Protein AF-A0A932MK39-F1 (afdb_monomer_lite)

Foldseek 3Di:
DDDDDDDDDDDDDDPPPPPPQQDWDWEKFWDFAFQQNLVVCPDDDPNDPDDDAGGLSWLEAEAQHKTKIFTPRPRSPPPDFDWKAKFFPDADPPWPKTWPDGTDRMTMIHTHDFAKTKIKMATPVRSDMYIDIHGYAFAPFAAPDDDGPCVVPVPLLVLLCPDCQVCVQVCQQQQNDPQPPPQWHFHALVNCQQFWQHADCVDPRLGLNVLCNVQVPPSCVQVVQADPVGTGIHHHRPCPSVVVQVPTDSSNVRGGGNTPCLQFPRQVPVVVVPNSTHDDQAQSSVSNRQCNPPARNQVVLLCLACLNPQDDDPVCLQPLVCCCQQALVQVLCCLPPVDSDPSNPDPDRHGVHDCSQAPSSADPDDRRGRDDADQAAQQRAGDDPQFQALNNSVCVNQAFPHQQVVLLVCCQVPFAFWLETPFRNLVCLLQLHRAPQVPVPRGRAHPCRVPHNQLQLQQQPADDVDPHPGTRNNSDQWDQDPNDIWGRCPSVCVFQNDDGHQFVQWDLDQLLPPPDTTRLLVSLVSLLVLLLVLAQADPVSGHDTGPVSSVSQCPRPLPPQLSSLSHLSCSCVSSVPSCPSHSLSSSLSSQVSSCSSVVNDGRSADFDCDWDKDDWPPFADEQKIKIKIFANAWWQKWKFKADPVRDTFDTFDGGIDGGHMDMTMDRQHGPVRHHHDFAKMKIWMDIDPDIDIDIGTYDD

Radius of gyration: 31.49 Å; chains: 1; bounding box: 106×67×88 Å

pLDDT: mean 83.9, std 14.82, range [26.62, 98.19]

Secondary structure (DSSP, 8-state):
---------------------PPP--EEEEEPB-HHHHHTT-TT----S-S---B---SEEETTS-EEEEEE-TT-TTS----EEEEEEE--TT----BS-SSSSEEEE---SSEEEEEEEEEGGGTEEEEEEEEEE------SSSS-HHHH-HHHHHHHHTSSGGGHHHHHHTT-SS--TTSEEE--HHHHHHHSS---TT--SS-HHHHHHHTT--TTGGGGSB-TTS-BEEETT--HHHHHHHHS-HHHHHT-SS-HHHHH---TT-TT-GGGS-----THHHHTTS-BTTTBTHHHHHHHSGGGG-PPPTTTTT-GGGHHHH-HHHHHHHHHH-----GGG--S---S-HHHHB-TT--SSGGGBPP----B-TTSPBPPTTSSGGGHHHHTTSS-SS-HHHHHHHHHHS--SBSS-SS--HHHHHHT-SS--TTS--TT--SSTTSTTTHHHHHTSPPTT---SS--SS--SEEEETTEEEE--GGGHHHH-S-SSGGGSB-SS-SSSSS---BHHHHHHHHHHHHHTTS-B-TTSSBP-BGGGHHHHHTSTTTTTHHHHHHHHHHHHHH-STTSS-HHHHHHHHHHHHHHHH-----SS---SS-EEPPPBSSSBSS-EEEEEEESS-EEEEEEEEETTS-EEEEEEEEEE-SEEEEEEE-SB-TTSPBPPSEEEEEEEEETTEEEEEEEEE--

Sequence (700 aa):
MNYVLRILSYGLLLLATTGIVFSQAVKVKREAMSPSRRSSGAPNYTAPAGPYYISSGLRVVPKGMKTYLSADTTGSGATPVTSYAWSIATKPTGSAAVMDSTATKMTSFTPDLVGQYIIQVAVNGGVKTSADTLYANTYAGNPSSGLSCGTCHATNNTAWAASVHATMFKRGITGGLEVNSYGKGAYTASCFKCHTTGWEPTVDNGNFGYLAKQSGFDTTWYKTYPLADGDYWIPNGDMTLWNSVTSSTPAMAQVANIGCESCHGPSAGHNGDKTKTAVSLDAGVCLQCHDAPKKHRLGSYWTESSHSNLRLSSSEASRSQCYPCHNGSAFAAYATNKTTPDYTKATVFASIACATCHDPHGNSNKASLRTVEIATLTSGYQVPAGVGGAGQLCMNCHKSRDNAVTKINNQKSKFSDRFYPHYSPQADMYLGANAYEFGLGLTGMMSHGGVKDGCVTCHMSERVNGSSVHADHAMHMKEEVNGVEVDKVEACKECHGNITKFDDIKAVMDYDGDGAIEGAESEVKGLLALLKAKLPLDPTGEPVTMAKDSMVVKNHPQYPGVLPALYNYHFVTHDMSNGIHNTKYAVAILRASLGLVTGIAMDPLPVPTSFELAQNYPNPFNPTTEILFSLPKTSNVKLVIFDVMGRTVATLVDGVKEAGAHRAMWNGRRDDGQGASSGVYFYHIQAEGFTATKKMTLIK

Structure (mmCIF, N/CA/C/O backbone):
data_AF-A0A932MK39-F1
#
_entry.id   AF-A0A932MK39-F1
#
loop_
_atom_site.group_PDB
_atom_site.id
_atom_site.type_symbol
_atom_site.label_atom_id
_atom_site.label_alt_id
_atom_site.label_comp_id
_atom_site.label_asym_id
_atom_site.label_entity_id
_atom_site.label_seq_id
_atom_site.pdbx_PDB_ins_code
_atom_site.Cartn_x
_atom_site.Cartn_y
_atom_site.Cartn_z
_atom_site.occupancy
_atom_site.B_iso_or_equiv
_atom_site.auth_seq_id
_atom_site.auth_comp_id
_atom_site.auth_asym_id
_atom_site.auth_atom_id
_atom_site.pdbx_PDB_model_num
ATOM 1 N N . MET A 1 1 ? -66.349 27.823 -25.971 1.00 32.03 1 MET A N 1
ATOM 2 C CA . MET A 1 1 ? -66.934 28.199 -27.273 1.00 32.03 1 MET A CA 1
ATOM 3 C C . MET A 1 1 ? -65.834 28.067 -28.315 1.00 32.03 1 MET A C 1
ATOM 5 O O . MET A 1 1 ? -64.808 28.703 -28.142 1.00 32.03 1 MET A O 1
ATOM 9 N N . ASN A 1 2 ? -66.026 27.125 -29.242 1.00 30.94 2 ASN A N 1
ATOM 10 C CA . ASN A 1 2 ? -65.381 26.876 -30.544 1.00 30.94 2 ASN A CA 1
ATOM 11 C C . ASN A 1 2 ? -64.083 27.641 -30.889 1.00 30.94 2 ASN A C 1
ATOM 13 O O . ASN A 1 2 ? -64.051 28.862 -30.861 1.00 30.94 2 ASN A O 1
ATOM 17 N N . TYR A 1 3 ? -62.966 26.947 -31.135 1.00 27.11 3 TYR A N 1
ATOM 18 C CA . TYR A 1 3 ? -62.564 26.371 -32.437 1.00 27.11 3 TYR A CA 1
ATOM 19 C C . TYR A 1 3 ? -62.371 27.423 -33.551 1.00 27.11 3 TYR A C 1
ATOM 21 O O . TYR A 1 3 ? -63.310 28.140 -33.872 1.00 27.11 3 TYR A O 1
ATOM 29 N N . VAL A 1 4 ? -61.185 27.364 -34.191 1.00 30.61 4 VAL A N 1
ATOM 30 C CA . VAL A 1 4 ? -60.889 27.637 -35.623 1.00 30.61 4 VAL A CA 1
ATOM 31 C C . VAL A 1 4 ? -59.983 28.843 -35.984 1.00 30.61 4 VAL A C 1
ATOM 33 O O . VAL A 1 4 ? -60.391 29.996 -35.995 1.00 30.61 4 VAL A O 1
ATOM 36 N N . LEU A 1 5 ? -58.763 28.457 -36.409 1.00 29.91 5 LEU A N 1
ATOM 37 C CA . LEU A 1 5 ? -57.883 28.977 -37.476 1.00 29.91 5 LEU A CA 1
ATOM 38 C C . LEU A 1 5 ? -57.300 30.407 -37.423 1.00 29.91 5 LEU A C 1
ATOM 40 O O . LEU A 1 5 ? -57.975 31.388 -37.713 1.00 29.91 5 LEU A O 1
ATOM 44 N N . ARG A 1 6 ? -55.957 30.469 -37.361 1.00 27.66 6 ARG A N 1
ATOM 45 C CA . ARG A 1 6 ? -55.138 31.174 -38.368 1.00 27.66 6 ARG A CA 1
ATOM 46 C C . ARG A 1 6 ? -53.755 30.528 -38.525 1.00 27.66 6 ARG A C 1
ATOM 48 O O . ARG A 1 6 ? -53.073 30.222 -37.556 1.00 27.66 6 ARG A O 1
ATOM 55 N N . ILE A 1 7 ? -53.418 30.293 -39.786 1.00 31.16 7 ILE A N 1
ATOM 56 C CA . ILE A 1 7 ? -52.262 29.587 -40.340 1.00 31.16 7 ILE A CA 1
ATOM 57 C C . ILE A 1 7 ? -51.247 30.623 -40.878 1.00 31.16 7 ILE A C 1
ATOM 59 O O . ILE A 1 7 ? -51.655 31.708 -41.285 1.00 31.16 7 ILE A O 1
ATOM 63 N N . LEU A 1 8 ? -49.972 30.202 -40.947 1.00 28.61 8 LEU A N 1
ATOM 64 C CA . LEU A 1 8 ? -48.799 30.747 -41.669 1.00 28.61 8 LEU A CA 1
ATOM 65 C C . LEU A 1 8 ? -47.887 31.755 -40.951 1.00 28.61 8 LEU A C 1
ATOM 67 O O . LEU A 1 8 ? -48.086 32.964 -41.000 1.00 28.61 8 LEU A O 1
ATOM 71 N N . SER A 1 9 ? -46.763 31.227 -40.455 1.00 26.62 9 SER A N 1
ATOM 72 C CA . SER A 1 9 ? -45.408 31.677 -40.820 1.00 26.62 9 SER A CA 1
ATOM 73 C C . SER A 1 9 ? -44.415 30.544 -40.530 1.00 26.62 9 SER A C 1
ATOM 75 O O . SER A 1 9 ? -44.073 30.280 -39.381 1.00 26.62 9 SER A O 1
ATOM 77 N N . TYR A 1 10 ? -43.998 29.831 -41.581 1.00 30.77 10 TYR A N 1
ATOM 78 C CA . TYR A 1 10 ? -42.915 28.848 -41.539 1.00 30.77 10 TYR A CA 1
ATOM 79 C C . TYR A 1 10 ? -41.577 29.585 -41.409 1.00 30.77 10 TYR A C 1
ATOM 81 O O . TYR A 1 10 ? -41.101 30.184 -42.369 1.00 30.77 10 TYR A O 1
ATOM 89 N N . GLY A 1 11 ? -40.976 29.526 -40.222 1.00 30.27 11 GLY A N 1
ATOM 90 C CA . GLY A 1 11 ? -39.570 29.837 -39.988 1.00 30.27 11 GLY A CA 1
ATOM 91 C C . GLY A 1 11 ? -38.830 28.547 -39.657 1.00 30.27 11 GLY A C 1
ATOM 92 O O . GLY A 1 11 ? -39.142 27.897 -38.663 1.00 30.27 11 GLY A O 1
ATOM 93 N N . LEU A 1 12 ? -37.886 28.173 -40.520 1.00 39.44 12 LEU A N 1
ATOM 94 C CA . LEU A 1 12 ? -36.885 27.129 -40.308 1.00 39.44 12 LEU A CA 1
ATOM 95 C C . LEU A 1 12 ? -36.338 27.160 -38.865 1.00 39.44 12 LEU A C 1
ATOM 97 O O . LEU A 1 12 ? -35.598 28.073 -38.508 1.00 39.44 12 LEU A O 1
ATOM 101 N N . LEU A 1 13 ? -36.597 26.115 -38.081 1.00 31.56 13 LEU A N 1
ATOM 102 C CA . LEU A 1 13 ? -35.636 25.646 -37.086 1.00 31.56 13 LEU A CA 1
ATOM 103 C C . LEU A 1 13 ? -35.231 24.229 -37.479 1.00 31.56 13 LEU A C 1
ATOM 105 O O . LEU A 1 13 ? -35.874 23.241 -37.128 1.00 31.56 13 LEU A O 1
ATOM 109 N N . LEU A 1 14 ? -34.145 24.152 -38.249 1.00 33.38 14 LEU A N 1
ATOM 110 C CA . LEU A 1 14 ? -33.299 22.971 -38.264 1.00 33.38 14 LEU A CA 1
ATOM 111 C C . LEU A 1 14 ? -32.907 22.681 -36.813 1.00 33.38 14 LEU A C 1
ATOM 113 O O . LEU A 1 14 ? -32.218 23.476 -36.174 1.00 33.38 14 LEU A O 1
ATOM 117 N N . LEU A 1 15 ? -33.353 21.532 -36.310 1.00 36.53 15 LEU A N 1
ATOM 118 C CA . LEU A 1 15 ? -32.726 20.845 -35.192 1.00 36.53 15 LEU A CA 1
ATOM 119 C C . LEU A 1 15 ? -31.260 20.608 -35.568 1.00 36.53 15 LEU A C 1
ATOM 121 O O . LEU A 1 15 ? -30.913 19.604 -36.185 1.00 36.53 15 LEU A O 1
ATOM 125 N N . ALA A 1 16 ? -30.391 21.548 -35.205 1.00 35.38 16 ALA A N 1
ATOM 126 C CA . ALA A 1 16 ? -28.979 21.271 -35.054 1.00 35.38 16 ALA A CA 1
ATOM 127 C C . ALA A 1 16 ? -28.848 20.356 -33.834 1.00 35.38 16 ALA A C 1
ATOM 129 O O . ALA A 1 16 ? -28.607 20.801 -32.714 1.00 35.38 16 ALA A O 1
ATOM 130 N N . THR A 1 17 ? -29.033 19.054 -34.042 1.00 38.12 17 THR A N 1
ATOM 131 C CA . THR A 1 17 ? -28.416 18.059 -33.175 1.00 38.12 17 THR A CA 1
ATOM 132 C C . THR A 1 17 ? -26.915 18.241 -33.347 1.00 38.12 17 THR A C 1
ATOM 134 O O . THR A 1 17 ? -26.297 17.639 -34.225 1.00 38.12 17 THR A O 1
ATOM 137 N N . THR A 1 18 ? -26.314 19.120 -32.548 1.00 40.00 18 THR A N 1
ATOM 138 C CA . THR A 1 18 ? -24.877 19.087 -32.312 1.00 40.00 18 THR A CA 1
ATOM 139 C C . THR A 1 18 ? -24.612 17.765 -31.611 1.00 40.00 18 THR A C 1
ATOM 141 O O . THR A 1 18 ? -24.664 17.672 -30.386 1.00 40.00 18 THR A O 1
ATOM 144 N N . GLY A 1 19 ? -24.416 16.710 -32.402 1.00 37.28 19 GLY A N 1
ATOM 145 C CA . GLY A 1 19 ? -23.800 15.492 -31.920 1.00 37.28 19 GLY A CA 1
ATOM 146 C C . GLY A 1 19 ? -22.482 15.917 -31.302 1.00 37.28 19 GLY A C 1
ATOM 147 O O . GLY A 1 19 ? -21.599 16.418 -31.997 1.00 37.28 19 GLY A O 1
ATOM 148 N N . ILE A 1 20 ? -22.383 15.811 -29.982 1.00 43.66 20 ILE A N 1
ATOM 149 C CA . ILE A 1 20 ? -21.124 16.003 -29.280 1.00 43.66 20 ILE A CA 1
ATOM 150 C C . ILE A 1 20 ? -20.238 14.849 -29.750 1.00 43.66 20 ILE A C 1
ATOM 152 O O . ILE A 1 20 ? -20.335 13.729 -29.255 1.00 43.66 20 ILE A O 1
ATOM 156 N N . VAL A 1 21 ? -19.429 15.092 -30.781 1.00 46.91 21 VAL A N 1
ATOM 157 C CA . VAL A 1 21 ? -18.401 14.152 -31.218 1.00 46.91 21 VAL A CA 1
ATOM 158 C C . VAL A 1 21 ? -17.352 14.146 -30.113 1.00 46.91 21 VAL A C 1
ATOM 160 O O . VAL A 1 21 ? -16.587 15.099 -29.972 1.00 46.91 21 VAL A O 1
ATOM 163 N N . PHE A 1 22 ? -17.337 13.100 -29.286 1.00 52.50 22 PHE A N 1
ATOM 164 C CA . PHE A 1 22 ? -16.258 12.906 -28.321 1.00 52.50 22 PHE A CA 1
ATOM 165 C C . PHE A 1 22 ? -14.927 12.818 -29.079 1.00 52.50 22 PHE A C 1
ATOM 167 O O . PHE A 1 22 ? -14.809 12.090 -30.072 1.00 52.50 22 PHE A O 1
ATOM 174 N N . SER A 1 23 ? -13.923 13.578 -28.637 1.00 64.19 23 SER A N 1
ATOM 175 C CA . SER A 1 23 ? -12.613 13.596 -29.281 1.00 64.19 23 SER A CA 1
ATOM 176 C C . SER A 1 23 ? -11.912 12.246 -29.100 1.00 64.19 23 SER A C 1
ATOM 178 O O . SER A 1 23 ? -11.736 11.762 -27.986 1.00 64.19 23 SER A O 1
ATOM 180 N N . GLN A 1 24 ? -11.495 11.621 -30.206 1.00 75.81 24 GLN A N 1
ATOM 181 C CA . GLN A 1 24 ? -10.614 10.451 -30.141 1.00 75.81 24 GLN A CA 1
ATOM 182 C C . GLN A 1 24 ? -9.277 10.848 -29.502 1.00 75.81 24 GLN A C 1
ATOM 184 O O . GLN A 1 24 ? -8.739 11.926 -29.788 1.00 75.81 24 GLN A O 1
ATOM 189 N N . ALA A 1 25 ? -8.725 9.961 -28.677 1.00 84.06 25 ALA A N 1
ATOM 190 C CA . ALA A 1 25 ? -7.433 10.122 -28.029 1.00 84.06 25 ALA A CA 1
ATOM 191 C C . ALA A 1 25 ? -6.539 8.919 -28.345 1.00 84.06 25 ALA A C 1
ATOM 193 O O . ALA A 1 25 ? -6.984 7.774 -28.335 1.00 84.06 25 ALA A O 1
ATOM 194 N N . VAL A 1 26 ? -5.261 9.178 -28.610 1.00 90.19 26 VAL A N 1
ATOM 195 C CA . VAL A 1 26 ? -4.241 8.131 -28.670 1.00 90.19 26 VAL A CA 1
ATOM 196 C C . VAL A 1 26 ? -2.932 8.669 -28.113 1.00 90.19 26 VAL A C 1
ATOM 198 O O . VAL A 1 26 ? -2.543 9.799 -28.41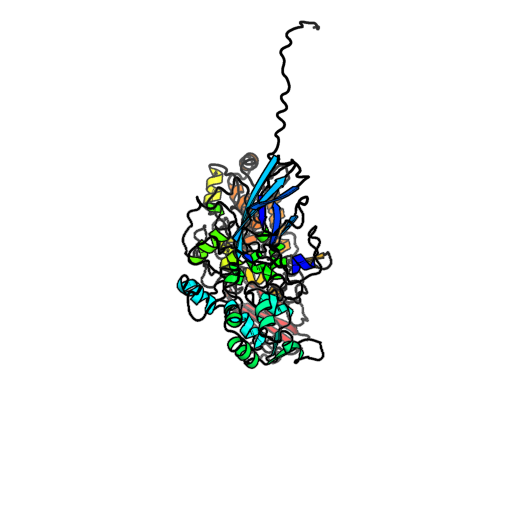6 1.00 90.19 26 VAL A O 1
ATOM 201 N N . LYS A 1 27 ? -2.254 7.863 -27.298 1.00 91.69 27 LYS A N 1
ATOM 202 C CA . LYS A 1 27 ? -0.865 8.066 -26.887 1.00 91.69 27 LYS A CA 1
ATOM 203 C C . LYS A 1 27 ? -0.073 6.787 -27.120 1.00 91.69 27 LYS A C 1
ATOM 205 O O . LYS A 1 27 ? -0.563 5.700 -26.817 1.00 91.69 27 LYS A O 1
ATOM 210 N N . VAL A 1 28 ? 1.149 6.907 -27.633 1.00 93.44 28 VAL A N 1
ATOM 211 C CA . VAL A 1 28 ? 2.103 5.794 -27.577 1.00 93.44 28 VAL A CA 1
ATOM 212 C C . VAL A 1 28 ? 2.430 5.547 -26.109 1.00 93.44 28 VAL A C 1
ATOM 214 O O . VAL A 1 28 ? 2.910 6.441 -25.412 1.00 93.44 28 VAL A O 1
ATOM 217 N N . LYS A 1 29 ? 2.145 4.340 -25.630 1.00 91.81 29 LYS A N 1
ATOM 218 C CA . LYS A 1 29 ? 2.479 3.903 -24.282 1.00 91.81 29 LYS A CA 1
ATOM 219 C C . LYS A 1 29 ? 3.532 2.810 -24.360 1.00 91.81 29 LYS A C 1
ATOM 221 O O . LYS A 1 29 ? 3.359 1.815 -25.058 1.00 91.81 29 LYS A O 1
ATOM 226 N N . ARG A 1 30 ? 4.615 2.992 -23.610 1.00 92.56 30 ARG A N 1
ATOM 227 C CA . ARG A 1 30 ? 5.644 1.969 -23.425 1.00 92.56 30 ARG A CA 1
ATOM 228 C C . ARG A 1 30 ? 5.147 0.946 -22.419 1.00 92.56 30 ARG A C 1
ATOM 230 O O . ARG A 1 30 ? 4.718 1.303 -21.322 1.00 92.56 30 ARG A O 1
ATOM 237 N N . GLU A 1 31 ? 5.167 -0.319 -22.803 1.00 89.50 31 GLU A N 1
ATOM 238 C CA . GLU A 1 31 ? 4.632 -1.402 -21.990 1.00 89.50 31 GLU A CA 1
ATOM 239 C C . GLU A 1 31 ? 5.764 -2.129 -21.270 1.00 89.50 31 GLU A C 1
ATOM 241 O O . GLU A 1 31 ? 6.661 -2.694 -21.893 1.00 89.50 31 GLU A O 1
ATOM 246 N N . ALA A 1 32 ? 5.698 -2.140 -19.939 1.00 88.81 32 ALA A N 1
ATOM 247 C CA . ALA A 1 32 ? 6.558 -2.996 -19.142 1.00 88.81 32 ALA A CA 1
ATOM 248 C C . ALA A 1 32 ? 6.092 -4.455 -19.246 1.00 88.81 32 ALA A C 1
ATOM 250 O O . ALA A 1 32 ? 4.902 -4.750 -19.105 1.00 88.81 32 ALA A O 1
ATOM 251 N N . MET A 1 33 ? 7.029 -5.370 -19.465 1.00 87.12 33 MET A N 1
ATOM 252 C CA . MET A 1 33 ? 6.774 -6.805 -19.561 1.00 87.12 33 MET A CA 1
ATOM 253 C C . MET A 1 33 ? 7.509 -7.530 -18.445 1.00 87.12 33 MET A C 1
ATOM 255 O O . MET A 1 33 ? 8.730 -7.672 -18.495 1.00 87.12 33 MET A O 1
ATOM 259 N N . SER A 1 34 ? 6.753 -7.986 -17.449 1.00 86.25 34 SER A N 1
ATOM 260 C CA . SER A 1 34 ? 7.255 -8.809 -16.354 1.00 86.25 34 SER A CA 1
ATOM 261 C C . SER A 1 34 ? 7.282 -10.301 -16.713 1.00 86.25 34 SER A C 1
ATOM 263 O O . SER A 1 34 ? 6.583 -10.734 -17.641 1.00 86.25 34 SER A O 1
ATOM 265 N N . PRO A 1 35 ? 8.029 -11.131 -15.958 1.00 82.31 35 PRO A N 1
ATOM 266 C CA . PRO A 1 35 ? 7.975 -12.583 -16.104 1.00 82.31 35 PRO A CA 1
ATOM 267 C C . PRO A 1 35 ? 6.553 -13.160 -15.977 1.00 82.31 35 PRO A C 1
ATOM 269 O O . PRO A 1 35 ? 6.182 -14.022 -16.776 1.00 82.31 35 PRO A O 1
ATOM 272 N N . SER A 1 36 ? 5.745 -12.672 -15.025 1.00 79.88 36 SER A N 1
ATOM 273 C CA . SER A 1 36 ? 4.355 -13.115 -14.828 1.00 79.88 36 SER A CA 1
ATOM 274 C C . SER A 1 36 ? 3.467 -12.735 -16.013 1.00 79.88 36 SER A C 1
ATOM 276 O O . SER A 1 36 ? 2.865 -13.620 -16.624 1.00 79.88 36 SER A O 1
ATOM 278 N N . ARG A 1 37 ? 3.475 -11.457 -16.429 1.00 79.62 37 ARG A N 1
ATOM 279 C CA . ARG A 1 37 ? 2.684 -10.953 -17.570 1.00 79.62 37 ARG A CA 1
ATOM 280 C C . ARG A 1 37 ? 3.007 -11.679 -18.876 1.00 79.62 37 ARG A C 1
ATOM 282 O O . ARG A 1 37 ? 2.118 -11.907 -19.693 1.00 79.62 37 ARG A O 1
ATOM 289 N N . ARG A 1 38 ? 4.269 -12.073 -19.071 1.00 74.25 38 ARG A N 1
ATOM 290 C CA . ARG A 1 38 ? 4.675 -12.936 -20.189 1.00 74.25 38 ARG A CA 1
ATOM 291 C C . ARG A 1 38 ? 4.071 -14.335 -20.062 1.00 74.25 38 ARG A C 1
ATOM 293 O O . ARG A 1 38 ? 3.575 -14.874 -21.045 1.00 74.25 38 ARG A O 1
ATOM 300 N N . SER A 1 39 ? 4.166 -14.946 -18.882 1.00 69.06 39 SER A N 1
ATOM 301 C CA . SER A 1 39 ? 3.730 -16.331 -18.662 1.00 69.06 39 SER A CA 1
ATOM 302 C C . SER A 1 39 ? 2.215 -16.526 -18.739 1.00 69.06 39 SER A C 1
ATOM 304 O O . SER A 1 39 ? 1.772 -17.605 -19.115 1.00 69.06 39 SER A O 1
ATOM 306 N N . SER A 1 40 ? 1.430 -15.490 -18.429 1.00 62.53 40 SER A N 1
ATOM 307 C CA . SER A 1 40 ? -0.035 -15.527 -18.458 1.00 62.53 40 SER A CA 1
ATOM 308 C C . SER A 1 40 ? -0.638 -15.353 -19.856 1.00 62.53 40 SER A C 1
ATOM 310 O O . SER A 1 40 ? -1.857 -15.393 -19.995 1.00 62.53 40 SER A O 1
ATOM 312 N N . GLY A 1 41 ? 0.183 -15.153 -20.895 1.00 56.00 41 GLY A N 1
ATOM 313 C CA . GLY A 1 41 ? -0.306 -14.992 -22.266 1.00 56.00 41 GLY A CA 1
ATOM 314 C C . GLY A 1 41 ? -1.162 -13.737 -22.475 1.00 56.00 41 GLY A C 1
ATOM 315 O O . GLY A 1 41 ? -2.080 -13.772 -23.292 1.00 56.00 41 GLY A O 1
ATOM 316 N N . ALA A 1 42 ? -0.891 -12.648 -21.734 1.00 47.28 42 ALA A N 1
ATOM 317 C CA . ALA A 1 42 ? -1.637 -11.386 -21.813 1.00 47.28 42 ALA A CA 1
ATOM 318 C C . ALA A 1 42 ? -1.947 -10.979 -23.275 1.00 47.28 42 ALA A C 1
ATOM 320 O O . ALA A 1 42 ? -1.083 -11.092 -24.153 1.00 47.28 42 ALA A O 1
ATOM 321 N N . PRO A 1 43 ? -3.181 -10.524 -23.559 1.00 43.44 43 PRO A N 1
ATOM 322 C CA . PRO A 1 43 ? -3.855 -10.806 -24.820 1.00 43.44 43 PRO A CA 1
ATOM 323 C C . PRO A 1 43 ? -3.183 -10.060 -25.972 1.00 43.44 43 PRO A C 1
ATOM 325 O O . PRO A 1 43 ? -2.993 -8.857 -25.880 1.00 43.44 43 PRO A O 1
ATOM 328 N N . ASN A 1 44 ? -2.889 -10.737 -27.081 1.00 46.81 44 ASN A N 1
ATOM 329 C CA . ASN A 1 44 ? -2.447 -10.160 -28.366 1.00 46.81 44 ASN A CA 1
ATOM 330 C C . ASN A 1 44 ? -0.965 -9.804 -28.557 1.00 46.81 44 ASN A C 1
ATOM 332 O O . ASN A 1 44 ? -0.633 -9.235 -29.595 1.00 46.81 44 ASN A O 1
ATOM 336 N N . TYR A 1 45 ? -0.056 -10.182 -27.660 1.00 51.81 45 TYR A N 1
ATOM 337 C CA . TYR A 1 45 ? 1.320 -10.410 -28.109 1.00 51.81 45 TYR A CA 1
ATOM 338 C C . TYR A 1 45 ? 1.396 -11.877 -28.497 1.00 51.81 45 TYR A C 1
ATOM 340 O O . TYR A 1 45 ? 1.303 -12.737 -27.625 1.00 51.81 45 TYR A O 1
ATOM 348 N N . THR A 1 46 ? 1.521 -12.194 -29.785 1.00 45.03 46 THR A N 1
ATOM 349 C CA . THR A 1 46 ? 1.951 -13.530 -30.212 1.00 45.03 46 THR A CA 1
ATOM 350 C C . THR A 1 46 ? 3.295 -13.767 -29.538 1.00 45.03 46 THR A C 1
ATOM 352 O O . THR A 1 46 ? 4.310 -13.244 -29.990 1.00 45.03 46 THR A O 1
ATOM 355 N N . ALA A 1 47 ? 3.294 -14.431 -28.379 1.00 40.41 47 ALA A N 1
ATOM 356 C CA . ALA A 1 47 ? 4.492 -14.642 -27.589 1.00 40.41 47 ALA A CA 1
ATOM 357 C C . ALA A 1 47 ? 5.452 -15.452 -28.463 1.00 40.41 47 ALA A C 1
ATOM 359 O O . ALA A 1 47 ? 5.150 -16.610 -28.764 1.00 40.41 47 ALA A O 1
ATOM 360 N N . PRO A 1 48 ? 6.580 -14.883 -28.924 1.00 41.38 48 PRO A N 1
ATOM 361 C CA . PRO A 1 48 ? 7.516 -15.673 -29.690 1.00 41.38 48 PRO A CA 1
ATOM 362 C C . PRO A 1 48 ? 8.081 -16.730 -28.744 1.00 41.38 48 PRO A C 1
ATOM 364 O O . PRO A 1 48 ? 8.521 -16.410 -27.634 1.00 41.38 48 PRO A O 1
ATOM 367 N N . ALA A 1 49 ? 8.097 -17.987 -29.178 1.00 38.16 49 ALA A N 1
ATOM 368 C CA . ALA A 1 49 ? 9.015 -18.956 -28.605 1.00 38.16 49 ALA A CA 1
ATOM 369 C C . ALA A 1 49 ? 10.439 -18.401 -28.812 1.00 38.16 49 ALA A C 1
ATOM 371 O O . ALA A 1 49 ? 10.886 -18.243 -29.945 1.00 38.16 49 ALA A O 1
ATOM 372 N N . GLY A 1 50 ? 11.115 -17.997 -27.733 1.00 47.94 50 GLY A N 1
ATOM 373 C CA . GLY A 1 50 ? 12.405 -17.305 -27.810 1.00 47.94 50 GLY A CA 1
ATOM 374 C C . GLY A 1 50 ? 12.835 -16.644 -26.489 1.00 47.94 50 GLY A C 1
ATOM 375 O O . GLY A 1 50 ? 12.052 -16.671 -25.528 1.00 47.94 50 GLY A O 1
ATOM 376 N N . PRO A 1 51 ? 14.078 -16.114 -26.420 1.00 51.75 51 PRO A N 1
ATOM 377 C CA . PRO A 1 51 ? 14.827 -15.774 -25.198 1.00 51.75 51 PRO A CA 1
ATOM 378 C C . PRO A 1 51 ? 14.212 -14.670 -24.297 1.00 51.75 51 PRO A C 1
ATOM 380 O O . PRO A 1 51 ? 13.001 -14.446 -24.276 1.00 51.75 51 PRO A O 1
ATOM 383 N N . TYR A 1 52 ? 14.972 -14.124 -23.346 1.00 62.88 52 TYR A N 1
ATOM 384 C CA . TYR A 1 52 ? 14.433 -13.420 -22.170 1.00 62.88 52 TYR A CA 1
ATOM 385 C C . TYR A 1 52 ? 13.958 -11.994 -22.508 1.00 62.88 52 TYR A C 1
ATOM 387 O O . TYR A 1 52 ? 14.680 -11.020 -22.348 1.00 62.88 52 TYR A O 1
ATOM 395 N N . TYR A 1 53 ? 12.710 -11.866 -22.965 1.00 72.19 53 TYR A N 1
ATOM 396 C CA . TYR A 1 53 ? 12.122 -10.591 -23.398 1.00 72.19 53 TYR A CA 1
ATOM 397 C C . TYR A 1 53 ? 11.276 -9.893 -22.322 1.00 72.19 53 TYR A C 1
ATOM 399 O O . TYR A 1 53 ? 10.066 -9.723 -22.499 1.00 72.19 53 TYR A O 1
ATOM 407 N N . ILE A 1 54 ? 11.894 -9.517 -21.201 1.00 80.44 54 ILE A N 1
ATOM 408 C CA . ILE A 1 54 ? 11.288 -8.568 -20.252 1.00 80.44 54 ILE A CA 1
ATOM 409 C C . ILE A 1 54 ? 11.505 -7.128 -20.728 1.00 80.44 54 ILE A C 1
ATOM 411 O O . ILE A 1 54 ? 12.412 -6.853 -21.512 1.00 80.44 54 ILE A O 1
ATOM 415 N N . SER A 1 55 ? 10.682 -6.198 -20.252 1.00 88.19 55 SER A N 1
ATOM 416 C CA . SER A 1 55 ? 10.854 -4.771 -20.534 1.00 88.19 55 SER A CA 1
ATOM 417 C C . SER A 1 55 ? 10.465 -3.933 -19.326 1.00 88.19 55 SER A C 1
ATOM 419 O O . SER A 1 55 ? 9.466 -4.215 -18.669 1.00 88.19 55 SER A O 1
ATOM 421 N N . SER A 1 56 ? 11.234 -2.883 -19.055 1.00 88.56 56 SER A N 1
ATOM 422 C CA . SER A 1 56 ? 10.983 -1.914 -17.985 1.00 88.56 56 SER A CA 1
ATOM 423 C C . SER A 1 56 ? 9.886 -0.898 -18.320 1.00 88.56 56 SER A C 1
ATOM 425 O O . SER A 1 56 ? 9.368 -0.238 -17.423 1.00 88.56 56 SER A O 1
ATOM 427 N N . GLY A 1 57 ? 9.559 -0.727 -19.608 1.00 91.31 57 GLY A N 1
ATOM 428 C CA . GLY A 1 57 ? 8.736 0.389 -20.087 1.00 91.31 57 GLY A CA 1
ATOM 429 C C . GLY A 1 57 ? 9.461 1.747 -20.092 1.00 91.31 57 GLY A C 1
ATOM 430 O O . GLY A 1 57 ? 8.826 2.790 -20.269 1.00 91.31 57 GLY A O 1
ATOM 431 N N . LEU A 1 58 ? 10.784 1.776 -19.903 1.00 93.62 58 LEU A N 1
ATOM 432 C CA . LEU A 1 58 ? 11.581 3.005 -19.974 1.00 93.62 58 LEU A CA 1
ATOM 433 C C . LEU A 1 58 ? 11.728 3.510 -21.413 1.00 93.62 58 LEU A C 1
ATOM 435 O O . LEU A 1 58 ? 11.616 2.760 -22.378 1.00 93.62 58 LEU A O 1
ATOM 439 N N . ARG A 1 59 ? 12.039 4.805 -21.548 1.00 93.38 59 ARG A N 1
ATOM 440 C CA . ARG A 1 59 ? 12.375 5.417 -22.847 1.00 93.38 59 ARG A CA 1
ATOM 441 C C . ARG A 1 59 ? 13.752 5.010 -23.375 1.00 93.38 59 ARG A C 1
ATOM 443 O O . ARG A 1 59 ? 14.023 5.178 -24.558 1.00 93.38 59 ARG A O 1
ATOM 450 N N . VAL A 1 60 ? 14.631 4.549 -22.485 1.00 95.06 60 VAL A N 1
ATOM 451 C CA . VAL A 1 60 ? 15.969 4.070 -22.832 1.00 95.06 60 VAL A CA 1
ATOM 452 C C . VAL A 1 60 ? 15.937 2.554 -22.816 1.00 95.06 60 VAL A C 1
ATOM 454 O O . VAL A 1 60 ? 15.621 1.953 -21.789 1.00 95.06 60 VAL A O 1
ATOM 457 N N . VAL A 1 61 ? 16.206 1.953 -23.970 1.00 94.38 61 VAL A N 1
ATOM 458 C CA . VAL A 1 61 ? 15.974 0.530 -24.231 1.00 94.38 61 VAL A CA 1
ATOM 459 C C . VAL A 1 61 ? 17.265 -0.167 -24.672 1.00 94.38 61 VAL A C 1
ATOM 461 O O . VAL A 1 61 ? 18.136 0.475 -25.266 1.00 94.38 61 VAL A O 1
ATOM 464 N N . PRO A 1 62 ? 17.430 -1.472 -24.405 1.00 94.50 62 PRO A N 1
ATOM 465 C CA . PRO A 1 62 ? 18.628 -2.188 -24.820 1.00 94.50 62 PRO A CA 1
ATOM 466 C C . PRO A 1 62 ? 18.645 -2.420 -26.329 1.00 94.50 62 PRO A C 1
ATOM 468 O O . PRO A 1 62 ? 17.686 -2.942 -26.902 1.00 94.50 62 PRO A O 1
ATOM 471 N N . LYS A 1 63 ? 19.777 -2.115 -26.968 1.00 95.44 63 LYS A N 1
ATOM 472 C CA . LYS A 1 63 ? 20.055 -2.531 -28.347 1.00 95.44 63 LYS A CA 1
ATOM 473 C C . LYS A 1 63 ? 19.915 -4.054 -28.461 1.00 95.44 63 LYS A C 1
ATOM 475 O O . LYS A 1 63 ? 20.456 -4.790 -27.641 1.00 95.44 63 LYS A O 1
ATOM 480 N N . GLY A 1 64 ? 19.217 -4.517 -29.488 1.00 93.38 64 GLY A N 1
ATOM 481 C CA . GLY A 1 64 ? 18.995 -5.920 -29.826 1.00 93.38 64 GLY A CA 1
ATOM 482 C C . GLY A 1 64 ? 17.939 -6.624 -28.974 1.00 93.38 64 GLY A C 1
ATOM 483 O O . GLY A 1 64 ? 17.739 -7.821 -29.147 1.00 93.38 64 GLY A O 1
ATOM 484 N N . MET A 1 65 ? 17.244 -5.915 -28.076 1.00 90.94 65 MET A N 1
ATOM 485 C CA . MET A 1 65 ? 16.209 -6.496 -27.216 1.00 90.94 65 MET A CA 1
ATOM 486 C C . MET A 1 65 ? 14.826 -5.920 -27.525 1.00 90.94 65 MET A C 1
ATOM 488 O O . MET A 1 65 ? 14.667 -4.731 -27.794 1.00 90.94 65 MET A O 1
ATOM 492 N N . LYS A 1 66 ? 13.805 -6.778 -27.469 1.00 90.56 66 LYS A N 1
ATOM 493 C CA . LYS A 1 66 ? 12.430 -6.420 -27.823 1.00 90.56 66 LYS A CA 1
ATOM 494 C C . LYS A 1 66 ? 11.867 -5.337 -26.893 1.00 90.56 66 LYS A C 1
ATOM 496 O O . LYS A 1 66 ? 11.915 -5.467 -25.672 1.00 90.56 66 LYS A O 1
ATOM 501 N N . THR A 1 67 ? 11.285 -4.301 -27.487 1.00 91.69 67 THR A N 1
ATOM 502 C CA . THR A 1 67 ? 10.560 -3.221 -26.805 1.00 91.69 67 THR A CA 1
ATOM 503 C C . THR A 1 67 ? 9.077 -3.319 -27.132 1.00 91.69 67 THR A C 1
ATOM 505 O O . THR A 1 67 ? 8.720 -3.485 -28.297 1.00 91.69 67 THR A O 1
ATOM 508 N N . TYR A 1 68 ? 8.214 -3.206 -26.121 1.00 92.44 68 TYR A N 1
ATOM 509 C CA . TYR A 1 68 ? 6.769 -3.398 -26.255 1.00 92.44 68 TYR A CA 1
ATOM 510 C C . TYR A 1 68 ? 6.011 -2.086 -26.104 1.00 92.44 68 TYR A C 1
ATOM 512 O O . TYR A 1 68 ? 6.354 -1.245 -25.270 1.00 92.44 68 TYR A O 1
ATOM 520 N N . LEU A 1 69 ? 4.970 -1.923 -26.913 1.00 93.81 69 LEU A N 1
ATOM 521 C CA . LEU A 1 69 ? 4.224 -0.684 -27.056 1.00 93.81 69 LEU A CA 1
ATOM 522 C C . LEU A 1 69 ? 2.727 -0.969 -27.170 1.00 93.81 69 LEU A C 1
ATOM 524 O O . LEU A 1 69 ? 2.305 -1.969 -27.753 1.00 93.81 69 LEU A O 1
ATOM 528 N N . SER A 1 70 ? 1.915 -0.048 -26.668 1.00 93.38 70 SER A N 1
ATOM 529 C CA . SER A 1 70 ? 0.470 -0.051 -26.863 1.00 93.38 70 SER A CA 1
ATOM 530 C C . SER A 1 70 ? -0.047 1.327 -27.259 1.00 93.38 70 SER A C 1
ATOM 532 O O . SER A 1 70 ? 0.539 2.364 -26.940 1.00 93.38 70 SER A O 1
ATOM 534 N N . ALA A 1 71 ? -1.159 1.333 -27.984 1.00 92.81 71 ALA A N 1
ATOM 535 C CA . ALA A 1 71 ? -1.927 2.527 -28.268 1.00 92.81 71 ALA A CA 1
ATOM 536 C C . ALA A 1 71 ? -2.857 2.754 -27.074 1.00 92.81 71 ALA A C 1
ATOM 538 O O . ALA A 1 71 ? -3.884 2.078 -26.935 1.00 92.81 71 ALA A O 1
ATOM 539 N N . ASP A 1 72 ? -2.482 3.677 -26.188 1.00 89.19 72 ASP A N 1
ATOM 540 C CA . ASP A 1 72 ? -3.345 4.098 -25.092 1.00 89.19 72 ASP A CA 1
ATOM 541 C C . ASP A 1 72 ? -4.426 5.023 -25.642 1.00 89.19 72 ASP A C 1
ATOM 543 O O . ASP A 1 72 ? -4.181 6.184 -25.970 1.00 89.19 72 ASP A O 1
ATOM 547 N N . THR A 1 73 ? -5.627 4.473 -25.762 1.00 87.25 73 THR A N 1
ATOM 548 C CA . THR A 1 73 ? -6.809 5.172 -26.262 1.00 87.25 73 THR A CA 1
ATOM 549 C C . THR A 1 73 ? -7.681 5.725 -25.133 1.00 87.25 73 THR A C 1
ATOM 551 O O . THR A 1 73 ? -8.820 6.136 -25.383 1.00 87.25 73 THR A O 1
ATOM 554 N N . THR A 1 74 ? -7.185 5.717 -23.885 1.00 81.06 74 THR A N 1
ATOM 555 C CA . THR A 1 74 ? -7.890 6.296 -22.733 1.00 81.06 74 THR A CA 1
ATOM 556 C C . THR A 1 74 ? -8.247 7.751 -23.032 1.00 81.06 74 THR A C 1
ATOM 558 O O . THR A 1 74 ? -7.406 8.532 -23.471 1.00 81.06 74 THR A O 1
ATOM 561 N N . GLY A 1 75 ? -9.505 8.119 -22.780 1.00 74.88 75 GLY A N 1
ATOM 562 C CA . GLY A 1 75 ? -10.025 9.459 -23.065 1.00 74.88 75 GLY A CA 1
ATOM 563 C C . GLY A 1 75 ? -10.772 9.586 -24.394 1.00 74.88 75 GLY A C 1
ATOM 564 O O . GLY A 1 75 ? -11.337 10.641 -24.641 1.00 74.88 75 GLY A O 1
ATOM 565 N N . SER A 1 76 ? -10.856 8.523 -25.206 1.00 76.12 76 SER A N 1
ATOM 566 C CA . SER A 1 76 ? -11.642 8.533 -26.458 1.00 76.12 76 SER A CA 1
ATOM 567 C C . SER A 1 76 ? -13.169 8.545 -26.254 1.00 76.12 76 SER A C 1
ATOM 569 O O . SER A 1 76 ? -13.921 8.715 -27.213 1.00 76.12 76 SER A O 1
ATOM 571 N N . GLY A 1 77 ? -13.645 8.366 -25.015 1.00 73.06 77 GLY A N 1
ATOM 572 C CA . GLY A 1 77 ? -15.072 8.360 -24.684 1.00 73.06 77 GLY A CA 1
ATOM 573 C C . GLY A 1 77 ? -15.846 7.284 -25.452 1.00 73.06 77 GLY A C 1
ATOM 574 O O . GLY A 1 77 ? -15.398 6.144 -25.547 1.00 73.06 77 GLY A O 1
ATOM 575 N N . ALA A 1 78 ? -17.002 7.661 -26.006 1.00 72.75 78 ALA A N 1
ATOM 576 C CA . ALA A 1 78 ? -17.859 6.769 -26.787 1.00 72.75 78 ALA A CA 1
ATOM 577 C C . ALA A 1 78 ? -17.369 6.527 -28.227 1.00 72.75 78 ALA A C 1
ATOM 579 O O . ALA A 1 78 ? -17.961 5.709 -28.925 1.00 72.75 78 ALA A O 1
ATOM 580 N N . THR A 1 79 ? -16.321 7.223 -28.691 1.00 77.00 79 THR A N 1
ATOM 581 C CA . THR A 1 79 ? -15.819 7.086 -30.065 1.00 77.00 79 THR A CA 1
ATOM 582 C C . THR A 1 79 ? -14.862 5.891 -30.158 1.00 77.00 79 THR A C 1
ATOM 584 O O . THR A 1 79 ? -13.746 5.970 -29.632 1.00 77.00 79 THR A O 1
ATOM 587 N N . PRO A 1 80 ? -15.236 4.781 -30.826 1.00 79.44 80 PRO A N 1
ATOM 588 C CA . PRO A 1 80 ? -14.420 3.574 -30.826 1.00 79.44 80 PRO A CA 1
ATOM 589 C C . PRO A 1 80 ? -13.145 3.749 -31.657 1.00 79.44 80 PRO A C 1
ATOM 591 O O . PRO A 1 80 ? -13.158 4.303 -32.760 1.00 79.44 80 PRO A O 1
ATOM 594 N N . VAL A 1 81 ? -12.032 3.220 -31.151 1.00 85.50 81 VAL A N 1
ATOM 595 C CA . VAL A 1 81 ? -10.810 3.029 -31.940 1.00 85.50 81 VAL A CA 1
ATOM 596 C C . VAL A 1 81 ? -10.826 1.612 -32.496 1.00 85.50 81 VAL A C 1
ATOM 598 O O . VAL A 1 81 ? -10.810 0.653 -31.730 1.00 85.50 81 VAL A O 1
ATOM 601 N N . THR A 1 82 ? -10.887 1.492 -33.821 1.00 88.56 82 THR A N 1
ATOM 602 C CA . THR A 1 82 ? -11.101 0.215 -34.526 1.00 88.56 82 THR A CA 1
ATOM 603 C C . THR A 1 82 ? -9.933 -0.190 -35.418 1.00 88.56 82 THR A C 1
ATOM 605 O O . THR A 1 82 ? -9.801 -1.367 -35.740 1.00 88.56 82 THR A O 1
ATOM 608 N N . SER A 1 83 ? -9.051 0.747 -35.782 1.00 91.88 83 SER A N 1
ATOM 609 C CA . SER A 1 83 ? -7.833 0.450 -36.538 1.00 91.88 83 SER A CA 1
ATOM 610 C C . SER A 1 83 ? -6.618 1.206 -36.012 1.00 91.88 83 SER A C 1
ATOM 612 O O . SER A 1 83 ? -6.734 2.296 -35.442 1.00 91.88 83 SER A O 1
ATOM 614 N N . TYR A 1 84 ? -5.450 0.604 -36.227 1.00 94.81 84 TYR A N 1
ATOM 615 C CA . TYR A 1 84 ? -4.144 1.094 -35.801 1.00 94.81 84 TYR A CA 1
ATOM 616 C C . TYR A 1 84 ? -3.184 1.061 -36.992 1.00 94.81 84 TYR A C 1
ATOM 618 O O . TYR A 1 84 ? -3.318 0.217 -37.875 1.00 94.81 84 TYR A O 1
ATOM 626 N N . ALA A 1 85 ? -2.228 1.980 -37.020 1.00 96.44 85 ALA A N 1
ATOM 627 C CA . ALA A 1 85 ? -1.151 2.012 -37.996 1.00 96.44 85 ALA A CA 1
ATOM 628 C C . ALA A 1 85 ? 0.129 2.481 -37.300 1.00 96.44 85 ALA A C 1
ATOM 630 O O . ALA A 1 85 ? 0.329 3.677 -37.077 1.00 96.44 85 ALA A O 1
ATOM 631 N N . TRP A 1 86 ? 0.967 1.522 -36.912 1.00 97.44 86 TRP A N 1
ATOM 632 C CA . TRP A 1 86 ? 2.274 1.786 -36.315 1.00 97.44 86 TRP A CA 1
ATOM 633 C C . TRP A 1 86 ? 3.361 1.966 -37.366 1.00 97.44 86 TRP A C 1
ATOM 635 O O . TRP A 1 86 ? 3.400 1.247 -38.365 1.00 97.44 86 TRP A O 1
ATOM 645 N N . SER A 1 87 ? 4.292 2.875 -37.097 1.00 97.06 87 SER A N 1
ATOM 646 C CA . SER A 1 87 ? 5.485 3.081 -37.913 1.00 97.06 87 SER A CA 1
ATOM 647 C C . SER A 1 87 ? 6.671 3.558 -37.073 1.00 97.06 87 SER A C 1
ATOM 649 O O . SER A 1 87 ? 6.519 4.100 -35.977 1.00 97.06 87 SER A O 1
ATOM 651 N N . ILE A 1 88 ? 7.876 3.359 -37.610 1.00 98.00 88 ILE A N 1
ATOM 652 C CA . ILE A 1 88 ? 9.103 3.972 -37.099 1.00 98.00 88 ILE A CA 1
ATOM 653 C C . ILE A 1 88 ? 9.368 5.205 -37.965 1.00 98.00 88 ILE A C 1
ATOM 655 O O . ILE A 1 88 ? 9.817 5.073 -39.102 1.00 98.00 88 ILE A O 1
ATOM 659 N N . ALA A 1 89 ? 9.047 6.391 -37.451 1.00 96.88 89 ALA A N 1
ATOM 660 C CA . ALA A 1 89 ? 9.169 7.657 -38.176 1.00 96.88 89 ALA A CA 1
ATOM 661 C C . ALA A 1 89 ? 10.637 8.064 -38.388 1.00 96.88 89 ALA A C 1
ATOM 663 O O . ALA A 1 89 ? 11.007 8.585 -39.438 1.00 96.88 89 ALA A O 1
ATOM 664 N N . THR A 1 90 ? 11.491 7.792 -37.401 1.00 97.56 90 THR A N 1
ATOM 665 C CA . THR A 1 90 ? 12.941 8.012 -37.481 1.00 97.56 90 THR A CA 1
ATOM 666 C C . THR A 1 90 ? 13.661 6.849 -36.815 1.00 97.56 90 THR A C 1
ATOM 668 O O . THR A 1 90 ? 13.219 6.381 -35.768 1.00 97.56 90 THR A O 1
ATOM 671 N N . LYS A 1 91 ? 14.775 6.407 -37.402 1.00 97.62 91 LYS A N 1
ATOM 672 C CA . LYS A 1 91 ? 15.709 5.423 -36.836 1.00 97.62 91 LYS A CA 1
ATOM 673 C C . LYS A 1 91 ? 17.149 5.758 -37.249 1.00 97.62 91 LYS A C 1
ATOM 675 O O . LYS A 1 91 ? 17.317 6.512 -38.211 1.00 97.62 91 LYS A O 1
ATOM 680 N N . PRO A 1 92 ? 18.179 5.229 -36.563 1.00 97.75 92 PRO A N 1
ATOM 681 C CA . PRO A 1 92 ? 19.573 5.474 -36.919 1.00 97.75 92 PRO A CA 1
ATOM 682 C C . PRO A 1 92 ? 19.888 5.044 -38.357 1.00 97.75 92 PRO A C 1
ATOM 684 O O . PRO A 1 92 ? 19.344 4.054 -38.854 1.00 97.75 92 PRO A O 1
ATOM 687 N N . THR A 1 93 ? 20.791 5.764 -39.024 1.00 97.31 93 THR A N 1
ATOM 688 C CA . THR A 1 93 ? 21.255 5.407 -40.372 1.00 97.31 93 THR A CA 1
ATOM 689 C C . THR A 1 93 ? 21.804 3.979 -40.386 1.00 97.31 93 THR A C 1
ATOM 691 O O . THR A 1 93 ? 22.638 3.627 -39.558 1.00 97.31 93 THR A O 1
ATOM 694 N N . GLY A 1 94 ? 21.328 3.158 -41.327 1.00 97.00 94 GLY A N 1
ATOM 695 C CA . GLY A 1 94 ? 21.703 1.743 -41.438 1.00 97.00 94 GLY A CA 1
ATOM 696 C C . GLY A 1 94 ? 20.875 0.780 -40.579 1.00 97.00 94 GLY A C 1
ATOM 697 O O . GLY A 1 94 ? 21.068 -0.426 -40.685 1.00 97.00 94 GLY A O 1
ATOM 698 N N . SER A 1 95 ? 19.934 1.274 -39.765 1.00 97.94 95 SER A N 1
ATOM 699 C CA . SER A 1 95 ? 19.034 0.422 -38.979 1.00 97.94 95 SER A CA 1
ATOM 700 C C . SER A 1 95 ? 18.027 -0.307 -39.878 1.00 97.94 95 SER A C 1
ATOM 702 O O . SER A 1 95 ? 17.278 0.307 -40.647 1.00 97.94 95 SER A O 1
ATOM 704 N N . ALA A 1 96 ? 17.946 -1.624 -39.729 1.00 97.50 96 ALA A N 1
ATOM 705 C CA . ALA A 1 96 ? 16.964 -2.518 -40.334 1.00 97.50 96 ALA A CA 1
ATOM 706 C C . ALA A 1 96 ? 15.724 -2.739 -39.445 1.00 97.50 96 ALA A C 1
ATOM 708 O O . ALA A 1 96 ? 14.812 -3.455 -39.851 1.00 97.50 96 ALA A O 1
ATOM 709 N N . ALA A 1 97 ? 15.639 -2.093 -38.276 1.00 96.88 97 ALA A N 1
ATOM 710 C CA . ALA A 1 97 ? 14.505 -2.229 -37.364 1.00 96.88 97 ALA A CA 1
ATOM 711 C C . ALA A 1 97 ? 13.158 -1.923 -38.048 1.00 96.88 97 ALA A C 1
ATOM 713 O O . ALA A 1 97 ? 13.025 -0.938 -38.790 1.00 96.88 97 ALA A O 1
ATOM 714 N N . VAL A 1 98 ? 12.163 -2.764 -37.760 1.00 96.25 98 VAL A N 1
ATOM 715 C CA . VAL A 1 98 ? 10.771 -2.671 -38.227 1.00 96.25 98 VAL A CA 1
ATOM 716 C C . VAL A 1 98 ? 9.814 -3.032 -37.091 1.00 96.25 98 VAL A C 1
ATOM 718 O O . VAL A 1 98 ? 10.212 -3.675 -36.120 1.00 96.25 98 VAL A O 1
ATOM 721 N N . MET A 1 99 ? 8.554 -2.610 -37.210 1.00 95.38 99 MET A N 1
ATOM 722 C CA . MET A 1 99 ? 7.498 -3.018 -36.281 1.00 95.38 99 MET A CA 1
ATOM 723 C C . MET A 1 99 ? 7.138 -4.491 -36.504 1.00 95.38 99 MET A C 1
ATOM 725 O O . MET A 1 99 ? 6.940 -4.899 -37.647 1.00 95.38 99 MET A O 1
ATOM 729 N N . ASP A 1 100 ? 6.974 -5.259 -35.426 1.00 92.12 100 ASP A N 1
ATOM 730 C CA . ASP A 1 100 ? 6.536 -6.662 -35.487 1.00 92.12 100 ASP A CA 1
ATOM 731 C C . ASP A 1 100 ? 5.088 -6.778 -35.994 1.00 92.12 100 ASP A C 1
ATOM 733 O O . ASP A 1 100 ? 4.716 -7.745 -36.655 1.00 92.12 100 ASP A O 1
ATOM 737 N N . SER A 1 101 ? 4.255 -5.780 -35.685 1.00 91.38 101 SER A N 1
ATOM 738 C CA . SER A 1 101 ? 2.901 -5.640 -36.226 1.00 91.38 101 SER A CA 1
ATOM 739 C C . SER A 1 101 ? 2.515 -4.167 -36.345 1.00 91.38 101 SER A C 1
ATOM 741 O O . SER A 1 101 ? 2.936 -3.332 -35.542 1.00 91.38 101 SER A O 1
ATOM 743 N N . THR A 1 102 ? 1.712 -3.824 -37.349 1.00 94.56 102 THR A N 1
ATOM 744 C CA . THR A 1 102 ? 1.328 -2.427 -37.608 1.00 94.56 102 THR A CA 1
ATOM 745 C C . THR A 1 102 ? -0.150 -2.146 -37.374 1.00 94.56 102 THR A C 1
ATOM 747 O O . THR A 1 102 ? -0.497 -0.999 -37.113 1.00 94.56 102 THR A O 1
ATOM 750 N N . ALA A 1 103 ? -1.004 -3.172 -37.409 1.00 93.88 103 ALA A N 1
ATOM 751 C CA . ALA A 1 103 ? -2.462 -3.031 -37.430 1.00 93.88 103 ALA A CA 1
ATOM 752 C C . ALA A 1 103 ? -3.168 -3.340 -36.096 1.00 93.88 103 ALA A C 1
ATOM 754 O O . ALA A 1 103 ? -4.395 -3.369 -36.022 1.00 93.88 103 ALA A O 1
ATOM 755 N N . THR A 1 104 ? -2.413 -3.585 -35.029 1.00 91.19 104 THR A N 1
ATOM 756 C CA . THR A 1 104 ? -2.923 -4.023 -33.725 1.00 91.19 104 THR A CA 1
ATOM 757 C C . THR A 1 104 ? -2.805 -2.921 -32.675 1.00 91.19 104 THR A C 1
ATOM 759 O O . THR A 1 104 ? -1.958 -2.028 -32.751 1.00 91.19 104 THR A O 1
ATOM 762 N N . LYS A 1 105 ? -3.631 -3.009 -31.624 1.00 91.44 105 LYS A N 1
ATOM 763 C CA . LYS A 1 105 ? -3.553 -2.094 -30.473 1.00 91.44 105 LYS A CA 1
ATOM 764 C C . LYS A 1 105 ? -2.190 -2.145 -29.781 1.00 91.44 105 LYS A C 1
ATOM 766 O O . LYS A 1 105 ? -1.741 -1.150 -29.222 1.00 91.44 105 LYS A O 1
ATOM 771 N N . MET A 1 106 ? -1.573 -3.320 -29.779 1.00 90.38 106 MET A N 1
ATOM 772 C CA . MET A 1 106 ? -0.305 -3.601 -29.125 1.00 90.38 106 MET A CA 1
ATOM 773 C C . MET A 1 106 ? 0.690 -4.153 -30.129 1.00 90.38 106 MET A C 1
ATOM 775 O O . MET A 1 106 ? 0.320 -4.949 -30.988 1.00 90.38 106 MET A O 1
ATOM 779 N N . THR A 1 107 ? 1.939 -3.731 -30.014 1.00 91.88 107 THR A N 1
ATOM 780 C CA . THR A 1 107 ? 3.009 -4.097 -30.937 1.00 91.88 107 THR A CA 1
ATOM 781 C C . THR A 1 107 ? 4.357 -4.100 -30.225 1.00 91.88 107 THR A C 1
ATOM 783 O O . THR A 1 107 ? 4.479 -3.722 -29.058 1.00 91.88 107 THR A O 1
ATOM 786 N N . SER A 1 108 ? 5.389 -4.526 -30.932 1.00 92.81 108 SER A N 1
ATOM 787 C CA . SER A 1 108 ? 6.766 -4.468 -30.476 1.00 92.81 108 SER A CA 1
ATOM 788 C C . SER A 1 108 ? 7.707 -4.202 -31.639 1.00 92.81 108 SER A C 1
ATOM 790 O O . SER A 1 108 ? 7.323 -4.292 -32.804 1.00 92.81 108 SER A O 1
ATOM 792 N N . PHE A 1 109 ? 8.943 -3.849 -31.317 1.00 94.31 109 PHE A N 1
ATOM 793 C CA . PHE A 1 109 ? 10.045 -3.798 -32.271 1.00 94.31 109 PHE A CA 1
ATOM 794 C C . PHE A 1 109 ? 11.360 -4.084 -31.541 1.00 94.31 109 PHE A C 1
ATOM 796 O O . PHE A 1 109 ? 11.434 -3.984 -30.311 1.00 94.31 109 PHE A O 1
ATOM 803 N N . THR A 1 110 ? 12.403 -4.417 -32.293 1.00 94.75 110 THR A N 1
ATOM 804 C CA . THR A 1 110 ? 13.758 -4.599 -31.760 1.00 94.75 110 THR A CA 1
ATOM 805 C C . THR A 1 110 ? 14.670 -3.518 -32.344 1.00 94.75 110 THR A C 1
ATOM 807 O O . THR A 1 110 ? 14.926 -3.554 -33.548 1.00 94.75 110 THR A O 1
ATOM 810 N N . PRO A 1 111 ? 15.163 -2.550 -31.546 1.00 95.75 111 PRO A N 1
ATOM 811 C CA . PRO A 1 111 ? 16.157 -1.596 -32.018 1.00 95.75 111 PRO A CA 1
ATOM 812 C C . PRO A 1 111 ? 17.480 -2.326 -32.238 1.00 95.75 111 PRO A C 1
ATOM 814 O O . PRO A 1 111 ? 18.010 -2.942 -31.323 1.00 95.75 111 PRO A O 1
ATOM 817 N N . ASP A 1 112 ? 18.032 -2.271 -33.436 1.00 95.88 112 ASP A N 1
ATOM 818 C CA . ASP A 1 112 ? 19.230 -3.022 -33.827 1.00 95.88 112 ASP A CA 1
ATOM 819 C C . ASP A 1 112 ? 20.523 -2.202 -33.717 1.00 95.88 112 ASP A C 1
ATOM 821 O O . ASP A 1 112 ? 21.598 -2.765 -33.505 1.00 95.88 112 ASP A O 1
ATOM 825 N N . LEU A 1 113 ? 20.419 -0.873 -33.773 1.00 97.44 113 LEU A N 1
ATOM 826 C CA . LEU A 1 113 ? 21.523 0.071 -33.598 1.00 97.44 113 LEU A CA 1
ATOM 827 C C . LEU A 1 113 ? 21.301 1.007 -32.407 1.00 97.44 113 LEU A C 1
ATOM 829 O O . LEU A 1 113 ? 20.165 1.332 -32.062 1.00 97.44 113 LEU A O 1
ATOM 833 N N . VAL A 1 114 ? 22.401 1.474 -31.808 1.00 96.50 114 VAL A N 1
ATOM 834 C CA . VAL A 1 114 ? 22.385 2.546 -30.800 1.00 96.50 114 VAL A CA 1
ATOM 835 C C . VAL A 1 114 ? 21.937 3.850 -31.456 1.00 96.50 114 VAL A C 1
ATOM 837 O O . VAL A 1 114 ? 22.407 4.198 -32.539 1.00 96.50 114 VAL A O 1
ATOM 840 N N . GLY A 1 115 ? 21.047 4.586 -30.794 1.00 95.62 115 GLY A N 1
ATOM 841 C CA . GLY A 1 115 ? 20.573 5.884 -31.264 1.00 95.62 115 GLY A CA 1
ATOM 842 C C . GLY A 1 115 ? 19.085 6.106 -31.034 1.00 95.62 115 GLY A C 1
ATOM 843 O O . GLY A 1 115 ? 18.423 5.362 -30.311 1.00 95.62 115 GLY A O 1
ATOM 844 N N . GLN A 1 116 ? 18.570 7.174 -31.635 1.00 96.88 116 GLN A N 1
ATOM 845 C CA . GLN A 1 116 ? 17.190 7.608 -31.457 1.00 96.88 116 GLN A CA 1
ATOM 846 C C . GLN A 1 116 ? 16.237 6.876 -32.410 1.00 96.88 116 GLN A C 1
ATOM 848 O O . GLN A 1 116 ? 16.493 6.797 -33.612 1.00 96.88 116 GLN A O 1
ATOM 853 N N . TYR A 1 117 ? 15.103 6.431 -31.874 1.00 98.19 117 TYR A N 1
ATOM 854 C CA . TYR A 1 117 ? 13.964 5.898 -32.615 1.00 98.19 117 TYR A CA 1
ATOM 855 C C . TYR A 1 117 ? 12.723 6.720 -32.267 1.00 98.19 117 TYR A C 1
ATOM 857 O O . TYR A 1 117 ? 12.384 6.857 -31.093 1.00 98.19 117 TYR A O 1
ATOM 865 N N . ILE A 1 118 ? 12.034 7.265 -33.267 1.00 97.94 118 ILE A N 1
ATOM 866 C CA . ILE A 1 118 ? 10.734 7.922 -33.072 1.00 97.94 118 ILE A CA 1
ATOM 867 C C . ILE A 1 118 ? 9.665 6.942 -33.529 1.00 97.94 118 ILE A C 1
ATOM 869 O O . ILE A 1 118 ? 9.584 6.629 -34.718 1.00 97.94 118 ILE A O 1
ATOM 873 N N . ILE A 1 119 ? 8.865 6.448 -32.589 1.00 98.00 119 ILE A N 1
ATOM 874 C CA . ILE A 1 119 ? 7.782 5.509 -32.877 1.00 98.00 119 ILE A CA 1
ATOM 875 C C . ILE A 1 119 ? 6.475 6.270 -32.942 1.00 98.00 119 ILE A C 1
ATOM 877 O O . ILE A 1 119 ? 6.179 7.054 -32.043 1.00 98.00 119 ILE A O 1
ATOM 881 N N . GLN A 1 120 ? 5.687 6.017 -33.979 1.00 97.62 120 GLN A N 1
ATOM 882 C CA . GLN A 1 120 ? 4.413 6.675 -34.213 1.00 97.62 120 GLN A CA 1
ATOM 883 C C . GLN A 1 120 ? 3.283 5.649 -34.300 1.00 97.62 120 GLN A C 1
ATOM 885 O O . GLN A 1 120 ? 3.451 4.557 -34.841 1.00 97.62 120 GLN A O 1
ATOM 890 N N . VAL A 1 121 ? 2.114 6.029 -33.791 1.00 96.56 121 VAL A N 1
ATOM 891 C CA . VAL A 1 121 ? 0.849 5.333 -34.025 1.00 96.56 121 VAL A CA 1
ATOM 892 C C . VAL A 1 121 ? -0.172 6.303 -34.591 1.00 96.56 121 VAL A C 1
ATOM 894 O O . VAL A 1 121 ? -0.343 7.414 -34.086 1.00 96.56 121 VAL A O 1
ATOM 897 N N . ALA A 1 122 ? -0.864 5.871 -35.635 1.00 94.56 122 ALA A N 1
ATOM 898 C CA . ALA A 1 122 ? -2.068 6.493 -36.155 1.00 94.56 122 ALA A CA 1
ATOM 899 C C . ALA A 1 122 ? -3.274 5.588 -35.868 1.00 94.56 122 ALA A C 1
ATOM 901 O O . ALA A 1 122 ? -3.152 4.365 -35.909 1.00 94.56 122 ALA A O 1
ATOM 902 N N . VAL A 1 123 ? -4.437 6.171 -35.578 1.00 92.00 123 VAL A N 1
ATOM 903 C CA . VAL A 1 123 ? -5.683 5.418 -35.345 1.00 92.00 123 VAL A CA 1
ATOM 904 C C . VAL A 1 123 ? -6.774 5.823 -36.325 1.00 92.00 123 VAL A C 1
ATOM 906 O O . VAL A 1 123 ? -6.804 6.972 -36.773 1.00 92.00 123 VAL A O 1
ATOM 909 N N . ASN A 1 124 ? -7.660 4.877 -36.660 1.00 88.12 124 ASN A N 1
ATOM 910 C CA . ASN A 1 124 ? -8.833 5.097 -37.517 1.00 88.12 124 ASN A CA 1
ATOM 911 C C . ASN A 1 124 ? -8.488 5.807 -38.843 1.00 88.12 124 ASN A C 1
ATOM 913 O O . ASN A 1 124 ? -9.130 6.781 -39.220 1.00 88.12 124 ASN A O 1
ATOM 917 N N . GLY A 1 125 ? -7.436 5.355 -39.535 1.00 81.00 125 GLY A N 1
ATOM 918 C CA . GLY A 1 125 ? -7.019 5.946 -40.815 1.00 81.00 125 GLY A CA 1
ATOM 919 C C . GLY A 1 125 ? -6.302 7.299 -40.706 1.00 81.00 125 GLY A C 1
ATOM 920 O O . GLY A 1 125 ? -6.272 8.046 -41.677 1.00 81.00 125 GLY A O 1
ATOM 921 N N . GLY A 1 126 ? -5.727 7.632 -39.543 1.00 79.94 126 GLY A N 1
ATOM 922 C CA . GLY A 1 126 ? -4.924 8.851 -39.360 1.00 79.94 126 GLY A CA 1
ATOM 923 C C . GLY A 1 126 ? -5.657 10.021 -38.711 1.00 79.94 126 GLY A C 1
ATOM 924 O O . GLY A 1 126 ? -5.073 11.090 -38.565 1.00 79.94 126 GLY A O 1
ATOM 925 N N . VAL A 1 127 ? -6.898 9.820 -38.256 1.00 80.19 127 VAL A N 1
ATOM 926 C CA . VAL A 1 127 ? -7.706 10.848 -37.570 1.00 80.19 127 VAL A CA 1
ATOM 927 C C . VAL A 1 127 ? -6.987 11.417 -36.345 1.00 80.19 127 VAL A C 1
ATOM 929 O O . VAL A 1 127 ? -7.078 12.611 -36.050 1.00 80.19 127 VAL A O 1
ATOM 932 N N . LYS A 1 128 ? -6.249 10.567 -35.627 1.00 88.56 128 LYS A N 1
ATOM 933 C CA . LYS A 1 128 ? -5.336 10.974 -34.560 1.00 88.56 128 LYS A CA 1
ATOM 934 C C . LYS A 1 128 ? -4.027 10.217 -34.665 1.00 88.56 128 LYS A C 1
ATOM 936 O O . LYS A 1 128 ? -4.006 9.033 -34.999 1.00 88.56 128 LYS A O 1
ATOM 941 N N . THR A 1 129 ? -2.949 10.909 -34.317 1.00 92.38 129 THR A N 1
ATOM 942 C CA . THR A 1 129 ? -1.600 10.357 -34.272 1.00 92.38 129 THR A CA 1
ATOM 943 C C . THR A 1 129 ? -0.927 10.692 -32.952 1.00 92.38 129 THR A C 1
ATOM 945 O O . THR A 1 129 ? -1.169 11.749 -32.371 1.00 92.38 129 THR A O 1
ATOM 948 N N . SER A 1 130 ? -0.035 9.821 -32.506 1.00 95.12 130 SER A N 1
ATOM 949 C CA . SER A 1 130 ? 0.870 10.075 -31.391 1.00 95.12 130 SER A CA 1
ATOM 950 C C . SER A 1 130 ? 2.245 9.524 -31.723 1.00 95.12 130 SER A C 1
ATOM 952 O O . SER A 1 130 ? 2.344 8.537 -32.448 1.00 95.12 130 SER A O 1
ATOM 954 N N . ALA A 1 131 ? 3.285 10.154 -31.186 1.00 96.06 131 ALA A N 1
ATOM 955 C CA . ALA A 1 131 ? 4.644 9.655 -31.259 1.00 96.06 131 ALA A CA 1
ATOM 956 C C . ALA A 1 131 ? 5.300 9.665 -29.874 1.00 96.06 131 ALA A C 1
ATOM 958 O O . ALA A 1 131 ? 4.977 10.519 -29.045 1.00 96.06 131 ALA A O 1
ATOM 959 N N . ASP A 1 132 ? 6.222 8.733 -29.647 1.00 95.88 132 ASP A N 1
ATOM 960 C CA . ASP A 1 132 ? 7.138 8.720 -28.503 1.00 95.88 132 ASP A CA 1
ATOM 961 C C . ASP A 1 132 ? 8.574 8.510 -28.999 1.00 95.88 132 ASP A C 1
ATOM 963 O O . ASP A 1 132 ? 8.813 7.812 -29.991 1.00 95.88 132 ASP A O 1
ATOM 967 N N . THR A 1 133 ? 9.530 9.123 -28.305 1.00 96.44 133 THR A N 1
ATOM 968 C CA . THR A 1 133 ? 10.953 9.046 -28.650 1.00 96.44 133 THR A CA 1
ATOM 969 C C . THR A 1 133 ? 11.659 8.082 -27.708 1.00 96.44 133 THR A C 1
ATOM 971 O O . THR A 1 133 ? 11.681 8.280 -26.490 1.00 96.44 133 THR A O 1
ATOM 974 N N . LEU A 1 134 ? 12.283 7.064 -28.289 1.00 95.88 134 LEU A N 1
ATOM 975 C CA . LEU A 1 134 ? 13.064 6.042 -27.604 1.00 95.88 134 LEU A CA 1
ATOM 976 C C . LEU A 1 134 ? 14.546 6.194 -27.945 1.00 95.88 134 LEU A C 1
ATOM 978 O O . LEU A 1 134 ? 14.905 6.572 -29.060 1.00 95.88 134 LEU A O 1
ATOM 982 N N . TYR A 1 135 ? 15.409 5.844 -26.999 1.00 96.62 135 TYR A N 1
ATOM 983 C CA . TYR A 1 135 ? 16.857 5.845 -27.183 1.00 96.62 135 TYR A CA 1
ATOM 984 C C . TYR A 1 135 ? 17.383 4.434 -26.943 1.00 96.62 135 TYR A C 1
ATOM 986 O O . TYR A 1 135 ? 17.340 3.930 -25.822 1.00 96.62 135 TYR A O 1
ATOM 994 N N . ALA A 1 136 ? 17.854 3.779 -28.000 1.00 96.19 136 ALA A N 1
ATOM 995 C CA . ALA A 1 136 ? 18.486 2.476 -27.883 1.00 96.19 136 ALA A CA 1
ATOM 996 C C . ALA A 1 136 ? 19.950 2.636 -27.490 1.00 96.19 136 ALA A C 1
ATOM 998 O O . ALA A 1 136 ? 20.655 3.475 -28.059 1.00 96.19 136 ALA A O 1
ATOM 999 N N . ASN A 1 137 ? 20.409 1.821 -26.545 1.00 95.50 137 ASN A N 1
ATOM 1000 C CA . ASN A 1 137 ? 21.754 1.926 -25.999 1.00 95.50 137 ASN A CA 1
ATOM 1001 C C . ASN A 1 137 ? 22.322 0.570 -25.545 1.00 95.50 137 ASN A C 1
ATOM 1003 O O . ASN A 1 137 ? 21.614 -0.440 -25.537 1.00 95.50 137 ASN A O 1
ATOM 1007 N N . THR A 1 138 ? 23.601 0.541 -25.176 1.00 95.31 138 THR A N 1
ATOM 1008 C CA . THR A 1 138 ? 24.287 -0.622 -24.585 1.00 95.31 138 THR A CA 1
ATOM 1009 C C . THR A 1 138 ? 24.551 -0.414 -23.094 1.00 95.31 138 THR A C 1
ATOM 1011 O O . THR A 1 138 ? 24.539 0.716 -22.603 1.00 95.31 138 THR A O 1
ATOM 1014 N N . TYR A 1 139 ? 24.764 -1.506 -22.364 1.00 93.88 139 TYR A N 1
ATOM 1015 C CA . TYR A 1 139 ? 25.137 -1.483 -20.952 1.00 93.88 139 TYR A CA 1
ATOM 1016 C C . TYR A 1 139 ? 26.617 -1.122 -20.804 1.00 93.88 139 TYR A C 1
ATOM 1018 O O . TYR A 1 139 ? 27.458 -1.625 -21.551 1.00 93.88 139 TYR A O 1
ATOM 1026 N N . ALA A 1 140 ? 26.921 -0.245 -19.854 1.00 88.75 140 ALA A N 1
ATOM 1027 C CA . ALA A 1 140 ? 28.279 0.141 -19.478 1.00 88.75 140 ALA A CA 1
ATOM 1028 C C . ALA A 1 140 ? 28.717 -0.471 -18.135 1.00 88.75 140 ALA A C 1
ATOM 1030 O O . ALA A 1 140 ? 29.910 -0.597 -17.878 1.00 88.75 140 ALA A O 1
ATOM 1031 N N . GLY A 1 141 ? 27.768 -0.846 -17.277 1.00 85.88 141 GLY A N 1
ATOM 1032 C CA . GLY A 1 141 ? 28.015 -1.309 -15.919 1.00 85.88 141 GLY A CA 1
ATOM 1033 C C . GLY A 1 141 ? 28.571 -0.222 -14.995 1.00 85.88 141 GLY A C 1
ATOM 1034 O O . GLY A 1 141 ? 28.418 0.980 -15.223 1.00 85.88 141 GLY A O 1
ATOM 1035 N N . ASN A 1 142 ? 29.207 -0.658 -13.910 1.00 79.19 142 ASN A N 1
ATOM 1036 C CA . ASN A 1 142 ? 29.881 0.203 -12.945 1.00 79.19 142 ASN A CA 1
ATOM 1037 C C . ASN A 1 142 ? 31.398 -0.081 -12.942 1.00 79.19 142 ASN A C 1
ATOM 1039 O O . ASN A 1 142 ? 31.857 -0.931 -12.175 1.00 79.19 142 ASN A O 1
ATOM 1043 N N . PRO A 1 143 ? 32.183 0.576 -13.815 1.00 72.38 143 PRO A N 1
ATOM 1044 C CA . PRO A 1 143 ? 33.622 0.349 -13.909 1.00 72.38 143 PRO A CA 1
ATOM 1045 C C . PRO A 1 143 ? 34.378 0.823 -12.663 1.00 72.38 143 PRO A C 1
ATOM 1047 O O . PRO A 1 143 ? 34.056 1.854 -12.075 1.00 72.38 143 PRO A O 1
ATOM 1050 N N . SER A 1 144 ? 35.415 0.068 -12.279 1.00 62.69 144 SER A N 1
ATOM 1051 C CA . SER A 1 144 ? 36.325 0.399 -11.171 1.00 62.69 144 SER A CA 1
ATOM 1052 C C . SER A 1 144 ? 37.340 1.495 -11.522 1.00 62.69 144 SER A C 1
ATOM 1054 O O . SER A 1 144 ? 37.950 2.073 -10.624 1.00 62.69 144 SER A O 1
ATOM 1056 N N . SER A 1 145 ? 37.517 1.799 -12.810 1.00 55.44 145 SER A N 1
ATOM 1057 C CA . SER A 1 145 ? 38.368 2.872 -13.328 1.00 55.44 145 SER A CA 1
ATOM 1058 C C . SER A 1 145 ? 37.698 3.573 -14.519 1.00 55.44 145 SER A C 1
ATOM 1060 O O . SER A 1 145 ? 36.971 2.950 -15.290 1.00 55.44 145 SER A O 1
ATOM 1062 N N . GLY A 1 146 ? 37.924 4.882 -14.672 1.00 66.00 146 GLY A N 1
ATOM 1063 C CA . GLY A 1 146 ? 37.252 5.710 -15.684 1.00 66.00 146 GLY A CA 1
ATOM 1064 C C . GLY A 1 146 ? 35.966 6.377 -15.178 1.00 66.00 146 GLY A C 1
ATOM 1065 O O . GLY A 1 146 ? 35.765 6.527 -13.974 1.00 66.00 146 GLY A O 1
ATOM 1066 N N . LEU A 1 147 ? 35.113 6.831 -16.104 1.00 72.38 147 LEU A N 1
ATOM 1067 C CA . LEU A 1 147 ? 33.853 7.504 -15.775 1.00 72.38 147 LEU A CA 1
ATOM 1068 C C . LEU A 1 147 ? 32.795 6.468 -15.367 1.00 72.38 147 LEU A C 1
ATOM 1070 O O . LEU A 1 147 ? 32.354 5.676 -16.198 1.00 72.38 147 LEU A O 1
ATOM 1074 N N . SER A 1 148 ? 32.374 6.489 -14.101 1.00 82.44 148 SER A N 1
ATOM 1075 C CA . SER A 1 148 ? 31.295 5.646 -13.575 1.00 82.44 148 SER A CA 1
ATOM 1076 C C . SER A 1 148 ? 30.084 6.492 -13.179 1.00 82.44 148 SER A C 1
ATOM 1078 O O . SER A 1 148 ? 30.150 7.723 -13.118 1.00 82.44 148 SER A O 1
ATOM 1080 N N . CYS A 1 149 ? 28.964 5.840 -12.850 1.00 85.44 149 CYS A N 1
ATOM 1081 C CA . CYS A 1 149 ? 27.803 6.544 -12.297 1.00 85.44 149 CYS A CA 1
ATOM 1082 C C . CYS A 1 149 ? 28.185 7.356 -11.045 1.00 85.44 149 CYS A C 1
ATOM 1084 O O . CYS A 1 149 ? 27.711 8.477 -10.869 1.00 85.44 149 CYS A O 1
ATOM 1086 N N . GLY A 1 150 ? 29.070 6.817 -10.197 1.00 85.31 150 GLY A N 1
ATOM 1087 C CA . GLY A 1 150 ? 29.528 7.466 -8.967 1.00 85.31 150 GLY A CA 1
ATOM 1088 C C . GLY A 1 150 ? 30.346 8.736 -9.197 1.00 85.31 150 GLY A C 1
ATOM 1089 O O . GLY A 1 150 ? 30.334 9.611 -8.336 1.00 85.31 150 GLY A O 1
ATOM 1090 N N . THR A 1 151 ? 30.977 8.898 -10.364 1.00 87.50 151 THR A N 1
ATOM 1091 C CA . THR A 1 151 ? 31.736 10.116 -10.690 1.00 87.50 151 THR A CA 1
ATOM 1092 C C . THR A 1 151 ? 30.841 11.358 -10.722 1.00 87.50 151 THR A C 1
ATOM 1094 O O . THR A 1 151 ? 31.250 12.419 -10.261 1.00 87.50 151 THR A O 1
ATOM 1097 N N . CYS A 1 152 ? 29.609 11.235 -11.231 1.00 87.00 152 CYS A N 1
ATOM 1098 C CA . CYS A 1 152 ? 28.653 12.348 -11.317 1.00 87.00 152 CYS A CA 1
ATOM 1099 C C . CYS A 1 152 ? 27.496 12.246 -10.307 1.00 87.00 152 CYS A C 1
ATOM 1101 O O . CYS A 1 152 ? 26.857 13.251 -10.004 1.00 87.00 152 CYS A O 1
ATOM 1103 N N . HIS A 1 153 ? 27.220 11.051 -9.776 1.00 88.50 153 HIS A N 1
ATOM 1104 C CA . HIS A 1 153 ? 26.103 10.763 -8.869 1.00 88.50 153 HIS A CA 1
ATOM 1105 C C . HIS A 1 153 ? 26.578 10.148 -7.547 1.00 88.50 153 HIS A C 1
ATOM 1107 O O . HIS A 1 153 ? 25.996 9.175 -7.068 1.00 88.50 153 HIS A O 1
ATOM 1113 N N . ALA A 1 154 ? 27.633 10.716 -6.955 1.00 88.31 154 ALA A N 1
ATOM 1114 C CA . ALA A 1 154 ? 28.302 10.175 -5.770 1.00 88.31 154 ALA A CA 1
ATOM 1115 C C . ALA A 1 154 ? 27.335 9.817 -4.627 1.00 88.31 154 ALA A C 1
ATOM 1117 O O . ALA A 1 154 ? 27.386 8.705 -4.116 1.00 88.31 154 ALA A O 1
ATOM 1118 N N . THR A 1 155 ? 26.399 10.704 -4.269 1.00 86.38 155 THR A N 1
ATOM 1119 C CA . THR A 1 155 ? 25.438 10.459 -3.176 1.00 86.38 155 THR A CA 1
ATOM 1120 C C . THR A 1 155 ? 24.573 9.223 -3.423 1.00 86.38 155 THR A C 1
ATOM 1122 O O . THR A 1 155 ? 24.513 8.330 -2.578 1.00 86.38 155 THR A O 1
ATOM 1125 N N . ASN A 1 156 ? 23.941 9.137 -4.597 1.00 85.38 156 ASN A N 1
ATOM 1126 C CA . ASN A 1 156 ? 23.072 8.009 -4.938 1.00 85.38 156 ASN A CA 1
ATOM 1127 C C . ASN A 1 156 ? 23.873 6.720 -5.130 1.00 85.38 156 ASN A C 1
ATOM 1129 O O . ASN A 1 156 ? 23.384 5.646 -4.798 1.00 85.38 156 ASN A O 1
ATOM 1133 N N . ASN A 1 157 ? 25.100 6.815 -5.650 1.00 87.69 157 ASN A N 1
ATOM 1134 C CA . ASN A 1 157 ? 25.970 5.660 -5.824 1.00 87.69 157 ASN A CA 1
ATOM 1135 C C . ASN A 1 157 ? 26.422 5.083 -4.477 1.00 87.69 157 ASN A C 1
ATOM 1137 O O . ASN A 1 157 ? 26.362 3.870 -4.302 1.00 87.69 157 ASN A O 1
ATOM 1141 N N . THR A 1 158 ? 26.783 5.935 -3.514 1.00 87.38 158 THR A N 1
ATOM 1142 C CA . THR A 1 158 ? 27.115 5.517 -2.145 1.00 87.38 158 THR A CA 1
ATOM 1143 C C . THR A 1 158 ? 25.925 4.850 -1.460 1.00 87.38 158 THR A C 1
ATOM 1145 O O . THR A 1 158 ? 26.087 3.782 -0.874 1.00 87.38 158 THR A O 1
ATOM 1148 N N . ALA A 1 159 ? 24.725 5.433 -1.567 1.00 85.31 159 ALA A N 1
ATOM 1149 C CA . ALA A 1 159 ? 23.511 4.817 -1.033 1.00 85.31 159 ALA A CA 1
ATOM 1150 C C . ALA A 1 159 ? 23.257 3.447 -1.684 1.00 85.31 159 ALA A C 1
ATOM 1152 O O . ALA A 1 159 ? 23.123 2.441 -0.984 1.00 85.31 159 ALA A O 1
ATOM 1153 N N . TRP A 1 160 ? 23.291 3.387 -3.023 1.00 89.00 160 TRP A N 1
ATOM 1154 C CA . TRP A 1 160 ? 23.059 2.152 -3.772 1.00 89.00 160 TRP A CA 1
ATOM 1155 C C . TRP A 1 160 ? 24.069 1.069 -3.405 1.00 89.00 160 TRP A C 1
ATOM 1157 O O . TRP A 1 160 ? 23.667 -0.075 -3.208 1.00 89.00 160 TRP A O 1
ATOM 1167 N N . ALA A 1 161 ? 25.348 1.410 -3.249 1.00 87.81 161 ALA A N 1
ATOM 1168 C CA . ALA A 1 161 ? 26.394 0.460 -2.880 1.00 87.81 161 ALA A CA 1
ATOM 1169 C C . ALA A 1 161 ? 26.142 -0.206 -1.514 1.00 87.81 161 ALA A C 1
ATOM 1171 O O . ALA A 1 161 ? 26.553 -1.347 -1.308 1.00 87.81 161 ALA A O 1
ATOM 1172 N N . ALA A 1 162 ? 25.436 0.471 -0.602 1.00 85.62 162 ALA A N 1
ATOM 1173 C CA . ALA A 1 162 ? 25.008 -0.080 0.684 1.00 85.62 162 ALA A CA 1
ATOM 1174 C C . ALA A 1 162 ? 23.685 -0.871 0.606 1.00 85.62 162 ALA A C 1
ATOM 1176 O O . ALA A 1 162 ? 23.277 -1.503 1.580 1.00 85.62 162 ALA A O 1
ATOM 1177 N N . SER A 1 163 ? 22.996 -0.842 -0.537 1.00 85.69 163 SER A N 1
ATOM 1178 C CA . SER A 1 163 ? 21.701 -1.492 -0.717 1.00 85.69 163 SER A CA 1
ATOM 1179 C C . SER A 1 163 ? 21.813 -3.006 -0.930 1.00 85.69 163 SER A C 1
ATOM 1181 O O . SER A 1 163 ? 22.830 -3.559 -1.357 1.00 85.69 163 SER A O 1
ATOM 1183 N N . VAL A 1 164 ? 20.690 -3.694 -0.719 1.00 84.94 164 VAL A N 1
ATOM 1184 C CA . VAL A 1 164 ? 20.553 -5.119 -1.043 1.00 84.94 164 VAL A CA 1
ATOM 1185 C C . VAL A 1 164 ? 20.694 -5.378 -2.552 1.00 84.94 164 VAL A C 1
ATOM 1187 O O . VAL A 1 164 ? 21.231 -6.415 -2.935 1.00 84.94 164 VAL A O 1
ATOM 1190 N N . HIS A 1 165 ? 20.291 -4.436 -3.412 1.00 88.75 165 HIS A N 1
ATOM 1191 C CA . HIS A 1 165 ? 20.415 -4.570 -4.869 1.00 88.75 165 HIS A CA 1
ATOM 1192 C C . HIS A 1 165 ? 21.879 -4.691 -5.318 1.00 88.75 165 HIS A C 1
ATOM 1194 O O . HIS A 1 165 ? 22.206 -5.573 -6.117 1.00 88.75 165 HIS A O 1
ATOM 1200 N N . ALA A 1 166 ? 22.775 -3.883 -4.742 1.00 89.00 166 ALA A N 1
ATOM 1201 C CA . ALA A 1 166 ? 24.199 -3.887 -5.082 1.00 89.00 166 ALA A CA 1
ATOM 1202 C C . ALA A 1 166 ? 24.927 -5.190 -4.718 1.00 89.00 166 ALA A C 1
ATOM 1204 O O . ALA A 1 166 ? 26.021 -5.445 -5.217 1.00 89.00 166 ALA A O 1
ATOM 1205 N N . THR A 1 167 ? 24.326 -6.030 -3.870 1.00 88.44 167 THR A N 1
ATOM 1206 C CA . THR A 1 167 ? 24.936 -7.276 -3.383 1.00 88.44 167 THR A CA 1
ATOM 1207 C C . THR A 1 167 ? 24.132 -8.529 -3.725 1.00 88.44 167 THR A C 1
ATOM 1209 O O . THR A 1 167 ? 24.560 -9.629 -3.378 1.00 88.44 167 THR A O 1
ATOM 1212 N N . MET A 1 168 ? 22.984 -8.400 -4.400 1.00 87.88 168 MET A N 1
ATOM 1213 C CA . MET A 1 168 ? 22.036 -9.502 -4.594 1.00 87.88 168 MET A CA 1
ATOM 1214 C C . MET A 1 168 ? 22.637 -10.692 -5.354 1.00 87.88 168 MET A C 1
ATOM 1216 O O . MET A 1 168 ? 22.466 -11.838 -4.942 1.00 87.88 168 MET A O 1
ATOM 1220 N N . PHE A 1 169 ? 23.371 -10.442 -6.442 1.00 90.94 169 PHE A N 1
ATOM 1221 C CA . PHE A 1 169 ? 24.024 -11.509 -7.203 1.00 90.94 169 PHE A CA 1
ATOM 1222 C C . PHE A 1 169 ? 25.115 -12.184 -6.387 1.00 90.94 169 PHE A C 1
ATOM 1224 O O . PHE A 1 169 ? 25.113 -13.408 -6.280 1.00 90.94 169 PHE A O 1
ATOM 1231 N N . LYS A 1 170 ? 25.994 -11.385 -5.768 1.00 90.44 170 LYS A N 1
ATOM 1232 C CA . LYS A 1 170 ? 27.066 -11.885 -4.903 1.00 90.44 170 LYS A CA 1
ATOM 1233 C C . LYS A 1 170 ? 26.493 -12.795 -3.825 1.00 90.44 170 LYS A C 1
ATOM 1235 O O . LYS A 1 170 ? 26.857 -13.957 -3.757 1.00 90.44 170 LYS A O 1
ATOM 1240 N N . ARG A 1 171 ? 25.541 -12.290 -3.038 1.00 88.06 171 ARG A N 1
ATOM 1241 C CA . ARG A 1 171 ? 24.877 -13.060 -1.981 1.00 88.06 171 ARG A CA 1
ATOM 1242 C C . ARG A 1 171 ? 24.243 -14.331 -2.527 1.00 88.06 171 ARG A C 1
ATOM 1244 O O . ARG A 1 171 ? 24.306 -15.358 -1.869 1.00 88.06 171 ARG A O 1
ATOM 1251 N N . GLY A 1 172 ? 23.648 -14.269 -3.715 1.00 86.25 172 GLY A N 1
ATOM 1252 C CA . GLY A 1 172 ? 23.032 -15.423 -4.354 1.00 86.25 172 GLY A CA 1
ATOM 1253 C C . GLY A 1 172 ? 24.019 -16.536 -4.641 1.00 86.25 172 GLY A C 1
ATOM 1254 O O . GLY A 1 172 ? 23.812 -17.659 -4.195 1.00 86.25 172 GLY A O 1
ATOM 1255 N N . ILE A 1 173 ? 25.112 -16.216 -5.330 1.00 85.56 173 ILE A N 1
ATOM 1256 C CA . ILE A 1 173 ? 26.096 -17.220 -5.744 1.00 85.56 173 ILE A CA 1
ATOM 1257 C C . ILE A 1 173 ? 27.025 -17.672 -4.611 1.00 85.56 173 ILE A C 1
ATOM 1259 O O . ILE A 1 173 ? 27.709 -18.674 -4.770 1.00 85.56 173 ILE A O 1
ATOM 1263 N N . THR A 1 174 ? 27.033 -16.964 -3.476 1.00 86.50 174 THR A N 1
ATOM 1264 C CA . THR A 1 174 ? 27.776 -17.341 -2.262 1.00 86.50 174 THR A CA 1
ATOM 1265 C C . THR A 1 174 ? 26.871 -17.943 -1.175 1.00 86.50 174 THR A C 1
ATOM 1267 O O . THR A 1 174 ? 27.248 -17.940 -0.006 1.00 86.50 174 THR A O 1
ATOM 1270 N N . GLY A 1 175 ? 25.637 -18.355 -1.500 1.00 78.94 175 GLY A N 1
ATOM 1271 C CA . GLY A 1 175 ? 24.722 -19.017 -0.555 1.00 78.94 175 GLY A CA 1
ATOM 1272 C C . GLY A 1 175 ? 24.161 -18.143 0.577 1.00 78.94 175 GLY A C 1
ATOM 1273 O O . GLY A 1 175 ? 23.656 -18.666 1.565 1.00 78.94 175 GLY A O 1
ATOM 1274 N N . GLY A 1 176 ? 24.228 -16.818 0.443 1.00 79.81 176 GLY A N 1
ATOM 1275 C CA . GLY A 1 176 ? 23.767 -15.827 1.425 1.00 79.81 176 GLY A CA 1
ATOM 1276 C C . GLY A 1 176 ? 22.361 -15.249 1.172 1.00 79.81 176 GLY A C 1
ATOM 1277 O O . GLY A 1 176 ? 22.018 -14.204 1.743 1.00 79.81 176 GLY A O 1
ATOM 1278 N N . LEU A 1 177 ? 21.561 -15.856 0.286 1.00 74.69 177 LEU A N 1
ATOM 1279 C CA . LEU A 1 177 ? 20.143 -15.519 0.070 1.00 74.69 177 LEU A CA 1
ATOM 1280 C C . LEU A 1 177 ? 19.241 -16.568 0.719 1.00 74.69 177 LEU A C 1
ATOM 1282 O O . LEU A 1 177 ? 19.455 -17.746 0.484 1.00 74.69 177 LEU A O 1
ATOM 1286 N N . GLU A 1 178 ? 18.224 -16.136 1.476 1.00 58.22 178 GLU A N 1
ATOM 1287 C CA . GLU A 1 178 ? 17.176 -17.017 2.034 1.00 58.22 178 GLU A CA 1
ATOM 1288 C C . GLU A 1 178 ? 17.751 -18.233 2.777 1.00 58.22 178 GLU A C 1
ATOM 1290 O O . GLU A 1 178 ? 17.472 -19.386 2.458 1.00 58.22 178 GLU A O 1
ATOM 1295 N N . VAL A 1 179 ? 18.602 -17.941 3.765 1.00 54.25 179 VAL A N 1
ATOM 1296 C CA . VAL A 1 179 ? 19.260 -18.950 4.589 1.00 54.25 179 VAL A CA 1
ATOM 1297 C C . VAL A 1 179 ? 18.196 -19.717 5.379 1.00 54.25 179 VAL A C 1
ATOM 1299 O O . VAL A 1 179 ? 17.569 -19.151 6.274 1.00 54.25 179 VAL A O 1
ATOM 1302 N N . ASN A 1 180 ? 17.963 -20.986 5.042 1.00 55.44 180 ASN A N 1
ATOM 1303 C CA . ASN A 1 180 ? 17.045 -21.835 5.805 1.00 55.44 180 ASN A CA 1
ATOM 1304 C C . ASN A 1 180 ? 17.610 -22.138 7.210 1.00 55.44 180 ASN A C 1
ATOM 1306 O O . ASN A 1 180 ? 18.737 -21.766 7.544 1.00 55.44 180 ASN A O 1
ATOM 1310 N N . SER A 1 181 ? 16.859 -22.875 8.033 1.00 47.88 181 SER A N 1
ATOM 1311 C CA . SER A 1 181 ? 17.290 -23.299 9.379 1.00 47.88 181 SER A CA 1
ATOM 1312 C C . SER A 1 181 ? 18.606 -24.097 9.413 1.00 47.88 181 SER A C 1
ATOM 1314 O O . SER A 1 181 ? 19.151 -24.322 10.489 1.00 47.88 181 SER A O 1
ATOM 1316 N N . TYR A 1 182 ? 19.127 -24.514 8.253 1.00 47.12 182 TYR A N 1
ATOM 1317 C CA . TYR A 1 182 ? 20.372 -25.264 8.080 1.00 47.12 182 TYR A CA 1
ATOM 1318 C C . TYR A 1 182 ? 21.514 -24.437 7.472 1.00 47.12 182 TYR A C 1
ATOM 1320 O O . TYR A 1 182 ? 22.540 -25.009 7.099 1.00 47.12 182 TYR A O 1
ATOM 1328 N N . GLY A 1 183 ? 21.376 -23.113 7.345 1.00 52.16 183 GLY A N 1
ATOM 1329 C CA . GLY A 1 183 ? 22.491 -22.273 6.902 1.00 52.16 183 GLY A CA 1
ATOM 1330 C C . GLY A 1 183 ? 22.720 -22.248 5.386 1.00 52.16 183 GLY A C 1
ATOM 1331 O O . GLY A 1 183 ? 23.810 -21.876 4.958 1.00 52.16 183 GLY A O 1
ATOM 1332 N N . LYS A 1 184 ? 21.741 -22.652 4.565 1.00 49.94 184 LYS A N 1
ATOM 1333 C CA . LYS A 1 184 ? 21.892 -22.774 3.103 1.00 49.94 184 LYS A CA 1
ATOM 1334 C C . LYS A 1 184 ? 20.978 -21.807 2.358 1.00 49.94 184 LYS A C 1
ATOM 1336 O O . LYS A 1 184 ? 19.857 -21.617 2.813 1.00 49.94 184 LYS A O 1
ATOM 1341 N N . GLY A 1 185 ? 21.434 -21.265 1.220 1.00 60.31 185 GLY A N 1
ATOM 1342 C CA . GLY A 1 185 ? 20.648 -20.408 0.316 1.00 60.31 185 GLY A CA 1
ATOM 1343 C C . GLY A 1 185 ? 20.390 -21.020 -1.070 1.00 60.31 185 GLY A C 1
ATOM 1344 O O . GLY A 1 185 ? 21.253 -21.727 -1.596 1.00 60.31 185 GLY A O 1
ATOM 1345 N N . ALA A 1 186 ? 19.213 -20.777 -1.659 1.00 68.31 186 ALA A N 1
ATOM 1346 C CA . ALA A 1 186 ? 18.819 -21.333 -2.960 1.00 68.31 186 ALA A CA 1
ATOM 1347 C C . ALA A 1 186 ? 19.039 -20.329 -4.108 1.00 68.31 186 ALA A C 1
ATOM 1349 O O . ALA A 1 186 ? 18.580 -19.186 -4.053 1.00 68.31 186 ALA A O 1
ATOM 1350 N N . TYR A 1 187 ? 19.694 -20.761 -5.191 1.00 76.75 187 TYR A N 1
ATOM 1351 C CA . TYR A 1 187 ? 19.929 -19.939 -6.386 1.00 76.75 187 TYR A CA 1
ATOM 1352 C C . TYR A 1 187 ? 19.832 -20.793 -7.655 1.00 76.75 187 TYR A C 1
ATOM 1354 O O . TYR A 1 187 ? 20.401 -21.876 -7.732 1.00 76.75 187 TYR A O 1
ATOM 1362 N N . THR A 1 188 ? 19.100 -20.324 -8.666 1.00 73.81 188 THR A N 1
ATOM 1363 C CA . THR A 1 188 ? 18.759 -21.120 -9.864 1.00 73.81 188 THR A CA 1
ATOM 1364 C C . THR A 1 188 ? 19.028 -20.348 -11.154 1.00 73.81 188 THR A C 1
ATOM 1366 O O . THR A 1 188 ? 19.216 -19.132 -11.126 1.00 73.81 188 THR A O 1
ATOM 1369 N N . ALA A 1 189 ? 18.952 -21.011 -12.317 1.00 76.44 189 ALA A N 1
ATOM 1370 C CA . ALA A 1 189 ? 19.092 -20.343 -13.620 1.00 76.44 189 ALA A CA 1
ATOM 1371 C C . ALA A 1 189 ? 18.136 -19.152 -13.813 1.00 76.44 189 ALA A C 1
ATOM 1373 O O . ALA A 1 189 ? 18.473 -18.190 -14.502 1.00 76.44 189 ALA A O 1
ATOM 1374 N N . SER A 1 190 ? 16.939 -19.186 -13.220 1.00 77.12 190 SER A N 1
ATOM 1375 C CA . SER A 1 190 ? 16.019 -18.047 -13.288 1.00 77.12 190 SER A CA 1
ATOM 1376 C C . SER A 1 190 ? 16.467 -16.839 -12.466 1.00 77.12 190 SER A C 1
ATOM 1378 O O . SER A 1 190 ? 16.015 -15.739 -12.758 1.00 77.12 190 SER A O 1
ATOM 1380 N N . CYS A 1 191 ? 17.346 -17.008 -11.477 1.00 81.88 191 CYS A N 1
ATOM 1381 C CA . CYS A 1 191 ? 17.791 -15.922 -10.603 1.00 81.88 191 CYS A CA 1
ATOM 1382 C C . CYS A 1 191 ? 18.741 -14.955 -11.317 1.00 81.88 191 CYS A C 1
ATOM 1384 O O . CYS A 1 191 ? 18.639 -13.750 -11.100 1.00 81.88 191 CYS A O 1
ATOM 1386 N N . PHE A 1 192 ? 19.608 -15.446 -12.214 1.00 85.81 192 PHE A N 1
ATOM 1387 C CA . PHE A 1 192 ? 20.529 -14.578 -12.962 1.00 85.81 192 PHE A CA 1
ATOM 1388 C C . PHE A 1 192 ? 19.784 -13.487 -13.733 1.00 85.81 192 PHE A C 1
ATOM 1390 O O . PHE A 1 192 ? 20.146 -12.321 -13.677 1.00 85.81 192 PHE A O 1
ATOM 1397 N N . LYS A 1 193 ? 18.662 -13.861 -14.353 1.00 85.75 193 LYS A N 1
ATOM 1398 C CA . LYS A 1 193 ? 17.784 -12.978 -15.128 1.00 85.75 193 LYS A CA 1
ATOM 1399 C C . LYS A 1 193 ? 17.300 -11.736 -14.372 1.00 85.75 193 LYS A C 1
ATOM 1401 O O . LYS A 1 193 ? 16.976 -10.736 -15.006 1.00 85.75 193 LYS A O 1
ATOM 1406 N N . CYS A 1 194 ? 17.220 -11.824 -13.045 1.00 86.50 194 CYS A N 1
ATOM 1407 C CA . CYS A 1 194 ? 16.720 -10.760 -12.182 1.00 86.50 194 CYS A CA 1
ATOM 1408 C C . CYS A 1 194 ? 17.813 -10.116 -11.324 1.00 86.50 194 CYS A C 1
ATOM 1410 O O . CYS A 1 194 ? 17.634 -8.999 -10.847 1.00 86.50 194 CYS A O 1
ATOM 1412 N N . HIS A 1 195 ? 18.907 -10.834 -11.056 1.00 90.19 195 HIS A N 1
ATOM 1413 C CA . HIS A 1 195 ? 19.920 -10.418 -10.086 1.00 90.19 195 HIS A CA 1
ATOM 1414 C C . HIS A 1 195 ? 21.185 -9.844 -10.740 1.00 90.19 195 HIS A C 1
ATOM 1416 O O . HIS A 1 195 ? 22.079 -9.425 -10.016 1.00 90.19 195 HIS A O 1
ATOM 1422 N N . THR A 1 196 ? 21.269 -9.777 -12.071 1.00 92.69 196 THR A N 1
ATOM 1423 C CA . THR A 1 196 ? 22.389 -9.162 -12.808 1.00 92.69 196 THR A CA 1
ATOM 1424 C C . THR A 1 196 ? 21.939 -7.955 -13.631 1.00 92.69 196 THR A C 1
ATOM 1426 O O . THR A 1 196 ? 20.746 -7.767 -13.876 1.00 92.69 196 THR A O 1
ATOM 1429 N N . THR A 1 197 ? 22.887 -7.144 -14.105 1.00 93.25 197 THR A N 1
ATOM 1430 C CA . THR A 1 197 ? 22.585 -5.991 -14.963 1.00 93.25 197 THR A CA 1
ATOM 1431 C C . THR A 1 197 ? 22.403 -6.455 -16.409 1.00 93.25 197 THR A C 1
ATOM 1433 O O . THR A 1 197 ? 23.356 -6.620 -17.173 1.00 93.25 197 THR A O 1
ATOM 1436 N N . GLY A 1 198 ? 21.141 -6.708 -16.760 1.00 90.75 198 GLY A N 1
ATOM 1437 C CA . GLY A 1 198 ? 20.726 -7.223 -18.063 1.00 90.75 198 GLY A CA 1
ATOM 1438 C C . GLY A 1 198 ? 20.994 -8.724 -18.237 1.00 90.75 198 GLY A C 1
ATOM 1439 O O . GLY A 1 198 ? 21.951 -9.278 -17.700 1.00 90.75 198 GLY A O 1
ATOM 1440 N N . TRP A 1 199 ? 20.140 -9.395 -19.011 1.00 90.50 199 TRP A N 1
ATOM 1441 C CA . TRP A 1 199 ? 20.293 -10.816 -19.325 1.00 90.50 199 TRP A CA 1
ATOM 1442 C C . TRP A 1 199 ? 19.753 -11.138 -20.717 1.00 90.50 199 TRP A C 1
ATOM 1444 O O . TRP A 1 199 ? 18.548 -11.267 -20.912 1.00 90.50 199 TRP A O 1
ATOM 1454 N N . GLU A 1 200 ? 20.650 -11.311 -21.679 1.00 90.50 200 GLU A N 1
ATOM 1455 C CA . GLU A 1 200 ? 20.350 -11.859 -22.997 1.00 90.50 200 GLU A CA 1
ATOM 1456 C C . GLU A 1 200 ? 21.628 -12.481 -23.590 1.00 90.50 200 GLU A C 1
ATOM 1458 O O . GLU A 1 200 ? 22.457 -11.767 -24.161 1.00 90.50 200 GLU A O 1
ATOM 1463 N N . PRO A 1 201 ? 21.824 -13.807 -23.458 1.00 89.75 201 PRO A N 1
ATOM 1464 C CA . PRO A 1 201 ? 23.057 -14.481 -23.875 1.00 89.75 201 PRO A CA 1
ATOM 1465 C C . PRO A 1 201 ? 23.357 -14.427 -25.376 1.00 89.75 201 PRO A C 1
ATOM 1467 O O . PRO A 1 201 ? 24.449 -14.810 -25.795 1.00 89.75 201 PRO A O 1
ATOM 1470 N N . THR A 1 202 ? 22.391 -14.024 -26.203 1.00 90.00 202 THR A N 1
ATOM 1471 C CA . THR A 1 202 ? 22.537 -13.999 -27.666 1.00 90.00 202 THR A CA 1
ATOM 1472 C C . THR A 1 202 ? 22.734 -12.603 -28.251 1.00 90.00 202 THR A C 1
ATOM 1474 O O . THR A 1 202 ? 23.006 -12.488 -29.443 1.00 90.00 202 THR A O 1
ATOM 1477 N N . VAL A 1 203 ? 22.644 -11.550 -27.434 1.00 91.38 203 VAL A N 1
ATOM 1478 C CA . VAL A 1 203 ? 22.683 -10.160 -27.902 1.00 91.38 203 VAL A CA 1
ATOM 1479 C C . VAL A 1 203 ? 23.911 -9.448 -27.361 1.00 91.38 203 VAL A C 1
ATOM 1481 O O . VAL A 1 203 ? 24.034 -9.219 -26.160 1.00 91.38 203 VAL A O 1
ATOM 1484 N N . ASP A 1 204 ? 24.786 -9.024 -28.269 1.00 93.44 204 ASP A N 1
ATOM 1485 C CA . ASP A 1 204 ? 25.940 -8.200 -27.928 1.00 93.44 204 ASP A CA 1
ATOM 1486 C C . ASP A 1 204 ? 25.523 -6.746 -27.680 1.00 93.44 204 ASP A C 1
ATOM 1488 O O . ASP A 1 204 ? 25.394 -5.933 -28.604 1.00 93.44 204 ASP A O 1
ATOM 1492 N N . ASN A 1 205 ? 25.258 -6.422 -26.420 1.00 93.69 205 ASN A N 1
ATOM 1493 C CA . ASN A 1 205 ? 24.954 -5.064 -25.972 1.00 93.69 205 ASN A CA 1
ATOM 1494 C C . ASN A 1 205 ? 25.562 -4.747 -24.596 1.00 93.69 205 ASN A C 1
ATOM 1496 O O . ASN A 1 205 ? 25.072 -3.848 -23.915 1.00 93.69 205 ASN A O 1
ATOM 1500 N N . GLY A 1 206 ? 26.585 -5.497 -24.175 1.00 93.00 206 GLY A N 1
ATOM 1501 C CA . GLY A 1 206 ? 27.233 -5.339 -22.869 1.00 93.00 206 GLY A CA 1
ATOM 1502 C C . GLY A 1 206 ? 26.463 -5.913 -21.673 1.00 93.00 206 GLY A C 1
ATOM 1503 O O . GLY A 1 206 ? 26.905 -5.739 -20.544 1.00 93.00 206 GLY A O 1
ATOM 1504 N N . ASN A 1 207 ? 25.324 -6.588 -21.875 1.00 93.50 207 ASN A N 1
ATOM 1505 C CA . ASN A 1 207 ? 24.588 -7.215 -20.772 1.00 93.50 207 ASN A CA 1
ATOM 1506 C C . ASN A 1 207 ? 25.362 -8.383 -20.131 1.00 93.50 207 ASN A C 1
ATOM 1508 O O . ASN A 1 207 ? 26.161 -9.054 -20.792 1.00 93.50 207 ASN A O 1
ATOM 1512 N N . PHE A 1 208 ? 25.051 -8.690 -18.867 1.00 93.94 208 PHE A N 1
ATOM 1513 C CA . PHE A 1 208 ? 25.705 -9.779 -18.136 1.00 93.94 208 PHE A CA 1
ATOM 1514 C C . PHE A 1 208 ? 25.563 -11.142 -18.829 1.00 93.94 208 PHE A C 1
ATOM 1516 O O . PHE A 1 208 ? 26.539 -11.875 -18.936 1.00 93.94 208 PHE A O 1
ATOM 1523 N N . GLY A 1 209 ? 24.374 -11.488 -19.330 1.00 92.12 209 GLY A N 1
ATOM 1524 C CA . GLY A 1 209 ? 24.116 -12.784 -19.971 1.00 92.12 209 GLY A CA 1
ATOM 1525 C C . GLY A 1 209 ? 25.010 -13.062 -21.186 1.00 92.12 209 GLY A C 1
ATOM 1526 O O . GLY A 1 209 ? 25.512 -14.177 -21.339 1.00 92.12 209 GLY A O 1
ATOM 1527 N N . TYR A 1 210 ? 25.242 -12.059 -22.037 1.00 92.81 210 TYR A N 1
ATOM 1528 C CA . TYR A 1 210 ? 26.149 -12.180 -23.183 1.00 92.81 210 TYR A CA 1
ATOM 1529 C C . TYR A 1 210 ? 27.610 -12.303 -22.742 1.00 92.81 210 TYR A C 1
ATOM 1531 O O . TYR A 1 210 ? 28.318 -13.198 -23.202 1.00 92.81 210 TYR A O 1
ATOM 1539 N N . LEU A 1 211 ? 28.053 -11.460 -21.805 1.00 93.12 211 LEU A N 1
ATOM 1540 C CA . LEU A 1 211 ? 29.426 -11.487 -21.289 1.00 93.12 211 LEU A CA 1
ATOM 1541 C C . LEU A 1 211 ? 29.741 -12.786 -20.531 1.00 93.12 211 LEU A C 1
ATOM 1543 O O . LEU A 1 211 ? 30.842 -13.321 -20.661 1.00 93.12 211 LEU A O 1
ATOM 1547 N N . ALA A 1 212 ? 28.769 -13.347 -19.811 1.00 91.56 212 ALA A N 1
ATOM 1548 C CA . ALA A 1 212 ? 28.874 -14.659 -19.178 1.00 91.56 212 ALA A CA 1
ATOM 1549 C C . ALA A 1 212 ? 29.094 -15.768 -20.214 1.00 91.56 212 ALA A C 1
ATOM 1551 O O . ALA A 1 212 ? 29.991 -16.593 -20.058 1.00 91.56 212 ALA A O 1
ATOM 1552 N N . LYS A 1 213 ? 28.337 -15.749 -21.319 1.00 91.25 213 LYS A N 1
ATOM 1553 C CA . LYS A 1 213 ? 28.530 -16.700 -22.421 1.00 91.25 213 LYS A CA 1
ATOM 1554 C C . LYS A 1 213 ? 29.911 -16.549 -23.068 1.00 91.25 213 LYS A C 1
ATOM 1556 O O . LYS A 1 213 ? 30.571 -17.553 -23.307 1.00 91.25 213 LYS A O 1
ATOM 1561 N N . GLN A 1 214 ? 30.343 -15.316 -23.336 1.00 91.75 214 GLN A N 1
ATOM 1562 C CA . GLN A 1 214 ? 31.634 -15.032 -23.976 1.00 91.75 214 GLN A CA 1
ATOM 1563 C C . GLN A 1 214 ? 32.833 -15.419 -23.101 1.00 91.75 214 GLN A C 1
ATOM 1565 O O . GLN A 1 214 ? 33.839 -15.902 -23.608 1.00 91.75 214 GLN A O 1
ATOM 1570 N N . SER A 1 215 ? 32.723 -15.236 -21.785 1.00 89.75 215 SER A N 1
ATOM 1571 C CA . SER A 1 215 ? 33.777 -15.586 -20.824 1.00 89.75 215 SER A CA 1
ATOM 1572 C C . SER A 1 215 ? 33.797 -17.067 -20.430 1.00 89.75 215 SER A C 1
ATOM 1574 O O . SER A 1 215 ? 34.672 -17.475 -19.670 1.00 89.75 215 SER A O 1
ATOM 1576 N N . GLY A 1 216 ? 32.851 -17.876 -20.923 1.00 88.12 216 GLY A N 1
ATOM 1577 C CA . GLY A 1 216 ? 32.722 -19.283 -20.540 1.00 88.12 216 GLY A CA 1
ATOM 1578 C C . GLY A 1 216 ? 32.243 -19.492 -19.099 1.00 88.12 216 GLY A C 1
ATOM 1579 O O . GLY A 1 216 ? 32.453 -20.566 -18.542 1.00 88.12 216 GLY A O 1
ATOM 1580 N N . PHE A 1 217 ? 31.611 -18.487 -18.482 1.00 87.56 217 PHE A N 1
ATOM 1581 C CA . PHE A 1 217 ? 31.064 -18.600 -17.132 1.00 87.56 217 PHE A CA 1
ATOM 1582 C C . PHE A 1 217 ? 29.966 -19.672 -17.092 1.00 87.56 217 PHE A C 1
ATOM 1584 O O . PHE A 1 217 ? 28.940 -19.562 -17.772 1.00 87.56 217 PHE A O 1
ATOM 1591 N N . ASP A 1 218 ? 30.170 -20.713 -16.281 1.00 83.69 218 ASP A N 1
ATOM 1592 C CA . ASP A 1 218 ? 29.230 -21.827 -16.170 1.00 83.69 218 ASP A CA 1
ATOM 1593 C C . ASP A 1 218 ? 27.948 -21.402 -15.450 1.00 83.69 218 ASP A C 1
ATOM 1595 O O . ASP A 1 218 ? 27.797 -21.562 -14.251 1.00 83.69 218 ASP A O 1
ATOM 1599 N N . THR A 1 219 ? 26.953 -20.917 -16.183 1.00 80.19 219 THR A N 1
ATOM 1600 C CA . THR A 1 219 ? 25.644 -20.564 -15.601 1.00 80.19 219 THR A CA 1
ATOM 1601 C C . THR A 1 219 ? 24.841 -21.764 -15.087 1.00 80.19 219 THR A C 1
ATOM 1603 O O . THR A 1 219 ? 23.712 -21.575 -14.641 1.00 80.19 219 THR A O 1
ATOM 1606 N N . THR A 1 220 ? 25.377 -22.987 -15.145 1.00 80.56 220 THR A N 1
ATOM 1607 C CA . THR A 1 220 ? 24.751 -24.224 -14.664 1.00 80.56 220 THR A CA 1
ATOM 1608 C C . THR A 1 220 ? 25.407 -24.809 -13.417 1.00 80.56 220 THR A C 1
ATOM 1610 O O . THR A 1 220 ? 24.879 -25.793 -12.900 1.00 80.56 220 THR A O 1
ATOM 1613 N N . TRP A 1 221 ? 26.453 -24.169 -12.876 1.00 76.12 221 TRP A N 1
ATOM 1614 C CA . TRP A 1 221 ? 27.202 -24.628 -11.697 1.00 76.12 221 TRP A CA 1
ATOM 1615 C C . TRP A 1 221 ? 26.296 -24.963 -10.503 1.00 76.12 221 TRP A C 1
ATOM 1617 O O . TRP A 1 221 ? 26.554 -25.901 -9.762 1.00 76.12 221 TRP A O 1
ATOM 1627 N N . TYR A 1 222 ? 25.179 -24.249 -10.329 1.00 72.81 222 TYR A N 1
ATOM 1628 C CA . TYR A 1 222 ? 24.244 -24.487 -9.224 1.00 72.81 222 TYR A CA 1
ATOM 1629 C C . TYR A 1 222 ? 23.683 -25.920 -9.245 1.00 72.81 222 TYR A C 1
ATOM 1631 O O . TYR A 1 222 ? 23.311 -26.455 -8.205 1.00 72.81 222 TYR A O 1
ATOM 1639 N N . LYS A 1 223 ? 23.671 -26.579 -10.414 1.00 69.94 223 LYS A N 1
ATOM 1640 C CA . LYS A 1 223 ? 23.166 -27.943 -10.579 1.00 69.94 223 LYS A CA 1
ATOM 1641 C C . LYS A 1 223 ? 24.019 -29.015 -9.907 1.00 69.94 223 LYS A C 1
ATOM 1643 O O . LYS A 1 223 ? 23.525 -30.123 -9.713 1.00 69.94 223 LYS A O 1
ATOM 1648 N N . THR A 1 224 ? 25.270 -28.716 -9.557 1.00 67.88 224 THR A N 1
ATOM 1649 C CA . THR A 1 224 ? 26.184 -29.676 -8.918 1.00 67.88 224 THR A CA 1
ATOM 1650 C C . THR A 1 224 ? 25.958 -29.819 -7.411 1.00 67.88 224 THR A C 1
ATOM 1652 O O . THR A 1 224 ? 26.622 -30.640 -6.786 1.00 67.88 224 THR A O 1
ATOM 1655 N N . TYR A 1 225 ? 24.994 -29.090 -6.833 1.00 63.53 225 TYR A N 1
ATOM 1656 C CA . TYR A 1 225 ? 24.574 -29.213 -5.429 1.00 63.53 225 TYR A CA 1
ATOM 1657 C C . TYR A 1 225 ? 23.113 -29.706 -5.269 1.00 63.53 225 TYR A C 1
ATOM 1659 O O . TYR A 1 225 ? 22.304 -29.002 -4.657 1.00 63.53 225 TYR A O 1
ATOM 1667 N N . PRO A 1 226 ? 22.720 -30.868 -5.833 1.00 58.69 226 PRO A N 1
ATOM 1668 C CA . PRO A 1 226 ? 21.340 -31.357 -5.759 1.00 58.69 226 PRO A CA 1
ATOM 1669 C C . PRO A 1 226 ? 20.993 -31.969 -4.386 1.00 58.69 226 PRO A C 1
ATOM 1671 O O . PRO A 1 226 ? 21.800 -32.700 -3.808 1.00 58.69 226 PRO A O 1
ATOM 1674 N N . LEU A 1 227 ? 19.771 -31.730 -3.890 1.00 53.69 227 LEU A N 1
ATOM 1675 C CA . LEU A 1 227 ? 19.135 -32.510 -2.812 1.00 53.69 227 LEU A CA 1
ATOM 1676 C C . LEU A 1 227 ? 18.035 -33.453 -3.347 1.00 53.69 227 LEU A C 1
ATOM 1678 O O . LEU A 1 227 ? 17.656 -33.401 -4.517 1.00 53.69 227 LEU A O 1
ATOM 1682 N N . ALA A 1 228 ? 17.536 -34.332 -2.468 1.00 42.47 228 ALA A N 1
ATOM 1683 C CA . ALA A 1 228 ? 16.557 -35.391 -2.755 1.00 42.47 228 ALA A CA 1
ATOM 1684 C C . ALA A 1 228 ? 15.167 -34.893 -3.216 1.00 42.47 228 ALA A C 1
ATOM 1686 O O . ALA A 1 228 ? 14.390 -35.671 -3.763 1.00 42.47 228 ALA A O 1
ATOM 1687 N N . ASP A 1 229 ? 14.865 -33.612 -3.014 1.00 48.75 229 ASP A N 1
ATOM 1688 C CA . ASP A 1 229 ? 13.644 -32.896 -3.404 1.00 48.75 229 ASP A CA 1
ATOM 1689 C C . ASP A 1 229 ? 13.795 -32.085 -4.710 1.00 48.75 229 ASP A C 1
ATOM 1691 O O . ASP A 1 229 ? 12.828 -31.493 -5.187 1.00 48.75 229 ASP A O 1
ATOM 1695 N N . GLY A 1 230 ? 14.979 -32.101 -5.335 1.00 55.59 230 GLY A N 1
ATOM 1696 C CA . GLY A 1 230 ? 15.233 -31.472 -6.636 1.00 55.59 230 GLY A CA 1
ATOM 1697 C C . GLY A 1 230 ? 15.649 -29.996 -6.591 1.00 55.59 230 GLY A C 1
ATOM 1698 O O . GLY A 1 230 ? 15.840 -29.402 -7.654 1.00 55.59 230 GLY A O 1
ATOM 1699 N N . ASP A 1 231 ? 15.830 -29.415 -5.401 1.00 57.62 231 ASP A N 1
ATOM 1700 C CA . ASP A 1 231 ? 16.345 -28.052 -5.217 1.00 57.62 231 ASP A CA 1
ATOM 1701 C C . ASP A 1 231 ? 17.883 -28.008 -5.086 1.00 57.62 231 ASP A C 1
ATOM 1703 O O . ASP A 1 231 ? 18.541 -28.990 -4.729 1.00 57.62 231 ASP A O 1
ATOM 1707 N N . TYR A 1 232 ? 18.460 -26.835 -5.381 1.00 64.19 232 TYR A N 1
ATOM 1708 C CA . TYR A 1 232 ? 19.907 -26.590 -5.413 1.00 64.19 232 TYR A CA 1
ATOM 1709 C C . TYR A 1 232 ? 20.323 -25.592 -4.325 1.00 64.19 232 TYR A C 1
ATOM 1711 O O . TYR A 1 232 ? 19.963 -24.412 -4.389 1.00 64.19 232 TYR A O 1
ATOM 1719 N N . TRP A 1 233 ? 21.088 -26.055 -3.333 1.00 66.75 233 TRP A N 1
ATOM 1720 C CA . TRP A 1 233 ? 21.515 -25.249 -2.184 1.00 66.75 233 TRP A CA 1
ATOM 1721 C C . TRP A 1 233 ? 23.013 -24.955 -2.214 1.00 66.75 233 TRP A C 1
ATOM 1723 O O . TRP A 1 233 ? 23.824 -25.857 -2.402 1.00 66.75 233 TRP A O 1
ATOM 1733 N N . ILE A 1 234 ? 23.383 -23.708 -1.938 1.00 71.25 234 ILE A N 1
ATOM 1734 C CA . ILE A 1 234 ? 24.775 -23.247 -1.954 1.00 71.25 234 ILE A CA 1
ATOM 1735 C C . ILE A 1 234 ? 25.255 -23.054 -0.510 1.00 71.25 234 ILE A C 1
ATOM 1737 O O . ILE A 1 234 ? 24.531 -22.430 0.277 1.00 71.25 234 ILE A O 1
ATOM 1741 N N . PRO A 1 235 ? 26.447 -23.562 -0.133 1.00 71.50 235 PRO A N 1
ATOM 1742 C CA . PRO A 1 235 ? 27.038 -23.282 1.171 1.00 71.50 235 PRO A CA 1
ATOM 1743 C C . PRO A 1 235 ? 27.199 -21.776 1.394 1.00 71.50 235 PRO A C 1
ATOM 1745 O O . PRO A 1 235 ? 27.772 -21.070 0.563 1.00 71.50 235 PRO A O 1
ATOM 1748 N N . ASN A 1 236 ? 26.697 -21.281 2.523 1.00 80.50 236 ASN A N 1
ATOM 1749 C CA . ASN A 1 236 ? 26.824 -19.871 2.862 1.00 80.50 236 ASN A CA 1
ATOM 1750 C C . ASN A 1 236 ? 28.302 -19.486 3.041 1.00 80.50 236 ASN A C 1
ATOM 1752 O O . ASN A 1 236 ? 29.028 -20.108 3.816 1.00 80.50 236 ASN A O 1
ATOM 1756 N N . GLY A 1 237 ? 28.728 -18.441 2.336 1.00 79.81 237 GLY A N 1
ATOM 1757 C CA . GLY A 1 237 ? 30.084 -17.903 2.383 1.00 79.81 237 GLY A CA 1
ATOM 1758 C C . GLY A 1 237 ? 31.047 -18.470 1.337 1.00 79.81 237 GLY A C 1
ATOM 1759 O O . GLY A 1 237 ? 32.199 -18.037 1.318 1.00 79.81 237 GLY A O 1
ATOM 1760 N N . ASP A 1 238 ? 30.615 -19.375 0.450 1.00 81.69 238 ASP A N 1
ATOM 1761 C CA . ASP A 1 238 ? 31.473 -19.877 -0.632 1.00 81.69 238 ASP A CA 1
ATOM 1762 C C . ASP A 1 238 ? 31.791 -18.763 -1.640 1.00 81.69 238 ASP A C 1
ATOM 1764 O O . ASP A 1 238 ? 30.962 -18.369 -2.459 1.00 81.69 238 ASP A O 1
ATOM 1768 N N . MET A 1 239 ? 33.012 -18.232 -1.569 1.00 87.19 239 MET A N 1
ATOM 1769 C CA . MET A 1 239 ? 33.466 -17.122 -2.406 1.00 87.19 239 MET A CA 1
ATOM 1770 C C . MET A 1 239 ? 34.053 -17.582 -3.748 1.00 87.19 239 MET A C 1
ATOM 1772 O O . MET A 1 239 ? 34.418 -16.736 -4.562 1.00 87.19 239 MET A O 1
ATOM 1776 N N . THR A 1 240 ? 34.163 -18.888 -4.004 1.00 84.88 240 THR A N 1
ATOM 1777 C CA . THR A 1 240 ? 34.884 -19.445 -5.164 1.00 84.88 240 THR A CA 1
ATOM 1778 C C . THR A 1 240 ? 34.352 -18.879 -6.477 1.00 84.88 240 THR A C 1
ATOM 1780 O O . THR A 1 240 ? 35.102 -18.343 -7.294 1.00 84.88 240 THR A O 1
ATOM 1783 N N . LEU A 1 241 ? 33.031 -18.908 -6.646 1.00 83.50 241 LEU A N 1
ATOM 1784 C CA . LEU A 1 241 ? 32.370 -18.417 -7.853 1.00 83.50 241 LEU A CA 1
ATOM 1785 C C . LEU A 1 241 ? 32.387 -16.896 -7.949 1.00 83.50 241 LEU A C 1
ATOM 1787 O O . LEU A 1 241 ? 32.580 -16.358 -9.034 1.00 83.50 241 LEU A O 1
ATOM 1791 N N . TRP A 1 242 ? 32.240 -16.188 -6.828 1.00 88.88 242 TRP A N 1
ATOM 1792 C CA . TRP A 1 242 ? 32.349 -14.729 -6.827 1.00 88.88 242 TRP A CA 1
ATOM 1793 C C . TRP A 1 242 ? 33.754 -14.265 -7.218 1.00 88.88 242 TRP A C 1
ATOM 1795 O O . TRP A 1 242 ? 33.885 -13.371 -8.050 1.00 88.88 242 TRP A O 1
ATOM 1805 N N . ASN A 1 243 ? 34.795 -14.919 -6.703 1.00 88.31 243 ASN A N 1
ATOM 1806 C CA . ASN A 1 243 ? 36.177 -14.667 -7.103 1.00 88.31 243 ASN A CA 1
ATOM 1807 C C . ASN A 1 243 ? 36.405 -15.004 -8.582 1.00 88.31 243 ASN A C 1
ATOM 1809 O O . ASN A 1 243 ? 37.147 -14.300 -9.261 1.00 88.31 243 ASN A O 1
ATOM 1813 N N . SER A 1 244 ? 35.736 -16.030 -9.120 1.00 84.06 244 SER A N 1
ATOM 1814 C CA . SER A 1 244 ? 35.749 -16.310 -10.560 1.00 84.06 244 SER A CA 1
ATOM 1815 C C . SER A 1 244 ? 35.075 -15.196 -11.361 1.00 84.06 244 SER A C 1
ATOM 1817 O O . SER A 1 244 ? 35.598 -14.817 -12.400 1.00 84.06 244 SER A O 1
ATOM 1819 N N . VAL A 1 245 ? 33.957 -14.634 -10.894 1.00 85.88 245 VAL A N 1
ATOM 1820 C CA . VAL A 1 245 ? 33.284 -13.500 -11.555 1.00 85.88 245 VAL A CA 1
ATOM 1821 C C . VAL A 1 245 ? 34.165 -12.250 -11.531 1.00 85.88 245 VAL A C 1
ATOM 1823 O O . VAL A 1 245 ? 34.260 -11.549 -12.533 1.00 85.88 245 VAL A O 1
ATOM 1826 N N . THR A 1 246 ? 34.846 -11.960 -10.423 1.00 84.50 246 THR A N 1
ATOM 1827 C CA . THR A 1 246 ? 35.719 -10.778 -10.334 1.00 84.50 246 THR A CA 1
ATOM 1828 C C . THR A 1 246 ? 37.065 -10.953 -11.037 1.00 84.50 246 THR A C 1
ATOM 1830 O O . THR A 1 246 ? 37.676 -9.951 -11.399 1.00 84.50 246 THR A O 1
ATOM 1833 N N . SER A 1 247 ? 37.527 -12.191 -11.239 1.00 77.81 247 SER A N 1
ATOM 1834 C CA . SER A 1 247 ? 38.756 -12.503 -11.990 1.00 77.81 247 S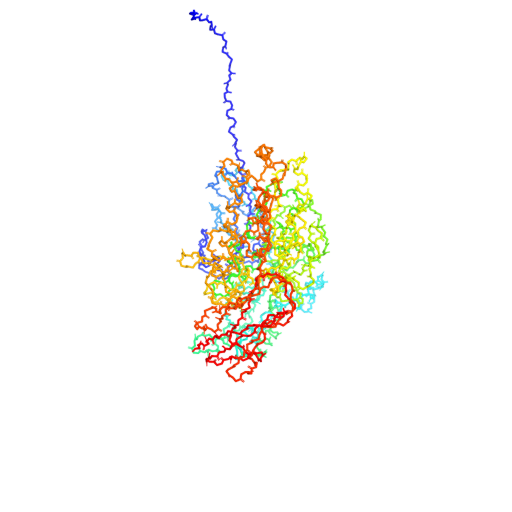ER A CA 1
ATOM 1835 C C . SER A 1 247 ? 38.521 -12.766 -13.481 1.00 77.81 247 SER A C 1
ATOM 1837 O O . SER A 1 247 ? 39.437 -12.600 -14.284 1.00 77.81 247 SER A O 1
ATOM 1839 N N . SER A 1 248 ? 37.302 -13.144 -13.872 1.00 66.69 248 SER A N 1
ATOM 1840 C CA . SER A 1 248 ? 36.861 -13.174 -15.269 1.00 66.69 248 SER A CA 1
ATOM 1841 C C . SER A 1 248 ? 36.847 -11.766 -15.885 1.00 66.69 248 SER A C 1
ATOM 1843 O O . SER A 1 248 ? 36.986 -10.774 -15.174 1.00 66.69 248 SER A O 1
ATOM 1845 N N . THR A 1 249 ? 36.709 -11.669 -17.214 1.00 71.94 249 THR A N 1
ATOM 1846 C CA . THR A 1 249 ? 36.850 -10.420 -17.994 1.00 71.94 249 THR A CA 1
ATOM 1847 C C . THR A 1 249 ? 36.320 -9.174 -17.258 1.00 71.94 249 THR A C 1
ATOM 1849 O O . THR A 1 249 ? 35.161 -9.203 -16.829 1.00 71.94 249 THR A O 1
ATOM 1852 N N . PRO A 1 250 ? 37.083 -8.060 -17.175 1.00 82.81 250 PRO A N 1
ATOM 1853 C CA . PRO A 1 250 ? 36.672 -6.860 -16.439 1.00 82.81 250 PRO A CA 1
ATOM 1854 C C . PRO A 1 250 ? 35.268 -6.355 -16.786 1.00 82.81 250 PRO A C 1
ATOM 1856 O O . PRO A 1 250 ? 34.563 -5.868 -15.912 1.00 82.81 250 PRO A O 1
ATOM 1859 N N . ALA A 1 251 ? 34.831 -6.531 -18.036 1.00 85.25 251 ALA A N 1
ATOM 1860 C CA . ALA A 1 251 ? 33.495 -6.157 -18.489 1.00 85.25 251 ALA A CA 1
ATOM 1861 C C . ALA A 1 251 ? 32.365 -6.917 -17.765 1.00 85.25 251 ALA A C 1
ATOM 1863 O O . ALA A 1 251 ? 31.366 -6.303 -17.402 1.00 85.25 251 ALA A O 1
ATOM 1864 N N . MET A 1 252 ? 32.499 -8.228 -17.510 1.00 88.44 252 MET A N 1
ATOM 1865 C CA . MET A 1 252 ? 31.432 -8.996 -16.845 1.00 88.44 252 MET A CA 1
ATOM 1866 C C . MET A 1 252 ? 31.249 -8.552 -15.389 1.00 88.44 252 MET A C 1
ATOM 1868 O O . MET A 1 252 ? 30.119 -8.407 -14.923 1.00 88.44 252 MET A O 1
ATOM 1872 N N . ALA A 1 253 ? 32.350 -8.285 -14.682 1.00 87.69 253 ALA A N 1
ATOM 1873 C CA . ALA A 1 253 ? 32.310 -7.817 -13.299 1.00 87.69 253 ALA A CA 1
ATOM 1874 C C . ALA A 1 253 ? 31.576 -6.469 -13.150 1.00 87.69 253 ALA A C 1
ATOM 1876 O O . ALA A 1 253 ? 30.925 -6.234 -12.135 1.00 87.69 253 ALA A O 1
ATOM 1877 N N . GLN A 1 254 ? 31.623 -5.603 -14.168 1.00 88.69 254 GLN A N 1
ATOM 1878 C CA . GLN A 1 254 ? 30.978 -4.281 -14.154 1.00 88.69 254 GLN A CA 1
ATOM 1879 C C . GLN A 1 254 ? 29.451 -4.350 -14.204 1.00 88.69 254 GLN A C 1
ATOM 1881 O O . GLN A 1 254 ? 28.780 -3.452 -13.699 1.00 88.69 254 GLN A O 1
ATOM 1886 N N . VAL A 1 255 ? 28.902 -5.407 -14.798 1.00 91.75 255 VAL A N 1
ATOM 1887 C CA . VAL A 1 255 ? 27.454 -5.654 -14.897 1.00 91.75 255 VAL A CA 1
ATOM 1888 C C . VAL A 1 255 ? 26.986 -6.764 -13.948 1.00 91.75 255 VAL A C 1
ATOM 1890 O O . VAL A 1 255 ? 25.843 -7.226 -14.019 1.00 91.75 255 VAL A O 1
ATOM 1893 N N . ALA A 1 256 ? 27.856 -7.189 -13.029 1.00 88.25 256 ALA A N 1
ATOM 1894 C CA . ALA A 1 256 ? 27.507 -8.092 -11.943 1.00 88.25 256 ALA A CA 1
ATOM 1895 C C . ALA A 1 256 ? 26.671 -7.358 -10.875 1.00 88.25 256 ALA A C 1
ATOM 1897 O O . ALA A 1 256 ? 26.923 -6.196 -10.564 1.00 88.25 256 ALA A O 1
ATOM 1898 N N . ASN A 1 257 ? 25.714 -8.063 -10.262 1.00 91.25 257 ASN A N 1
ATOM 1899 C CA . ASN A 1 257 ? 24.658 -7.501 -9.399 1.00 91.25 257 ASN A CA 1
ATOM 1900 C C . ASN A 1 257 ? 23.649 -6.608 -10.138 1.00 91.25 257 ASN A C 1
ATOM 1902 O O . ASN A 1 257 ? 23.746 -6.358 -11.341 1.00 91.25 257 ASN A O 1
ATOM 1906 N N . ILE A 1 258 ? 22.645 -6.150 -9.387 1.00 92.62 258 ILE A N 1
ATOM 1907 C CA . ILE A 1 258 ? 21.603 -5.241 -9.854 1.00 92.62 258 ILE A CA 1
ATOM 1908 C C . ILE A 1 258 ? 22.179 -3.819 -9.815 1.00 92.62 258 ILE A C 1
ATOM 1910 O O . ILE A 1 258 ? 22.088 -3.115 -8.807 1.00 92.62 258 ILE A O 1
ATOM 1914 N N . GLY A 1 259 ? 22.838 -3.430 -10.907 1.00 91.50 259 GLY A N 1
ATOM 1915 C CA . GLY A 1 259 ? 23.449 -2.116 -11.110 1.00 91.50 259 GLY A CA 1
ATOM 1916 C C . GLY A 1 259 ? 22.446 -1.040 -11.515 1.00 91.50 259 GLY A C 1
ATOM 1917 O O . GLY A 1 259 ? 21.298 -1.345 -11.845 1.00 91.50 259 GLY A O 1
ATOM 1918 N N . CYS A 1 260 ? 22.899 0.218 -11.552 1.00 92.00 260 CYS A N 1
ATOM 1919 C CA . CYS A 1 260 ? 22.089 1.389 -11.912 1.00 92.00 260 CYS A CA 1
ATOM 1920 C C . CYS A 1 260 ? 21.282 1.170 -13.205 1.00 92.00 260 CYS A C 1
ATOM 1922 O O . CYS A 1 260 ? 20.090 1.464 -13.271 1.00 92.00 260 CYS A O 1
ATOM 1924 N N . GLU A 1 261 ? 21.916 0.596 -14.228 1.00 93.81 261 GLU A N 1
ATOM 1925 C CA . GLU A 1 261 ? 21.315 0.379 -15.549 1.00 93.81 261 GLU A CA 1
ATOM 1926 C C . GLU A 1 261 ? 20.195 -0.675 -15.559 1.00 93.81 261 GLU A C 1
ATOM 1928 O O . GLU A 1 261 ? 19.408 -0.719 -16.504 1.00 93.81 261 GLU A O 1
ATOM 1933 N N . SER A 1 262 ? 20.055 -1.477 -14.49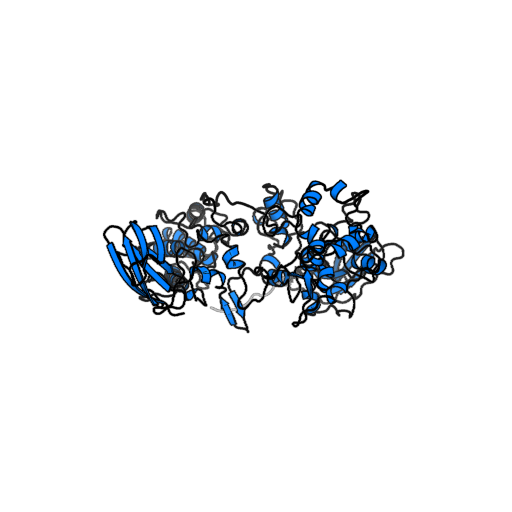6 1.00 92.19 262 SER A N 1
ATOM 1934 C CA . SER A 1 262 ? 18.899 -2.370 -14.308 1.00 92.19 262 SER A CA 1
ATOM 1935 C C . SER A 1 262 ? 17.598 -1.577 -14.116 1.00 92.19 262 SER A C 1
ATOM 1937 O O . SER A 1 262 ? 16.523 -2.030 -14.512 1.00 92.19 262 SER A O 1
ATOM 1939 N N . CYS A 1 263 ? 17.705 -0.372 -13.542 1.00 92.31 263 CYS A N 1
ATOM 1940 C CA . CYS A 1 263 ? 16.577 0.504 -13.220 1.00 92.31 263 CYS A CA 1
ATOM 1941 C C . CYS A 1 263 ? 16.497 1.742 -14.125 1.00 92.31 263 CYS A C 1
ATOM 1943 O O . CYS A 1 263 ? 15.411 2.263 -14.362 1.00 92.31 263 CYS A O 1
ATOM 1945 N N . HIS A 1 264 ? 17.638 2.214 -14.630 1.00 93.38 264 HIS A N 1
ATOM 1946 C CA . HIS A 1 264 ? 17.739 3.422 -15.457 1.00 93.38 264 HIS A CA 1
ATOM 1947 C C . HIS A 1 264 ? 17.829 3.135 -16.965 1.00 93.38 264 HIS A C 1
ATOM 1949 O O . HIS A 1 264 ? 17.813 4.062 -17.779 1.00 93.38 264 HIS A O 1
ATOM 1955 N N . GLY A 1 265 ? 17.881 1.852 -17.333 1.00 93.31 265 GLY A N 1
ATOM 1956 C CA . GLY A 1 265 ? 18.157 1.393 -18.687 1.00 93.31 265 GLY A CA 1
ATOM 1957 C C . GLY A 1 265 ? 19.653 1.456 -19.034 1.00 93.31 265 GLY A C 1
ATOM 1958 O O . GLY A 1 265 ? 20.434 2.112 -18.333 1.00 93.31 265 GLY A O 1
ATOM 1959 N N . PRO A 1 266 ? 20.070 0.776 -20.115 1.00 93.88 266 PRO A N 1
ATOM 1960 C CA . PRO A 1 266 ? 21.447 0.832 -20.597 1.00 93.88 266 PRO A CA 1
ATOM 1961 C C . PRO A 1 266 ? 21.858 2.274 -20.903 1.00 93.88 266 PRO A C 1
ATOM 1963 O O . PRO A 1 266 ? 21.155 2.994 -21.608 1.00 93.88 266 PRO A O 1
ATOM 1966 N N . SER A 1 267 ? 22.977 2.714 -20.339 1.00 91.94 267 SER A N 1
ATOM 1967 C CA . SER A 1 267 ? 23.350 4.129 -20.255 1.00 91.94 267 SER A CA 1
ATOM 1968 C C . SER A 1 267 ? 24.742 4.409 -20.833 1.00 91.94 267 SER A C 1
ATOM 1970 O O . SER A 1 267 ? 25.330 5.458 -20.550 1.00 91.94 267 SER A O 1
ATOM 1972 N N . ALA A 1 268 ? 25.280 3.525 -21.683 1.00 89.88 268 ALA A N 1
ATOM 1973 C CA . ALA A 1 268 ? 26.549 3.773 -22.365 1.00 89.88 268 ALA A CA 1
ATOM 1974 C C . ALA A 1 268 ? 26.519 5.098 -23.153 1.00 89.88 268 ALA A C 1
ATOM 1976 O O . ALA A 1 268 ? 25.605 5.397 -23.916 1.00 89.88 268 ALA A O 1
ATOM 1977 N N . GLY A 1 269 ? 27.509 5.961 -22.939 1.00 84.38 269 GLY A N 1
ATOM 1978 C CA . GLY A 1 269 ? 27.535 7.276 -23.583 1.00 84.38 269 GLY A CA 1
ATOM 1979 C C . GLY A 1 269 ? 26.502 8.273 -23.050 1.00 84.38 269 GLY A C 1
ATOM 1980 O O . GLY A 1 269 ? 26.262 9.273 -23.730 1.00 84.38 269 GLY A O 1
ATOM 1981 N N . HIS A 1 270 ? 25.919 8.028 -21.864 1.00 89.94 270 HIS A N 1
ATOM 1982 C CA . HIS A 1 270 ? 25.147 9.023 -21.119 1.00 89.94 270 HIS A CA 1
ATOM 1983 C C . HIS A 1 270 ? 25.958 10.306 -20.949 1.00 89.94 270 HIS A C 1
ATOM 1985 O O . HIS A 1 270 ? 25.507 11.322 -21.438 1.00 89.94 270 HIS A O 1
ATOM 1991 N N . ASN A 1 271 ? 27.155 10.275 -20.346 1.00 84.19 271 ASN A N 1
ATOM 1992 C CA . ASN A 1 271 ? 28.144 11.373 -20.328 1.00 84.19 271 ASN A CA 1
ATOM 1993 C C . ASN A 1 271 ? 27.556 12.807 -20.206 1.00 84.19 271 ASN A C 1
ATOM 1995 O O . ASN A 1 271 ? 28.015 13.727 -20.879 1.00 84.19 271 ASN A O 1
ATOM 1999 N N . GLY A 1 272 ? 26.518 12.998 -19.379 1.00 84.19 272 GLY A N 1
ATOM 2000 C CA . GLY A 1 272 ? 25.804 14.275 -19.200 1.00 84.19 272 GLY A CA 1
ATOM 2001 C C . GLY A 1 272 ? 24.558 14.486 -20.081 1.00 84.19 272 GLY A C 1
ATOM 2002 O O . GLY A 1 272 ? 23.689 15.290 -19.738 1.00 84.19 272 GLY A O 1
ATOM 2003 N N . ASP A 1 273 ? 24.397 13.727 -21.161 1.00 89.44 273 ASP A N 1
ATOM 2004 C CA . ASP A 1 273 ? 23.196 13.664 -21.995 1.00 89.44 273 ASP A CA 1
ATOM 2005 C C . ASP A 1 273 ? 22.077 12.863 -21.310 1.00 89.44 273 ASP A C 1
ATOM 2007 O O . ASP A 1 273 ? 21.979 11.633 -21.388 1.00 89.44 273 ASP A O 1
ATOM 2011 N N . LYS A 1 274 ? 21.174 13.594 -20.654 1.00 87.75 274 LYS A N 1
ATOM 2012 C CA . LYS A 1 274 ? 20.024 13.049 -19.915 1.00 87.75 274 LYS A CA 1
ATOM 2013 C C . LYS A 1 274 ? 19.050 12.240 -20.775 1.00 87.75 274 LYS A C 1
ATOM 2015 O O . LYS A 1 274 ? 18.203 11.558 -20.203 1.00 87.75 274 LYS A O 1
ATOM 2020 N N . THR A 1 275 ? 19.114 12.306 -22.105 1.00 87.75 275 THR A N 1
ATOM 2021 C CA . THR A 1 275 ? 18.229 11.517 -22.980 1.00 87.75 275 THR A CA 1
ATOM 2022 C C . THR A 1 275 ? 18.618 10.040 -23.033 1.00 87.75 275 THR A C 1
ATOM 2024 O O . THR A 1 275 ? 17.749 9.186 -23.187 1.00 87.75 275 THR A O 1
ATOM 2027 N N . LYS A 1 276 ? 19.897 9.736 -22.792 1.00 89.69 276 LYS A N 1
ATOM 2028 C CA . LYS A 1 276 ? 20.487 8.388 -22.843 1.00 89.69 276 LYS A CA 1
ATOM 2029 C C . LYS A 1 276 ? 20.446 7.629 -21.517 1.00 89.69 276 LYS A C 1
ATOM 2031 O O . LYS A 1 276 ? 21.084 6.593 -21.380 1.00 89.69 276 LYS A O 1
ATOM 2036 N N . THR A 1 277 ? 19.695 8.143 -20.551 1.00 92.12 277 THR A N 1
ATOM 2037 C CA . THR A 1 277 ? 19.315 7.437 -19.327 1.00 92.12 277 THR A CA 1
ATOM 2038 C C . THR A 1 277 ? 17.862 7.778 -18.978 1.00 92.12 277 THR A C 1
ATOM 2040 O O . THR A 1 277 ? 17.276 8.730 -19.522 1.00 92.12 277 THR A O 1
ATOM 2043 N N . ALA A 1 278 ? 17.235 7.002 -18.100 1.00 91.00 278 ALA A N 1
ATOM 2044 C CA . ALA A 1 278 ? 15.857 7.234 -17.688 1.00 91.00 278 ALA A CA 1
ATOM 2045 C C . ALA A 1 278 ? 15.711 7.238 -16.169 1.00 91.00 278 ALA A C 1
ATOM 2047 O O . ALA A 1 278 ? 16.284 6.414 -15.473 1.00 91.00 278 ALA A O 1
ATOM 2048 N N . VAL A 1 279 ? 14.883 8.142 -15.655 1.00 87.62 279 VAL A N 1
ATOM 2049 C CA . VAL A 1 279 ? 14.386 8.099 -14.277 1.00 87.62 279 VAL A CA 1
ATOM 2050 C C . VAL A 1 279 ? 12.887 7.878 -14.372 1.00 87.62 279 VAL A C 1
ATOM 2052 O O . VAL A 1 279 ? 12.196 8.658 -15.027 1.00 87.62 279 VAL A O 1
ATOM 2055 N N . SER A 1 280 ? 12.393 6.806 -13.761 1.00 85.75 280 SER A N 1
ATOM 2056 C CA . SER A 1 280 ? 10.962 6.533 -13.674 1.00 85.75 280 SER A CA 1
ATOM 2057 C C . SER A 1 280 ? 10.619 5.939 -12.315 1.00 85.75 280 SER A C 1
ATOM 2059 O O . SER A 1 280 ? 11.404 5.184 -11.745 1.00 85.75 280 SER A O 1
ATOM 2061 N N . LEU A 1 281 ? 9.437 6.298 -11.815 1.00 83.69 281 LEU A N 1
ATOM 2062 C CA . LEU A 1 281 ? 8.809 5.653 -10.666 1.00 83.69 281 LEU A CA 1
ATOM 2063 C C . LEU A 1 281 ? 7.768 4.612 -11.086 1.00 83.69 281 LEU A C 1
ATOM 2065 O O . LEU A 1 281 ? 7.179 3.980 -10.215 1.00 83.69 281 LEU A O 1
ATOM 2069 N N . ASP A 1 282 ? 7.537 4.416 -12.388 1.00 86.19 282 ASP A N 1
ATOM 2070 C CA . ASP A 1 282 ? 6.594 3.414 -12.876 1.00 86.19 282 ASP A CA 1
ATOM 2071 C C . ASP A 1 282 ? 6.967 2.027 -12.349 1.00 86.19 282 ASP A C 1
ATOM 2073 O O . ASP A 1 282 ? 8.125 1.604 -12.418 1.00 86.19 282 ASP A O 1
ATOM 2077 N N . ALA A 1 283 ? 5.962 1.282 -11.880 1.00 89.75 283 ALA A N 1
ATOM 2078 C CA . ALA A 1 283 ? 6.169 -0.040 -11.289 1.00 89.75 283 ALA A CA 1
ATOM 2079 C C . ALA A 1 283 ? 6.907 -0.990 -12.241 1.00 89.75 283 ALA A C 1
ATOM 2081 O O . ALA A 1 283 ? 7.680 -1.832 -11.789 1.00 89.75 283 ALA A O 1
ATOM 2082 N N . GLY A 1 284 ? 6.722 -0.810 -13.555 1.00 89.75 284 GLY A N 1
ATOM 2083 C CA . GLY A 1 284 ? 7.366 -1.584 -14.612 1.00 89.75 284 GLY A CA 1
ATOM 2084 C C . GLY A 1 284 ? 8.876 -1.744 -14.450 1.00 89.75 284 GLY A C 1
ATOM 2085 O O . GLY A 1 284 ? 9.389 -2.827 -14.715 1.00 89.75 284 GLY A O 1
ATOM 2086 N N . VAL A 1 285 ? 9.571 -0.728 -13.926 1.00 91.50 285 VAL A N 1
ATOM 2087 C CA . VAL A 1 285 ? 11.011 -0.794 -13.633 1.00 91.50 285 VAL A CA 1
ATOM 2088 C C . VAL A 1 285 ? 11.320 -1.908 -12.629 1.00 91.50 285 VAL A C 1
ATOM 2090 O O . VAL A 1 285 ? 12.262 -2.673 -12.821 1.00 91.50 285 VAL A O 1
ATOM 2093 N N . CYS A 1 286 ? 10.496 -2.050 -11.594 1.00 91.56 286 CYS A N 1
ATOM 2094 C CA . CYS A 1 286 ? 10.647 -3.056 -10.546 1.00 91.56 286 CYS A CA 1
ATOM 2095 C C . CYS A 1 286 ? 10.096 -4.427 -10.974 1.00 91.56 286 CYS A C 1
ATOM 2097 O O . CYS A 1 286 ? 10.669 -5.465 -10.633 1.00 91.56 286 CYS A O 1
ATOM 2099 N N . LEU A 1 287 ? 8.994 -4.447 -11.737 1.00 89.75 287 LEU A N 1
ATOM 2100 C CA . LEU A 1 287 ? 8.293 -5.684 -12.121 1.00 89.75 287 LEU A CA 1
ATOM 2101 C C . LEU A 1 287 ? 9.088 -6.561 -13.098 1.00 89.75 287 LEU A C 1
ATOM 2103 O O . LEU A 1 287 ? 8.771 -7.736 -13.263 1.00 89.75 287 LEU A O 1
ATOM 2107 N N . GLN A 1 288 ? 10.155 -6.026 -13.694 1.00 86.25 288 GLN A N 1
ATOM 2108 C CA . GLN A 1 288 ? 11.167 -6.804 -14.418 1.00 86.25 288 GLN A CA 1
ATOM 2109 C C . GLN A 1 288 ? 11.691 -7.996 -13.605 1.00 86.25 288 GLN A C 1
ATOM 2111 O O . GLN A 1 288 ? 11.991 -9.044 -14.176 1.00 86.25 288 GLN A O 1
ATOM 2116 N N . CYS A 1 289 ? 11.762 -7.836 -12.279 1.00 86.69 289 CYS A N 1
ATOM 2117 C CA . CYS A 1 289 ? 12.283 -8.835 -11.352 1.00 86.69 289 CYS A CA 1
ATOM 2118 C C . CYS A 1 289 ? 11.249 -9.244 -10.292 1.00 86.69 289 CYS A C 1
ATOM 2120 O O . CYS A 1 289 ? 11.125 -10.426 -9.972 1.00 86.69 289 CYS A O 1
ATOM 2122 N N . HIS A 1 290 ? 10.478 -8.281 -9.776 1.00 88.50 290 HIS A N 1
ATOM 2123 C CA . HIS A 1 290 ? 9.545 -8.458 -8.655 1.00 88.50 290 HIS A CA 1
ATOM 2124 C C . HIS A 1 290 ? 8.130 -8.876 -9.080 1.00 88.50 290 HIS A C 1
ATOM 2126 O O . HIS A 1 290 ? 7.148 -8.535 -8.427 1.00 88.50 290 HIS A O 1
ATOM 2132 N N . ASP A 1 291 ? 8.012 -9.610 -10.183 1.00 86.25 291 ASP A N 1
ATOM 2133 C CA . ASP A 1 291 ? 6.748 -10.199 -10.621 1.00 86.25 291 ASP A CA 1
ATOM 2134 C C . ASP A 1 291 ? 6.996 -11.550 -11.310 1.00 86.25 291 ASP A C 1
ATOM 2136 O O . ASP A 1 291 ? 6.828 -11.730 -12.519 1.00 86.25 291 ASP A O 1
ATOM 2140 N N . ALA A 1 292 ? 7.484 -12.502 -10.512 1.00 77.94 292 ALA A N 1
ATOM 2141 C CA . ALA A 1 292 ? 7.795 -13.864 -10.920 1.00 77.94 292 ALA A CA 1
ATOM 2142 C C . ALA A 1 292 ? 6.720 -14.849 -10.410 1.00 77.94 292 ALA A C 1
ATOM 2144 O O . ALA A 1 292 ? 6.583 -15.022 -9.192 1.00 77.94 292 ALA A O 1
ATOM 2145 N N . PRO A 1 293 ? 6.025 -15.581 -11.304 1.00 65.69 293 PRO A N 1
ATOM 2146 C CA . PRO A 1 293 ? 4.777 -16.301 -11.022 1.00 65.69 293 PRO A CA 1
ATOM 2147 C C . PRO A 1 293 ? 4.882 -17.478 -10.041 1.00 65.69 293 PRO A C 1
ATOM 2149 O O . PRO A 1 293 ? 3.868 -18.102 -9.758 1.00 65.69 293 PRO A O 1
ATOM 2152 N N . LYS A 1 294 ? 6.052 -17.808 -9.483 1.00 63.12 294 LYS A N 1
ATOM 2153 C CA . LYS A 1 294 ? 6.195 -18.888 -8.482 1.00 63.12 294 LYS A CA 1
ATOM 2154 C C . LYS A 1 294 ? 6.912 -18.498 -7.188 1.00 63.12 294 LYS A C 1
ATOM 2156 O O . LYS A 1 294 ? 6.862 -19.273 -6.246 1.00 63.12 294 LYS A O 1
ATOM 2161 N N . LYS A 1 295 ? 7.591 -17.346 -7.135 1.00 66.44 295 LYS A N 1
ATOM 2162 C CA . LYS A 1 295 ? 8.415 -16.966 -5.967 1.00 66.44 295 LYS A CA 1
ATOM 2163 C C . LYS A 1 295 ? 8.295 -15.493 -5.560 1.00 66.44 295 LYS A C 1
ATOM 2165 O O . LYS A 1 295 ? 8.364 -15.190 -4.381 1.00 66.44 295 LYS A O 1
ATOM 2170 N N . HIS A 1 296 ? 8.097 -14.579 -6.514 1.00 75.88 296 HIS A N 1
ATOM 2171 C CA . HIS A 1 296 ? 8.165 -13.131 -6.274 1.00 75.88 296 HIS A CA 1
ATOM 2172 C C . HIS A 1 296 ? 6.983 -12.415 -6.939 1.00 75.88 296 HIS A C 1
ATOM 2174 O O . HIS A 1 296 ? 7.180 -11.623 -7.852 1.00 75.88 296 HIS A O 1
ATOM 2180 N N . ARG A 1 297 ? 5.746 -12.719 -6.530 1.00 78.88 297 ARG A N 1
ATOM 2181 C CA . ARG A 1 297 ? 4.499 -12.206 -7.145 1.00 78.88 297 ARG A CA 1
ATOM 2182 C C . ARG A 1 297 ? 4.111 -10.780 -6.712 1.00 78.88 297 ARG A C 1
ATOM 2184 O O . ARG A 1 297 ? 2.949 -10.406 -6.822 1.00 78.88 297 ARG A O 1
ATOM 2191 N N . LEU A 1 298 ? 5.062 -9.976 -6.233 1.00 85.44 298 LEU A N 1
ATOM 2192 C CA . LEU A 1 298 ? 4.777 -8.647 -5.672 1.00 85.44 298 LEU A CA 1
ATOM 2193 C C . LEU A 1 298 ? 4.061 -7.732 -6.674 1.00 85.44 298 LEU A C 1
ATOM 2195 O O . LEU A 1 298 ? 3.124 -7.036 -6.302 1.00 85.44 298 LEU A O 1
ATOM 2199 N N . GLY A 1 299 ? 4.460 -7.763 -7.948 1.00 87.44 299 GLY A N 1
ATOM 2200 C CA . GLY A 1 299 ? 3.806 -6.993 -9.005 1.00 87.44 299 GLY A CA 1
ATOM 2201 C C . GLY A 1 299 ? 2.380 -7.428 -9.296 1.00 87.44 299 GLY A C 1
ATOM 2202 O O . GLY A 1 299 ? 1.518 -6.572 -9.485 1.00 87.44 299 GLY A O 1
ATOM 2203 N N . SER A 1 300 ? 2.123 -8.737 -9.292 1.00 85.19 300 SER A N 1
ATOM 2204 C CA . SER A 1 300 ? 0.769 -9.280 -9.422 1.00 85.19 300 SER A CA 1
ATOM 2205 C C . SER A 1 300 ? -0.114 -8.782 -8.270 1.00 85.19 300 SER A C 1
ATOM 2207 O O . SER A 1 300 ? -1.148 -8.176 -8.530 1.00 85.19 300 SER A O 1
ATOM 2209 N N . TYR A 1 301 ? 0.359 -8.880 -7.021 1.00 87.56 301 TYR A N 1
ATOM 2210 C CA . TYR A 1 301 ? -0.376 -8.382 -5.851 1.00 87.56 301 TYR A CA 1
ATOM 2211 C C . TYR A 1 301 ? -0.593 -6.864 -5.894 1.00 87.56 301 TYR A C 1
ATOM 2213 O O . TYR A 1 301 ? -1.698 -6.388 -5.665 1.00 87.56 301 TYR A O 1
ATOM 2221 N N . TRP A 1 302 ? 0.431 -6.085 -6.252 1.00 90.88 302 TRP A N 1
ATOM 2222 C CA . TRP A 1 302 ? 0.287 -4.635 -6.411 1.00 90.88 302 TRP A CA 1
ATOM 2223 C C . TRP A 1 302 ? -0.747 -4.273 -7.485 1.00 90.88 302 TRP A C 1
ATOM 2225 O O . TRP A 1 302 ? -1.504 -3.323 -7.298 1.00 90.88 302 TRP A O 1
ATOM 2235 N N . THR A 1 303 ? -0.817 -5.035 -8.581 1.00 87.94 303 THR A N 1
ATOM 2236 C CA . THR A 1 303 ? -1.791 -4.815 -9.665 1.00 87.94 303 THR A CA 1
ATOM 2237 C C . THR A 1 303 ? -3.231 -5.068 -9.211 1.00 87.94 303 THR A C 1
ATOM 2239 O O . THR A 1 303 ? -4.147 -4.438 -9.731 1.00 87.94 303 THR A O 1
ATOM 2242 N N . GLU A 1 304 ? -3.442 -5.937 -8.221 1.00 87.25 304 GLU A N 1
ATOM 2243 C CA . GLU A 1 304 ? -4.756 -6.140 -7.591 1.00 87.25 304 GLU A CA 1
ATOM 2244 C C . GLU A 1 304 ? -5.162 -4.956 -6.702 1.00 87.25 304 GLU A C 1
ATOM 2246 O O . GLU A 1 304 ? -6.351 -4.711 -6.506 1.00 87.25 304 GLU A O 1
ATOM 2251 N N . SER A 1 305 ? -4.192 -4.190 -6.193 1.00 89.94 305 SER A N 1
ATOM 2252 C CA . SER A 1 305 ? -4.469 -3.021 -5.362 1.00 89.94 305 SER A CA 1
ATOM 2253 C C . SER A 1 305 ? -4.941 -1.815 -6.178 1.00 89.94 305 SER A C 1
ATOM 2255 O O . SER A 1 305 ? -4.476 -1.554 -7.296 1.00 89.94 305 SER A O 1
ATOM 2257 N N . SER A 1 306 ? -5.761 -0.972 -5.548 1.00 87.50 306 SER A N 1
ATOM 2258 C CA . SER A 1 306 ? -6.179 0.325 -6.100 1.00 87.50 306 SER A CA 1
ATOM 2259 C C . SER A 1 306 ? -5.007 1.272 -6.402 1.00 87.50 306 SER A C 1
ATOM 2261 O O . SER A 1 306 ? -5.134 2.153 -7.254 1.00 87.50 306 SER A O 1
ATOM 2263 N N . HIS A 1 307 ? -3.842 1.094 -5.761 1.00 89.00 307 HIS A N 1
ATOM 2264 C CA . HIS A 1 307 ? -2.648 1.910 -6.014 1.00 89.00 307 HIS A CA 1
ATOM 2265 C C . HIS A 1 307 ? -2.110 1.766 -7.444 1.00 89.00 307 HIS A C 1
ATOM 2267 O O . HIS A 1 307 ? -1.541 2.725 -7.978 1.00 89.00 307 HIS A O 1
ATOM 2273 N N . SER A 1 308 ? -2.347 0.624 -8.098 1.00 87.12 308 SER A N 1
ATOM 2274 C CA . SER A 1 308 ? -1.928 0.393 -9.486 1.00 87.12 308 SER A CA 1
ATOM 2275 C C . SER A 1 308 ? -2.702 1.210 -10.519 1.00 87.12 308 SER A C 1
ATOM 2277 O O . SER A 1 308 ? -2.212 1.436 -11.629 1.00 87.12 308 SER A O 1
ATOM 2279 N N . ASN A 1 309 ? -3.890 1.699 -10.156 1.00 78.19 309 ASN A N 1
ATOM 2280 C CA . ASN A 1 309 ? -4.784 2.406 -11.069 1.00 78.19 309 ASN A CA 1
ATOM 2281 C C . ASN A 1 309 ? -5.457 3.633 -10.429 1.00 78.19 309 ASN A C 1
ATOM 2283 O O . ASN A 1 309 ? -6.578 4.002 -10.780 1.00 78.19 309 ASN A O 1
ATOM 2287 N N . LEU A 1 310 ? -4.761 4.300 -9.508 1.00 73.94 310 LEU A N 1
ATOM 2288 C CA . LEU A 1 310 ? -5.250 5.507 -8.848 1.00 73.94 310 LEU A CA 1
ATOM 2289 C C . LEU A 1 310 ? -5.094 6.735 -9.766 1.00 73.94 310 LEU A C 1
ATOM 2291 O O . LEU A 1 310 ? -4.130 7.492 -9.657 1.00 73.94 310 LEU A O 1
ATOM 2295 N N . ARG A 1 311 ? -6.021 6.919 -10.712 1.00 64.12 311 ARG A N 1
ATOM 2296 C CA . ARG A 1 311 ? -6.016 8.054 -11.654 1.00 64.12 311 ARG A CA 1
ATOM 2297 C C . ARG A 1 311 ? -6.902 9.193 -11.146 1.00 64.12 311 ARG A C 1
ATOM 2299 O O . ARG A 1 311 ? -8.066 8.968 -10.837 1.00 64.12 311 ARG A O 1
ATOM 2306 N N . LEU A 1 312 ? -6.375 10.419 -11.119 1.00 63.78 312 LEU A N 1
ATOM 2307 C CA . LEU A 1 312 ? -7.200 11.619 -10.938 1.00 63.78 312 LEU A CA 1
ATOM 2308 C C . LEU A 1 312 ? -8.008 11.901 -12.208 1.00 63.78 312 LEU A C 1
ATOM 2310 O O . LEU A 1 312 ? -7.509 11.705 -13.322 1.00 63.78 312 LEU A O 1
ATOM 2314 N N . SER A 1 313 ? -9.231 12.417 -12.056 1.00 59.91 313 SER A N 1
ATOM 2315 C CA . SER A 1 313 ? -9.944 13.009 -13.191 1.00 59.91 313 SER A CA 1
ATOM 2316 C C . SER A 1 313 ? -9.164 14.206 -13.745 1.00 59.91 313 SER A C 1
ATOM 2318 O O . SER A 1 313 ? -8.382 14.844 -13.036 1.00 59.91 313 SER A O 1
ATOM 2320 N N . SER A 1 314 ? -9.397 14.574 -15.007 1.00 58.31 314 SER A N 1
ATOM 2321 C CA . SER A 1 314 ? -8.726 15.725 -15.629 1.00 58.31 314 SER A CA 1
ATOM 2322 C C . SER A 1 314 ? -8.965 17.048 -14.885 1.00 58.31 314 SER A C 1
ATOM 2324 O O . SER A 1 314 ? -8.105 17.921 -14.916 1.00 58.31 314 SER A O 1
ATOM 2326 N N . SER A 1 315 ? -10.100 17.196 -14.193 1.00 59.69 315 SER A N 1
ATOM 2327 C CA . SER A 1 315 ? -10.433 18.369 -13.368 1.00 59.69 315 SER A CA 1
ATOM 2328 C C . SER A 1 315 ? -9.789 18.372 -11.977 1.00 59.69 315 SER A C 1
ATOM 2330 O O . SER A 1 315 ? -9.647 19.429 -11.363 1.00 59.69 315 SER A O 1
ATOM 2332 N N . GLU A 1 316 ? -9.426 17.204 -11.448 1.00 63.88 316 GLU A N 1
ATOM 2333 C CA . GLU A 1 316 ? -8.739 17.069 -10.153 1.00 63.88 316 GLU A CA 1
ATOM 2334 C C . GLU A 1 316 ? -7.222 17.078 -10.325 1.00 63.88 316 GLU A C 1
ATOM 2336 O O . GLU A 1 316 ? -6.500 17.563 -9.457 1.00 63.88 316 GLU A O 1
ATOM 2341 N N . ALA A 1 317 ? -6.747 16.626 -11.485 1.00 60.00 317 ALA A N 1
ATOM 2342 C CA . ALA A 1 317 ? -5.357 16.667 -11.906 1.00 60.00 317 ALA A CA 1
ATOM 2343 C C . ALA A 1 317 ? -4.745 18.076 -11.862 1.00 60.00 317 ALA A C 1
ATOM 2345 O O . ALA A 1 317 ? -3.541 18.192 -11.719 1.00 60.00 317 ALA A O 1
ATOM 2346 N N . SER A 1 318 ? -5.530 19.153 -11.940 1.00 59.00 318 SER A N 1
ATOM 2347 C CA . SER A 1 318 ? -5.013 20.525 -11.820 1.00 59.00 318 SER A CA 1
ATOM 2348 C C . SER A 1 318 ? -4.923 21.037 -10.375 1.00 59.00 318 SER A C 1
ATOM 2350 O O . SER A 1 318 ? -4.551 22.191 -10.159 1.00 59.00 318 SER A O 1
ATOM 2352 N N . ARG A 1 319 ? -5.305 20.231 -9.372 1.00 70.19 319 ARG A N 1
ATOM 2353 C CA . ARG A 1 319 ? -5.337 20.630 -7.957 1.00 70.19 319 ARG A CA 1
ATOM 2354 C C . ARG A 1 319 ? -4.097 20.118 -7.231 1.00 70.19 319 ARG A C 1
ATOM 2356 O O . ARG A 1 319 ? -4.014 18.951 -6.859 1.00 70.19 319 ARG A O 1
ATOM 2363 N N . SER A 1 320 ? -3.168 21.027 -6.958 1.00 69.12 320 SER A N 1
ATOM 2364 C CA . SER A 1 320 ? -1.895 20.761 -6.273 1.00 69.12 320 SER A CA 1
ATOM 2365 C C . SER A 1 320 ? -2.026 19.976 -4.961 1.00 69.12 320 SER A C 1
ATOM 2367 O O . SER A 1 320 ? -1.218 19.097 -4.672 1.00 69.12 320 SER A O 1
ATOM 2369 N N . GLN A 1 321 ? -3.084 20.236 -4.193 1.00 73.19 321 GLN A N 1
ATOM 2370 C CA . GLN A 1 321 ? -3.386 19.563 -2.924 1.00 73.19 321 GLN A CA 1
ATOM 2371 C C . GLN A 1 321 ? -3.638 18.047 -3.042 1.00 73.19 321 GLN A C 1
ATOM 2373 O O . GLN A 1 321 ? -3.533 17.335 -2.047 1.00 73.19 321 GLN A O 1
ATOM 2378 N N . CYS A 1 322 ? -3.956 17.536 -4.236 1.00 76.69 322 CYS A N 1
ATOM 2379 C CA . CYS A 1 322 ? -4.195 16.109 -4.473 1.00 76.69 322 CYS A CA 1
ATOM 2380 C C . CYS A 1 322 ? -2.892 15.333 -4.736 1.00 76.69 322 CYS A C 1
ATOM 2382 O O . CYS A 1 322 ? -2.845 14.111 -4.595 1.00 76.69 322 CYS A O 1
ATOM 2384 N N . TYR A 1 323 ? -1.815 16.020 -5.125 1.00 74.50 323 TYR A N 1
ATOM 2385 C CA . TYR A 1 323 ? -0.624 15.369 -5.674 1.00 74.50 323 TYR A CA 1
ATOM 2386 C C . TYR A 1 323 ? 0.137 14.517 -4.658 1.00 74.50 323 TYR A C 1
ATOM 2388 O O . TYR A 1 323 ? 0.564 13.433 -5.048 1.00 74.50 323 TYR A O 1
ATOM 2396 N N . PRO A 1 324 ? 0.279 14.915 -3.377 1.00 74.81 324 PRO A N 1
ATOM 2397 C CA . PRO A 1 324 ? 0.997 14.098 -2.403 1.00 74.81 324 PRO A CA 1
ATOM 2398 C C . PRO A 1 324 ? 0.441 12.681 -2.230 1.00 74.81 324 PRO A C 1
ATOM 2400 O O . PRO A 1 324 ? 1.159 11.827 -1.738 1.00 74.81 324 PRO A O 1
ATOM 2403 N N . CYS A 1 325 ? -0.807 12.406 -2.620 1.00 81.12 325 CYS A N 1
ATOM 2404 C CA . CYS A 1 325 ? -1.426 11.086 -2.443 1.00 81.12 325 CYS A CA 1
ATOM 2405 C C . CYS A 1 325 ? -1.787 10.391 -3.757 1.00 81.12 325 CYS A C 1
ATOM 2407 O O . CYS A 1 325 ? -2.050 9.195 -3.765 1.00 81.12 325 CYS A O 1
ATOM 2409 N N . HIS A 1 326 ? -1.801 11.133 -4.865 1.00 81.19 326 HIS A N 1
ATOM 2410 C CA . HIS A 1 326 ? -2.208 10.634 -6.180 1.00 81.19 326 HIS A CA 1
ATOM 2411 C C . HIS A 1 326 ? -1.107 10.762 -7.242 1.00 81.19 326 HIS A C 1
ATOM 2413 O O . HIS A 1 326 ? -1.350 10.542 -8.427 1.00 81.19 326 HIS A O 1
ATOM 2419 N N . ASN A 1 327 ? 0.107 11.140 -6.837 1.00 79.31 327 ASN A N 1
ATOM 2420 C CA . ASN A 1 327 ? 1.277 11.187 -7.701 1.00 79.31 327 ASN A CA 1
ATOM 2421 C C . ASN A 1 327 ? 2.490 10.625 -6.949 1.00 79.31 327 ASN A C 1
ATOM 2423 O O . ASN A 1 327 ? 3.026 11.269 -6.044 1.00 79.31 327 ASN A O 1
ATOM 2427 N N . GLY A 1 328 ? 2.937 9.430 -7.345 1.00 81.00 328 GLY A N 1
ATOM 2428 C CA . GLY A 1 328 ? 4.025 8.730 -6.658 1.00 81.00 328 GLY A CA 1
ATOM 2429 C C . GLY A 1 328 ? 5.335 9.521 -6.632 1.00 81.00 328 GLY A C 1
ATOM 2430 O O . GLY A 1 328 ? 6.030 9.554 -5.618 1.00 81.00 328 GLY A O 1
ATOM 2431 N N . SER A 1 329 ? 5.636 10.246 -7.713 1.00 77.06 329 SER A N 1
ATOM 2432 C CA . SER A 1 329 ? 6.814 11.116 -7.813 1.00 77.06 329 SER A CA 1
ATOM 2433 C C . SER A 1 329 ? 6.746 12.293 -6.840 1.00 77.06 329 SER A C 1
ATOM 2435 O O . SER A 1 329 ? 7.749 12.639 -6.216 1.00 77.06 329 SER A O 1
ATOM 2437 N N . ALA A 1 330 ? 5.566 12.906 -6.698 1.00 76.44 330 ALA A N 1
ATOM 2438 C CA . ALA A 1 330 ? 5.359 14.010 -5.764 1.00 76.44 330 ALA A CA 1
ATOM 2439 C C . ALA A 1 330 ? 5.498 13.537 -4.314 1.00 76.44 330 ALA A C 1
ATOM 2441 O O . ALA A 1 330 ? 6.168 14.194 -3.516 1.00 76.44 330 ALA A O 1
ATOM 2442 N N . PHE A 1 331 ? 4.922 12.377 -3.992 1.00 82.06 331 PHE A N 1
ATOM 2443 C CA . PHE A 1 331 ? 5.066 11.782 -2.670 1.00 82.06 331 PHE A CA 1
ATOM 2444 C C . PHE A 1 331 ? 6.521 11.416 -2.358 1.00 82.06 331 PHE A C 1
ATOM 2446 O O . PHE A 1 331 ? 7.022 11.777 -1.298 1.00 82.06 331 PHE A O 1
ATOM 2453 N N . ALA A 1 332 ? 7.230 10.758 -3.280 1.00 81.44 332 ALA A N 1
ATOM 2454 C CA . ALA A 1 332 ? 8.634 10.397 -3.083 1.00 81.44 332 ALA A CA 1
ATOM 2455 C C . ALA A 1 332 ? 9.513 11.636 -2.834 1.00 81.44 332 ALA A C 1
ATOM 2457 O O . ALA A 1 332 ? 10.355 11.625 -1.937 1.00 81.44 332 ALA A O 1
ATOM 2458 N N . ALA A 1 333 ? 9.278 12.727 -3.572 1.00 76.44 333 ALA A N 1
ATOM 2459 C CA . ALA A 1 333 ? 9.971 13.994 -3.354 1.00 76.44 333 ALA A CA 1
ATOM 2460 C C . ALA A 1 333 ? 9.675 14.592 -1.968 1.00 76.44 333 ALA A C 1
ATOM 2462 O O . ALA A 1 333 ? 10.603 15.023 -1.280 1.00 76.44 333 ALA A O 1
ATOM 2463 N N . TYR A 1 334 ? 8.407 14.575 -1.544 1.00 76.44 334 TYR A N 1
ATOM 2464 C CA . TYR A 1 334 ? 7.995 15.015 -0.210 1.00 76.44 334 TYR A CA 1
ATOM 2465 C C . TYR A 1 334 ? 8.656 14.179 0.893 1.00 76.44 334 TYR A C 1
ATOM 2467 O O . TYR A 1 334 ? 9.236 14.733 1.826 1.00 76.44 334 TYR A O 1
ATOM 2475 N N . ALA A 1 335 ? 8.631 12.853 0.754 1.00 76.69 335 ALA A N 1
ATOM 2476 C CA . ALA A 1 335 ? 9.192 11.919 1.719 1.00 76.69 335 ALA A CA 1
ATOM 2477 C C . ALA A 1 335 ? 10.711 12.080 1.889 1.00 76.69 335 ALA A C 1
ATOM 2479 O O . ALA A 1 335 ? 11.217 11.992 3.004 1.00 76.69 335 ALA A O 1
ATOM 2480 N N . THR A 1 336 ? 11.441 12.339 0.801 1.00 69.25 336 THR A N 1
ATOM 2481 C CA . THR A 1 336 ? 12.905 12.467 0.837 1.00 69.25 336 THR A CA 1
ATOM 2482 C C . THR A 1 336 ? 13.372 13.852 1.281 1.00 69.25 336 THR A C 1
ATOM 2484 O O . THR A 1 336 ? 14.321 13.949 2.054 1.00 69.25 336 THR A O 1
ATOM 2487 N N . ASN A 1 337 ? 12.727 14.928 0.820 1.00 66.12 337 ASN A N 1
ATOM 2488 C CA . ASN A 1 337 ? 13.247 16.289 1.010 1.00 66.12 337 ASN A CA 1
ATOM 2489 C C . ASN A 1 337 ? 12.452 17.131 2.017 1.00 66.12 337 ASN A C 1
ATOM 2491 O O . ASN A 1 337 ? 12.850 18.261 2.288 1.00 66.12 337 ASN A O 1
ATOM 2495 N N . LYS A 1 338 ? 11.316 16.636 2.537 1.00 60.88 338 LYS A N 1
ATOM 2496 C CA . LYS A 1 338 ? 10.338 17.408 3.337 1.00 60.88 338 LYS A CA 1
ATOM 2497 C C . LYS A 1 338 ? 9.907 18.731 2.684 1.00 60.88 338 LYS A C 1
ATOM 2499 O O . LYS A 1 338 ? 9.349 19.604 3.345 1.00 60.88 338 LYS A O 1
ATOM 2504 N N . THR A 1 339 ? 10.145 18.891 1.385 1.00 55.53 339 THR A N 1
ATOM 2505 C CA . THR A 1 339 ? 9.727 20.054 0.612 1.00 55.53 339 THR A CA 1
ATOM 2506 C C . THR A 1 339 ? 8.387 19.764 -0.042 1.00 55.53 339 THR A C 1
ATOM 2508 O O . THR A 1 339 ? 8.108 18.644 -0.461 1.00 55.53 339 THR A O 1
ATOM 2511 N N . THR A 1 340 ? 7.534 20.780 -0.104 1.00 50.72 340 THR A N 1
ATOM 2512 C CA . THR A 1 340 ? 6.265 20.763 -0.836 1.00 50.72 340 THR A CA 1
ATOM 2513 C C . THR A 1 340 ? 6.606 21.073 -2.298 1.00 50.72 340 THR A C 1
ATOM 2515 O O . THR A 1 340 ? 6.986 22.211 -2.579 1.00 50.72 340 THR A O 1
ATOM 2518 N N . PRO A 1 341 ? 6.591 20.098 -3.230 1.00 52.47 341 PRO A N 1
ATOM 2519 C CA . PRO A 1 341 ? 7.034 20.349 -4.599 1.00 52.47 341 PRO A CA 1
ATOM 2520 C C . PRO A 1 341 ? 6.196 21.443 -5.271 1.00 52.47 341 PRO A C 1
ATOM 2522 O O . PRO A 1 341 ? 5.012 21.586 -4.985 1.00 52.47 341 PRO A O 1
ATOM 2525 N N . ASP A 1 342 ? 6.789 22.194 -6.200 1.00 52.44 342 ASP A N 1
ATOM 2526 C CA . ASP A 1 342 ? 6.049 23.130 -7.052 1.00 52.44 342 ASP A CA 1
ATOM 2527 C C . ASP A 1 342 ? 5.111 22.349 -7.989 1.00 52.44 342 ASP A C 1
ATOM 2529 O O . ASP A 1 342 ? 5.500 21.812 -9.030 1.00 52.44 342 ASP A O 1
ATOM 2533 N N . TYR A 1 343 ? 3.851 22.264 -7.575 1.00 54.88 343 TYR A N 1
ATOM 2534 C CA . TYR A 1 343 ? 2.810 21.457 -8.202 1.00 54.88 343 TYR A CA 1
ATOM 2535 C C . TYR A 1 343 ? 2.290 22.023 -9.536 1.00 54.88 343 TYR A C 1
ATOM 2537 O O . TYR A 1 343 ? 1.441 21.405 -10.176 1.00 54.88 343 TYR A O 1
ATOM 2545 N N . THR A 1 344 ? 2.796 23.168 -10.003 1.00 50.62 344 THR A N 1
ATOM 2546 C CA . THR A 1 344 ? 2.401 23.753 -11.299 1.00 50.62 344 THR A CA 1
ATOM 2547 C C . THR A 1 344 ? 3.067 23.075 -12.504 1.00 50.62 344 THR A C 1
ATOM 2549 O O . THR A 1 344 ? 2.696 23.339 -13.645 1.00 50.62 344 THR A O 1
ATOM 2552 N N . LYS A 1 345 ? 4.031 22.169 -12.267 1.00 42.97 345 LYS A N 1
ATOM 2553 C CA . LYS A 1 345 ? 4.896 21.575 -13.306 1.00 42.97 345 LYS A CA 1
ATOM 2554 C C . LYS A 1 345 ? 4.683 20.079 -13.566 1.00 42.97 345 LYS A C 1
ATOM 2556 O O . LYS A 1 345 ? 5.352 19.519 -14.433 1.00 42.97 345 LYS A O 1
ATOM 2561 N N . ALA A 1 346 ? 3.787 19.407 -12.840 1.00 47.50 346 ALA A N 1
ATOM 2562 C CA . ALA A 1 346 ? 3.556 17.975 -13.041 1.00 47.50 346 ALA A CA 1
ATOM 2563 C C . ALA A 1 346 ? 2.633 17.735 -14.248 1.00 47.50 346 ALA A C 1
ATOM 2565 O O . ALA A 1 346 ? 1.428 17.947 -14.176 1.00 47.50 346 ALA A O 1
ATOM 2566 N N . THR A 1 347 ? 3.205 17.283 -15.365 1.00 41.75 347 THR A N 1
ATOM 2567 C CA . THR A 1 347 ? 2.474 16.979 -16.610 1.00 41.75 347 THR A CA 1
ATOM 2568 C C . THR A 1 347 ? 2.159 15.488 -16.785 1.00 41.75 347 THR A C 1
ATOM 2570 O O . THR A 1 347 ? 1.448 15.113 -17.718 1.00 41.75 347 THR A O 1
ATOM 2573 N N . VAL A 1 348 ? 2.657 14.629 -15.885 1.00 48.94 348 VAL A N 1
ATOM 2574 C CA . VAL A 1 348 ? 2.440 13.174 -15.887 1.00 48.94 348 VAL A CA 1
ATOM 2575 C C . VAL A 1 348 ? 2.152 12.697 -14.460 1.00 48.94 348 VAL A C 1
ATOM 2577 O O . VAL A 1 348 ? 2.964 12.892 -13.553 1.00 48.94 348 VAL A O 1
ATOM 2580 N N . PHE A 1 349 ? 0.990 12.072 -14.263 1.00 58.56 349 PHE A N 1
ATOM 2581 C CA . PHE A 1 349 ? 0.587 11.466 -12.992 1.00 58.56 349 PHE A CA 1
ATOM 2582 C C . PHE A 1 349 ? 1.049 10.012 -12.975 1.00 58.56 349 PHE A C 1
ATOM 2584 O O . PHE A 1 349 ? 0.390 9.144 -13.543 1.00 58.56 349 PHE A O 1
ATOM 2591 N N . ALA A 1 350 ? 2.211 9.760 -12.372 1.00 61.97 350 ALA A N 1
ATOM 2592 C CA . ALA A 1 350 ? 2.634 8.398 -12.080 1.00 61.97 350 ALA A CA 1
ATOM 2593 C C . ALA A 1 350 ? 1.742 7.832 -10.965 1.00 61.97 350 ALA A C 1
ATOM 2595 O O . ALA A 1 350 ? 1.527 8.502 -9.948 1.00 61.97 350 ALA A O 1
ATOM 2596 N N . SER A 1 351 ? 1.232 6.613 -11.159 1.00 72.06 351 SER A N 1
ATOM 2597 C CA . SER A 1 351 ? 0.493 5.858 -10.139 1.00 72.06 351 SER A CA 1
ATOM 2598 C C . SER A 1 351 ? 1.308 5.719 -8.847 1.00 72.06 351 SER A C 1
ATOM 2600 O O . SER A 1 351 ? 2.530 5.888 -8.851 1.00 72.06 351 SER A O 1
ATOM 2602 N N . ILE A 1 352 ? 0.657 5.333 -7.749 1.00 87.56 352 ILE A N 1
ATOM 2603 C CA . ILE A 1 352 ? 1.348 4.956 -6.509 1.00 87.56 352 ILE A CA 1
ATOM 2604 C C . ILE A 1 352 ? 2.024 3.594 -6.730 1.00 87.56 352 ILE A C 1
ATOM 2606 O O . ILE A 1 352 ? 1.458 2.528 -6.514 1.00 87.56 352 ILE A O 1
ATOM 2610 N N . ALA A 1 353 ? 3.237 3.642 -7.270 1.00 89.88 353 ALA A N 1
ATOM 2611 C CA . ALA A 1 353 ? 4.044 2.487 -7.654 1.00 89.88 353 ALA A CA 1
ATOM 2612 C C . ALA A 1 353 ? 5.126 2.169 -6.610 1.00 89.88 353 ALA A C 1
ATOM 2614 O O . ALA A 1 353 ? 5.312 2.916 -5.651 1.00 89.88 353 ALA A O 1
ATOM 2615 N N . CYS A 1 354 ? 5.883 1.090 -6.817 1.00 91.38 354 CYS A N 1
ATOM 2616 C CA . CYS A 1 354 ? 6.854 0.556 -5.854 1.00 91.38 354 CYS A CA 1
ATOM 2617 C C . CYS A 1 354 ? 7.830 1.623 -5.317 1.00 91.38 354 CYS A C 1
ATOM 2619 O O . CYS A 1 354 ? 8.007 1.752 -4.108 1.00 91.38 354 CYS A O 1
ATOM 2621 N N . ALA A 1 355 ? 8.410 2.444 -6.201 1.00 89.12 355 ALA A N 1
ATOM 2622 C CA . ALA A 1 355 ? 9.385 3.478 -5.834 1.00 89.12 355 ALA A CA 1
ATOM 2623 C C . ALA A 1 355 ? 8.790 4.659 -5.030 1.00 89.12 355 ALA A C 1
ATOM 2625 O O . ALA A 1 355 ? 9.527 5.496 -4.493 1.00 89.12 355 ALA A O 1
ATOM 2626 N N . THR A 1 356 ? 7.457 4.733 -4.944 1.00 88.69 356 THR A N 1
ATOM 2627 C CA . THR A 1 356 ? 6.738 5.688 -4.088 1.00 88.69 356 THR A CA 1
ATOM 2628 C C . THR A 1 356 ? 6.972 5.361 -2.619 1.00 88.69 356 THR A C 1
ATOM 2630 O O . THR A 1 356 ? 7.245 6.257 -1.828 1.00 88.69 356 THR A O 1
ATOM 2633 N N . CYS A 1 357 ? 6.910 4.075 -2.267 1.00 90.19 357 CYS A N 1
ATOM 2634 C CA . CYS A 1 357 ? 7.062 3.589 -0.897 1.00 90.19 357 CYS A CA 1
ATOM 2635 C C . CYS A 1 357 ? 8.489 3.122 -0.598 1.00 90.19 357 CYS A C 1
ATOM 2637 O O . CYS A 1 357 ? 8.928 3.237 0.541 1.00 90.19 357 CYS A O 1
ATOM 2639 N N . HIS A 1 358 ? 9.221 2.635 -1.603 1.00 90.44 358 HIS A N 1
ATOM 2640 C CA . HIS A 1 358 ? 10.583 2.121 -1.461 1.00 90.44 358 HIS A CA 1
ATOM 2641 C C . HIS A 1 358 ? 11.603 3.048 -2.129 1.00 90.44 358 HIS A C 1
ATOM 2643 O O . HIS A 1 358 ? 11.385 3.533 -3.239 1.00 90.44 358 HIS A O 1
ATOM 2649 N N . ASP A 1 359 ? 12.745 3.274 -1.485 1.00 88.75 359 ASP A N 1
ATOM 2650 C CA . ASP A 1 359 ? 13.893 3.918 -2.108 1.00 88.75 359 ASP A CA 1
ATOM 2651 C C . ASP A 1 359 ? 14.780 2.873 -2.803 1.00 88.75 359 ASP A C 1
ATOM 2653 O O . ASP A 1 359 ? 15.447 2.086 -2.126 1.00 88.75 359 ASP A O 1
ATOM 2657 N N . PRO A 1 360 ? 14.823 2.839 -4.148 1.00 86.75 360 PRO A N 1
ATOM 2658 C CA . PRO A 1 360 ? 15.613 1.847 -4.872 1.00 86.75 360 PRO A CA 1
ATOM 2659 C C . PRO A 1 360 ? 17.126 2.035 -4.693 1.00 86.75 360 PRO A C 1
ATOM 2661 O O . PRO A 1 360 ? 17.877 1.084 -4.911 1.00 86.75 360 PRO A O 1
ATOM 2664 N N . HIS A 1 361 ? 17.580 3.221 -4.271 1.00 86.38 361 HIS A N 1
ATOM 2665 C CA . HIS A 1 361 ? 18.986 3.458 -3.940 1.00 86.38 361 HIS A CA 1
ATOM 2666 C C . HIS A 1 361 ? 19.343 2.939 -2.547 1.00 86.38 361 HIS A C 1
ATOM 2668 O O . HIS A 1 361 ? 20.505 2.964 -2.180 1.00 86.38 361 HIS A O 1
ATOM 2674 N N . GLY A 1 362 ? 18.382 2.430 -1.780 1.00 75.81 362 GLY A N 1
ATOM 2675 C CA . GLY A 1 362 ? 18.623 1.920 -0.442 1.00 75.81 362 GLY A CA 1
ATOM 2676 C C . GLY A 1 362 ? 18.669 3.008 0.628 1.00 75.81 362 GLY A C 1
ATOM 2677 O O . GLY A 1 362 ? 18.903 4.189 0.382 1.00 75.81 362 GLY A O 1
ATOM 2678 N N . ASN A 1 363 ? 18.417 2.564 1.851 1.00 69.50 363 ASN A N 1
ATOM 2679 C CA . ASN A 1 363 ? 18.579 3.314 3.087 1.00 69.50 363 ASN A CA 1
ATOM 2680 C C . ASN A 1 363 ? 18.872 2.304 4.217 1.00 69.50 363 ASN A C 1
ATOM 2682 O O . ASN A 1 363 ? 18.952 1.099 3.972 1.00 69.50 363 ASN A O 1
ATOM 2686 N N . SER A 1 364 ? 19.052 2.777 5.448 1.00 64.94 364 SER A N 1
ATOM 2687 C CA . SER A 1 364 ? 19.411 1.927 6.591 1.00 64.94 364 SER A CA 1
ATOM 2688 C C . SER A 1 364 ? 18.265 1.067 7.146 1.00 64.94 364 SER A C 1
ATOM 2690 O O . SER A 1 364 ? 18.495 0.310 8.089 1.00 64.94 364 SER A O 1
ATOM 2692 N N . ASN A 1 365 ? 17.041 1.161 6.611 1.00 70.81 365 ASN A N 1
ATOM 2693 C CA . ASN A 1 365 ? 15.875 0.468 7.158 1.00 70.81 365 ASN A CA 1
ATOM 2694 C C . ASN A 1 365 ? 15.482 -0.798 6.367 1.00 70.81 365 ASN A C 1
ATOM 2696 O O . ASN A 1 365 ? 15.916 -1.051 5.238 1.00 70.81 365 ASN A O 1
ATOM 2700 N N . LYS A 1 366 ? 14.653 -1.638 7.002 1.00 68.50 366 LYS A N 1
ATOM 2701 C CA . LYS A 1 366 ? 14.165 -2.897 6.424 1.00 68.50 366 LYS A CA 1
ATOM 2702 C C . LYS A 1 366 ? 13.367 -2.614 5.144 1.00 68.50 366 LYS A C 1
ATOM 2704 O O . LYS A 1 366 ? 12.477 -1.772 5.140 1.00 68.50 366 LYS A O 1
ATOM 2709 N N . ALA A 1 367 ? 13.675 -3.354 4.075 1.00 76.50 367 ALA A N 1
ATOM 2710 C CA . ALA A 1 367 ? 13.044 -3.233 2.754 1.00 76.50 367 ALA A CA 1
ATOM 2711 C C . ALA A 1 367 ? 13.186 -1.853 2.074 1.00 76.50 367 ALA A C 1
ATOM 2713 O O . ALA A 1 367 ? 12.467 -1.569 1.114 1.00 76.50 367 ALA A O 1
ATOM 2714 N N . SER A 1 368 ? 14.118 -1.010 2.537 1.00 85.62 368 SER A N 1
ATOM 2715 C CA . SER A 1 368 ? 14.383 0.317 1.969 1.00 85.62 368 SER A CA 1
ATOM 2716 C C . SER A 1 368 ? 13.133 1.199 1.875 1.00 85.62 368 SER A C 1
ATOM 2718 O O . SER A 1 368 ? 12.939 1.915 0.898 1.00 85.62 368 SER A O 1
ATOM 2720 N N . LEU A 1 369 ? 12.257 1.142 2.876 1.00 87.38 369 LEU A N 1
ATOM 2721 C CA . LEU A 1 369 ? 11.041 1.950 2.945 1.00 87.38 369 LEU A CA 1
ATOM 2722 C C . LEU A 1 369 ? 11.379 3.436 3.084 1.00 87.38 369 LEU A C 1
ATOM 2724 O O . LEU A 1 369 ? 12.314 3.810 3.788 1.00 87.38 369 LEU A O 1
ATOM 2728 N N . ARG A 1 370 ? 10.611 4.322 2.458 1.00 86.06 370 ARG A N 1
ATOM 2729 C CA . ARG A 1 370 ? 10.698 5.758 2.735 1.00 86.06 370 ARG A CA 1
ATOM 2730 C C . ARG A 1 370 ? 10.084 6.015 4.108 1.00 86.06 370 ARG A C 1
ATOM 2732 O O . ARG A 1 370 ? 8.910 5.730 4.322 1.00 86.06 370 ARG A O 1
ATOM 2739 N N . THR A 1 371 ? 10.869 6.534 5.046 1.00 77.81 371 THR A N 1
ATOM 2740 C CA . THR A 1 371 ? 10.376 6.848 6.392 1.00 77.81 371 THR A CA 1
ATOM 2741 C C . THR A 1 371 ? 9.835 8.269 6.417 1.00 77.81 371 THR A C 1
ATOM 2743 O O . THR A 1 371 ? 10.577 9.223 6.194 1.00 77.81 371 THR A O 1
ATOM 2746 N N . VAL A 1 372 ? 8.541 8.404 6.701 1.00 79.25 372 VAL A N 1
ATOM 2747 C CA . VAL A 1 372 ? 7.877 9.695 6.889 1.00 79.25 372 VAL A CA 1
ATOM 2748 C C . VAL A 1 372 ? 7.069 9.621 8.169 1.00 79.25 372 VAL A C 1
ATOM 2750 O O . VAL A 1 372 ? 6.127 8.835 8.258 1.00 79.25 372 VAL A O 1
ATOM 2753 N N . GLU A 1 373 ? 7.436 10.446 9.142 1.00 82.12 373 GLU A N 1
ATOM 2754 C CA . GLU A 1 373 ? 6.684 10.560 10.385 1.00 82.12 373 GLU A CA 1
ATOM 2755 C C . GLU A 1 373 ? 5.564 11.586 10.258 1.00 82.12 373 GLU A C 1
ATOM 2757 O O . GLU A 1 373 ? 5.703 12.613 9.584 1.00 82.12 373 GLU A O 1
ATOM 2762 N N . ILE A 1 374 ? 4.458 11.324 10.947 1.00 85.44 374 ILE A N 1
ATOM 2763 C CA . ILE A 1 374 ? 3.361 12.279 11.086 1.00 85.44 374 ILE A CA 1
ATOM 2764 C C . ILE A 1 374 ? 3.371 12.768 12.519 1.00 85.44 374 ILE A C 1
ATOM 2766 O O . ILE A 1 374 ? 2.905 12.070 13.407 1.00 85.44 374 ILE A O 1
ATOM 2770 N N . ALA A 1 375 ? 3.889 13.974 12.741 1.00 86.62 375 ALA A N 1
ATOM 2771 C CA . ALA A 1 375 ? 3.877 14.569 14.075 1.00 86.62 375 ALA A CA 1
ATOM 2772 C C . ALA A 1 375 ? 2.454 14.972 14.495 1.00 86.62 375 ALA A C 1
ATOM 2774 O O . ALA A 1 375 ? 2.055 14.793 15.642 1.00 86.62 375 ALA A O 1
ATOM 2775 N N . THR A 1 376 ? 1.669 15.505 13.553 1.00 91.12 376 THR A N 1
ATOM 2776 C CA . THR A 1 376 ? 0.370 16.118 13.844 1.00 91.12 376 THR A CA 1
ATOM 2777 C C . THR A 1 376 ? -0.648 15.815 12.743 1.00 91.12 376 THR A C 1
ATOM 2779 O O . THR A 1 376 ? -0.352 15.962 11.554 1.00 91.12 376 THR A O 1
ATOM 2782 N N . LEU A 1 377 ? -1.859 15.409 13.131 1.00 91.50 377 LEU A N 1
ATOM 2783 C CA . LEU A 1 377 ? -3.009 15.291 12.226 1.00 91.50 377 LEU A CA 1
ATOM 2784 C C . LEU A 1 377 ? -3.601 16.669 11.905 1.00 91.50 377 LEU A C 1
ATOM 2786 O O . LEU A 1 377 ? -3.389 17.636 12.629 1.00 91.50 377 LEU A O 1
ATOM 2790 N N . THR A 1 378 ? -4.427 16.771 10.861 1.00 89.06 378 THR A N 1
ATOM 2791 C CA . THR A 1 378 ? -5.100 18.037 10.507 1.00 89.06 378 THR A CA 1
ATOM 2792 C C . THR A 1 378 ? -6.006 18.574 11.622 1.00 89.06 378 THR A C 1
ATOM 2794 O O . THR A 1 378 ? -6.262 19.774 11.692 1.00 89.06 378 THR A O 1
ATOM 2797 N N . SER A 1 379 ? -6.456 17.713 12.536 1.00 90.56 379 SER A N 1
ATOM 2798 C CA . SER A 1 379 ? -7.182 18.119 13.741 1.00 90.56 379 SER A CA 1
ATOM 2799 C C . SER A 1 379 ? -6.342 18.905 14.753 1.00 90.56 379 SER A C 1
ATOM 2801 O O . SER A 1 379 ? -6.920 19.552 15.621 1.00 90.56 379 SER A O 1
ATOM 2803 N N . GLY A 1 380 ? -5.010 18.849 14.660 1.00 92.44 380 GLY A N 1
ATOM 2804 C CA . GLY A 1 380 ? -4.076 19.317 15.688 1.00 92.44 380 GLY A CA 1
ATOM 2805 C C . GLY A 1 380 ? -3.633 18.220 16.664 1.00 92.44 380 GLY A C 1
ATOM 2806 O O . GLY A 1 380 ? -2.737 18.460 17.475 1.00 92.44 380 GLY A O 1
ATOM 2807 N N . TYR A 1 381 ? -4.210 17.015 16.572 1.00 94.00 381 TYR A N 1
ATOM 2808 C CA . TYR A 1 381 ? -3.828 15.877 17.410 1.00 94.00 381 TYR A CA 1
ATOM 2809 C C . TYR A 1 381 ? -2.371 15.474 17.166 1.00 94.00 381 TYR A C 1
ATOM 2811 O O . TYR A 1 381 ? -1.970 15.255 16.021 1.00 94.00 381 TYR A O 1
ATOM 2819 N N . GLN A 1 382 ? -1.597 15.375 18.247 1.00 94.94 382 GLN A N 1
ATOM 2820 C CA . GLN A 1 382 ? -0.203 14.943 18.213 1.00 94.94 382 GLN A CA 1
ATOM 2821 C C . GLN A 1 382 ? -0.142 13.419 18.242 1.00 94.94 382 GLN A C 1
ATOM 2823 O O . GLN A 1 382 ? -0.661 12.799 19.169 1.00 94.94 382 GLN A O 1
ATOM 2828 N N . VAL A 1 383 ? 0.492 12.819 17.237 1.00 92.44 383 VAL A N 1
ATOM 2829 C CA . VAL A 1 383 ? 0.628 11.361 17.171 1.00 92.44 383 VAL A CA 1
ATOM 2830 C C . VAL A 1 383 ? 1.617 10.911 18.254 1.00 92.44 383 VAL A C 1
ATOM 2832 O O . VAL A 1 383 ? 2.742 11.419 18.283 1.00 92.44 383 VAL A O 1
ATOM 2835 N N . PRO A 1 384 ? 1.244 9.975 19.148 1.00 90.81 384 PRO A N 1
ATOM 2836 C CA . PRO A 1 384 ? 2.149 9.521 20.196 1.00 90.81 384 PRO A CA 1
ATOM 2837 C C . PRO A 1 384 ? 3.400 8.845 19.625 1.00 90.81 384 PRO A C 1
ATOM 2839 O O . PRO A 1 384 ? 3.339 8.103 18.641 1.00 90.81 384 PRO A O 1
ATOM 2842 N N . ALA A 1 385 ? 4.545 9.070 20.273 1.00 88.88 385 ALA A N 1
ATOM 2843 C CA . ALA A 1 385 ? 5.803 8.447 19.878 1.00 88.88 385 ALA A CA 1
ATOM 2844 C C . ALA A 1 385 ? 5.691 6.911 19.894 1.00 88.88 385 ALA A C 1
ATOM 2846 O O . ALA A 1 385 ? 5.137 6.324 20.822 1.00 88.88 385 ALA A O 1
ATOM 2847 N N . GLY A 1 386 ? 6.225 6.259 18.859 1.00 85.75 386 GLY A N 1
ATOM 2848 C CA . GLY A 1 386 ? 6.211 4.799 18.720 1.00 85.75 386 GLY A CA 1
ATOM 2849 C C . GLY A 1 386 ? 4.917 4.200 18.153 1.00 85.75 386 GLY A C 1
ATOM 2850 O O . GLY A 1 386 ? 4.920 3.027 17.784 1.00 85.75 386 GLY A O 1
ATOM 2851 N N . VAL A 1 387 ? 3.834 4.973 18.007 1.00 89.88 387 VAL A N 1
ATOM 2852 C CA . VAL A 1 387 ? 2.574 4.470 17.435 1.00 89.88 387 VAL A CA 1
ATOM 2853 C C . VAL A 1 387 ? 2.645 4.423 15.910 1.00 89.88 387 VAL A C 1
ATOM 2855 O O . VAL A 1 387 ? 3.046 5.381 15.255 1.00 89.88 387 VAL A O 1
ATOM 2858 N N . GLY A 1 388 ? 2.223 3.303 15.324 1.00 88.56 388 GLY A N 1
ATOM 2859 C CA . GLY A 1 388 ? 2.063 3.145 13.876 1.00 88.56 388 GLY A CA 1
ATOM 2860 C C . GLY A 1 388 ? 3.316 2.697 13.119 1.00 88.56 388 GLY A C 1
ATOM 2861 O O . GLY A 1 388 ? 3.157 2.160 12.032 1.00 88.56 388 GLY A O 1
ATOM 2862 N N . GLY A 1 389 ? 4.528 2.853 13.672 1.00 90.88 389 GLY A N 1
ATOM 2863 C CA . GLY A 1 389 ? 5.790 2.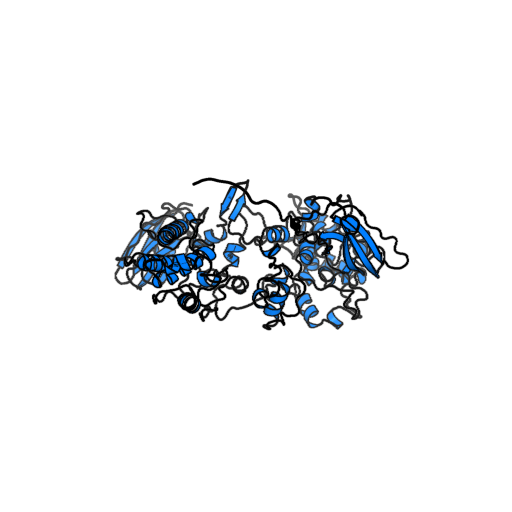363 13.085 1.00 90.88 389 GLY A CA 1
ATOM 2864 C C . GLY A 1 389 ? 5.898 2.579 11.566 1.00 90.88 389 GLY A C 1
ATOM 2865 O O . GLY A 1 389 ? 5.656 3.683 11.076 1.00 90.88 389 GLY A O 1
ATOM 2866 N N . ALA A 1 390 ? 6.213 1.525 10.803 1.00 90.00 390 ALA A N 1
ATOM 2867 C CA . ALA A 1 390 ? 6.258 1.600 9.335 1.00 90.00 390 ALA A CA 1
ATOM 2868 C C . ALA A 1 390 ? 4.919 2.017 8.682 1.00 90.00 390 ALA A C 1
ATOM 2870 O O . ALA A 1 390 ? 4.921 2.652 7.627 1.00 90.00 390 ALA A O 1
ATOM 2871 N N . GLY A 1 391 ? 3.777 1.735 9.317 1.00 92.06 391 GLY A N 1
ATOM 2872 C CA . GLY A 1 391 ? 2.442 2.156 8.884 1.00 92.06 391 GLY A CA 1
ATOM 2873 C C . GLY A 1 391 ? 2.215 3.671 8.880 1.00 92.06 391 GLY A C 1
ATOM 2874 O O . GLY A 1 391 ? 1.300 4.136 8.199 1.00 92.06 391 GLY A O 1
ATOM 2875 N N . GLN A 1 392 ? 3.069 4.473 9.531 1.00 91.19 392 GLN A N 1
ATOM 2876 C CA . GLN A 1 392 ? 3.012 5.936 9.387 1.00 91.19 392 GLN A CA 1
ATOM 2877 C C . GLN A 1 392 ? 3.214 6.387 7.929 1.00 91.19 392 GLN A C 1
ATOM 2879 O O . GLN A 1 392 ? 2.658 7.405 7.509 1.00 91.19 392 GLN A O 1
ATOM 2884 N N . LEU A 1 393 ? 3.906 5.587 7.108 1.00 90.75 393 LEU A N 1
ATOM 2885 C CA . LEU A 1 393 ? 3.977 5.790 5.661 1.00 90.75 393 LEU A CA 1
ATOM 2886 C C . LEU A 1 393 ? 2.575 5.810 5.022 1.00 90.75 393 LEU A C 1
ATOM 2888 O O . LEU A 1 393 ? 2.263 6.714 4.247 1.00 90.75 393 LEU A O 1
ATOM 2892 N N . CYS A 1 394 ? 1.705 4.870 5.399 1.00 92.25 394 CYS A N 1
ATOM 2893 C CA . CYS A 1 394 ? 0.323 4.770 4.919 1.00 92.25 394 CYS A CA 1
ATOM 2894 C C . CYS A 1 394 ? -0.515 5.971 5.380 1.00 92.25 394 CYS A C 1
ATOM 2896 O O . CYS A 1 394 ? -1.227 6.592 4.586 1.00 92.25 394 CYS A O 1
ATOM 2898 N N . MET A 1 395 ? -0.375 6.353 6.653 1.00 91.88 395 MET A N 1
ATOM 2899 C CA . MET A 1 395 ? -1.130 7.446 7.279 1.00 91.88 395 MET A CA 1
ATOM 2900 C C . MET A 1 395 ? -0.896 8.807 6.600 1.00 91.88 395 MET A C 1
ATOM 2902 O O . MET A 1 395 ? -1.695 9.734 6.744 1.00 91.88 395 MET A O 1
ATOM 2906 N N . ASN A 1 396 ? 0.184 8.968 5.824 1.00 88.12 396 ASN A N 1
ATOM 2907 C CA . ASN A 1 396 ? 0.437 10.220 5.117 1.00 88.12 396 ASN A CA 1
ATOM 2908 C C . ASN A 1 396 ? -0.653 10.495 4.074 1.00 88.12 396 ASN A C 1
ATOM 2910 O O . ASN A 1 396 ? -1.114 11.638 3.949 1.00 88.12 396 ASN A O 1
ATOM 2914 N N . CYS A 1 397 ? -1.121 9.438 3.411 1.00 88.19 397 CYS A N 1
ATOM 2915 C CA . CYS A 1 397 ? -2.201 9.489 2.434 1.00 88.19 397 CYS A CA 1
ATOM 2916 C C . CYS A 1 397 ? -3.564 9.176 3.060 1.00 88.19 397 CYS A C 1
ATOM 2918 O O . CYS A 1 397 ? -4.536 9.865 2.762 1.00 88.19 397 CYS A O 1
ATOM 2920 N N . HIS A 1 398 ? -3.614 8.217 3.981 1.00 92.75 398 HIS A N 1
ATOM 2921 C CA . HIS A 1 398 ? -4.840 7.736 4.616 1.00 92.75 398 HIS A CA 1
ATOM 2922 C C . HIS A 1 398 ? -5.160 8.481 5.915 1.00 92.75 398 HIS A C 1
ATOM 2924 O O . HIS A 1 398 ? -5.213 7.887 6.988 1.00 92.75 398 HIS A O 1
ATOM 2930 N N . LYS A 1 399 ? -5.322 9.802 5.817 1.00 91.62 399 LYS A N 1
ATOM 2931 C CA . LYS A 1 399 ? -5.807 10.644 6.919 1.00 91.62 399 LYS A CA 1
ATOM 2932 C C . LYS A 1 399 ? -6.724 11.738 6.382 1.00 91.62 399 LYS A C 1
ATOM 2934 O O . LYS A 1 399 ? -6.567 12.177 5.239 1.00 91.62 399 LYS A O 1
ATOM 2939 N N . SER A 1 400 ? -7.595 12.250 7.233 1.00 91.06 400 SER A N 1
ATOM 2940 C CA . SER A 1 400 ? -8.484 13.372 6.958 1.00 91.06 400 SER A CA 1
ATOM 2941 C C . SER A 1 400 ? -7.700 14.613 6.527 1.00 91.06 400 SER A C 1
ATOM 2943 O O . SER A 1 400 ? -6.539 14.821 6.888 1.00 91.06 400 SER A O 1
ATOM 2945 N N . ARG A 1 401 ? -8.343 15.448 5.708 1.00 86.38 401 ARG A N 1
ATOM 2946 C CA . ARG A 1 401 ? -7.773 16.703 5.180 1.00 86.38 401 ARG A CA 1
ATOM 2947 C C . ARG A 1 401 ? -8.409 17.956 5.768 1.00 86.38 401 ARG A C 1
ATOM 2949 O O . ARG A 1 401 ? -7.952 19.053 5.481 1.00 86.38 401 ARG A O 1
ATOM 2956 N N . ASP A 1 402 ? -9.419 17.768 6.608 1.00 87.88 402 ASP A N 1
ATOM 2957 C CA . ASP A 1 402 ? -10.170 18.816 7.280 1.00 87.88 402 ASP A CA 1
ATOM 2958 C C . ASP A 1 402 ? -10.222 18.515 8.787 1.00 87.88 402 ASP A C 1
ATOM 2960 O O . ASP A 1 402 ? -10.134 17.358 9.207 1.00 87.88 402 ASP A O 1
ATOM 2964 N N . ASN A 1 403 ? -10.396 19.559 9.597 1.00 92.38 403 ASN A N 1
ATOM 2965 C CA . ASN A 1 403 ? -10.773 19.424 11.003 1.00 92.38 403 ASN A CA 1
ATOM 2966 C C . ASN A 1 403 ? -12.302 19.264 11.099 1.00 92.38 403 ASN A C 1
ATOM 2968 O O . ASN A 1 403 ? -13.033 20.104 10.564 1.00 92.38 403 ASN A O 1
ATOM 2972 N N . ALA A 1 404 ? -12.787 18.225 11.785 1.00 93.06 404 ALA A N 1
ATOM 2973 C CA . ALA A 1 404 ? -14.216 17.909 11.874 1.00 93.06 404 ALA A CA 1
ATOM 2974 C C . ALA A 1 404 ? -15.067 19.049 12.436 1.00 93.06 404 ALA A C 1
ATOM 2976 O O . ALA A 1 404 ? -16.089 19.411 11.850 1.00 93.06 404 ALA A O 1
ATOM 2977 N N . VAL A 1 405 ? -14.638 19.653 13.548 1.00 92.12 405 VAL A N 1
ATOM 2978 C CA . VAL A 1 405 ? -15.375 20.736 14.216 1.00 92.12 405 VAL A CA 1
ATOM 2979 C C . VAL A 1 405 ? -15.505 21.935 13.282 1.00 92.12 405 VAL A C 1
ATOM 2981 O O . VAL A 1 405 ? -16.607 22.454 13.086 1.00 92.12 405 VAL A O 1
ATOM 2984 N N . THR A 1 406 ? -14.403 22.335 12.646 1.00 91.88 406 THR A N 1
ATOM 2985 C CA . THR A 1 406 ? -14.402 23.413 11.650 1.00 91.88 406 THR A CA 1
ATOM 2986 C C . THR A 1 406 ? -15.295 23.067 10.461 1.00 91.88 406 THR A C 1
ATOM 2988 O O . THR A 1 406 ? -16.120 23.886 10.055 1.00 91.88 406 THR A O 1
ATOM 2991 N N . LYS A 1 407 ? -15.192 21.845 9.923 1.00 90.88 407 LYS A N 1
ATOM 2992 C CA . LYS A 1 407 ? -15.993 21.386 8.779 1.00 90.88 407 LYS A CA 1
ATOM 2993 C C . LYS A 1 407 ? -17.487 21.459 9.078 1.00 90.88 407 LYS A C 1
ATOM 2995 O O . LYS A 1 407 ? -18.227 22.028 8.279 1.00 90.88 407 LYS A O 1
ATOM 3000 N N . ILE A 1 408 ? -17.920 20.933 10.222 1.00 92.12 408 ILE A N 1
ATOM 3001 C CA . ILE A 1 408 ? -19.324 20.922 10.654 1.00 92.12 408 ILE A CA 1
ATOM 3002 C C . ILE A 1 408 ? -19.834 22.342 10.900 1.00 92.12 408 ILE A C 1
ATOM 3004 O O . ILE A 1 408 ? -20.929 22.685 10.456 1.00 92.12 408 ILE A O 1
ATOM 3008 N N . ASN A 1 409 ? -19.053 23.189 11.575 1.00 90.94 409 ASN A N 1
ATOM 3009 C CA . ASN A 1 409 ? -19.448 24.577 11.815 1.00 90.94 409 ASN A CA 1
ATOM 3010 C C . ASN A 1 409 ? -19.601 25.360 10.506 1.00 90.94 409 ASN A C 1
ATOM 3012 O O . ASN A 1 409 ? -20.545 26.136 10.376 1.00 90.94 409 ASN A O 1
ATOM 3016 N N . ASN A 1 410 ? -18.755 25.087 9.512 1.00 90.06 410 ASN A N 1
ATOM 3017 C CA . ASN A 1 410 ? -18.904 25.663 8.179 1.00 90.06 410 ASN A CA 1
ATOM 3018 C C . ASN A 1 410 ? -20.188 25.183 7.481 1.00 90.06 410 ASN A C 1
ATOM 3020 O O . ASN A 1 410 ? -20.854 25.998 6.851 1.00 90.06 410 ASN A O 1
ATOM 3024 N N . GLN A 1 411 ? -20.607 23.918 7.648 1.00 89.19 411 GLN A N 1
ATOM 3025 C CA . GLN A 1 411 ? -21.878 23.440 7.068 1.00 89.19 411 GLN A CA 1
ATOM 3026 C C . GLN A 1 411 ? -23.104 24.195 7.597 1.00 89.19 411 GLN A C 1
ATOM 3028 O O . GLN A 1 411 ? -24.077 24.350 6.865 1.00 89.19 411 GLN A O 1
ATOM 3033 N N . LYS A 1 412 ? -23.070 24.675 8.850 1.00 87.88 412 LYS A N 1
ATOM 3034 C CA . LYS A 1 412 ? -24.187 25.423 9.462 1.00 87.88 412 LYS A CA 1
ATOM 3035 C C . LYS A 1 412 ? -24.428 26.774 8.787 1.00 87.88 412 LYS A C 1
ATOM 3037 O O . LYS A 1 412 ? -25.562 27.247 8.765 1.00 87.88 412 LYS A O 1
ATOM 3042 N N . SER A 1 413 ? -23.368 27.407 8.282 1.00 84.88 413 SER A N 1
ATOM 3043 C CA . SER A 1 413 ? -23.431 28.721 7.632 1.00 84.88 413 SER A CA 1
ATOM 3044 C C . SER A 1 413 ? -23.542 28.610 6.113 1.00 84.88 413 SER A C 1
ATOM 3046 O O . SER A 1 413 ? -24.312 29.346 5.495 1.00 84.88 413 SER A O 1
ATOM 3048 N N . LYS A 1 414 ? -22.800 27.682 5.501 1.00 86.38 414 LYS A N 1
ATOM 3049 C CA . LYS A 1 414 ? -22.815 27.418 4.064 1.00 86.38 414 LYS A CA 1
ATOM 3050 C C . LYS A 1 414 ? -22.465 25.959 3.793 1.00 86.38 414 LYS A C 1
ATOM 3052 O O . LYS A 1 414 ? -21.327 25.538 3.989 1.00 86.38 414 LYS A O 1
ATOM 3057 N N . PHE A 1 415 ? -23.425 25.221 3.245 1.00 87.50 415 PHE A N 1
ATOM 3058 C CA . PHE A 1 415 ? -23.196 23.847 2.816 1.00 87.50 415 PHE A CA 1
ATOM 3059 C C . PHE A 1 415 ? -22.054 23.771 1.795 1.00 87.50 415 PHE A C 1
ATOM 3061 O O . PHE A 1 415 ? -22.054 24.484 0.786 1.00 87.50 415 PHE A O 1
ATOM 3068 N N . SER A 1 416 ? -21.064 22.925 2.075 1.00 79.81 416 SER A N 1
ATOM 3069 C CA . SER A 1 416 ? -19.972 22.634 1.148 1.00 79.81 416 SER A CA 1
ATOM 3070 C C . SER A 1 416 ? -20.342 21.496 0.213 1.00 79.81 416 SER A C 1
ATOM 3072 O O . SER A 1 416 ? -21.285 20.758 0.481 1.00 79.81 416 SER A O 1
ATOM 3074 N N . ASP A 1 417 ? -19.543 21.298 -0.835 1.00 80.44 417 ASP A N 1
ATOM 3075 C CA . ASP A 1 417 ? -19.708 20.193 -1.778 1.00 80.44 417 ASP A CA 1
ATOM 3076 C C . ASP A 1 417 ? -19.781 18.816 -1.097 1.00 80.44 417 ASP A C 1
ATOM 3078 O O . ASP A 1 417 ? -20.507 17.979 -1.617 1.00 80.44 417 ASP A O 1
ATOM 3082 N N . ARG A 1 418 ? -19.141 18.600 0.069 1.00 85.62 418 ARG A N 1
ATOM 3083 C CA . ARG A 1 418 ? -19.172 17.330 0.837 1.00 85.62 418 ARG A CA 1
ATOM 3084 C C . ARG A 1 418 ? -19.439 17.508 2.340 1.00 85.62 418 ARG A C 1
ATOM 3086 O O . ARG A 1 418 ? -18.848 18.385 2.966 1.00 85.62 418 ARG A O 1
ATOM 3093 N N . PHE A 1 419 ? -20.241 16.633 2.949 1.00 84.81 419 PHE A N 1
ATOM 3094 C CA . PHE A 1 419 ? -20.589 16.674 4.387 1.00 84.81 419 PHE A CA 1
ATOM 3095 C C . PHE A 1 419 ? -19.605 15.965 5.333 1.00 84.81 419 PHE A C 1
ATOM 3097 O O . PHE A 1 419 ? -19.769 16.023 6.548 1.00 84.81 419 PHE A O 1
ATOM 3104 N N . TYR A 1 420 ? -18.586 15.313 4.789 1.00 85.88 420 TYR A N 1
ATOM 3105 C CA . TYR A 1 420 ? -17.689 14.388 5.484 1.00 85.88 420 TYR A CA 1
ATOM 3106 C C . TYR A 1 420 ? -16.218 14.738 5.171 1.00 85.88 420 TYR A C 1
ATOM 3108 O O . TYR A 1 420 ? -15.980 15.595 4.302 1.00 85.88 420 TYR A O 1
ATOM 3116 N N . PRO A 1 421 ? -15.212 14.162 5.866 1.00 79.81 421 PRO A N 1
ATOM 3117 C CA . PRO A 1 421 ? -13.814 14.441 5.538 1.00 79.81 421 PRO A CA 1
ATOM 3118 C C . PRO A 1 421 ? -13.491 13.932 4.129 1.00 79.81 421 PRO A C 1
ATOM 3120 O O . PRO A 1 421 ? -14.075 12.958 3.665 1.00 79.81 421 PRO A O 1
ATOM 3123 N N . HIS A 1 422 ? -12.577 14.596 3.418 1.00 70.44 422 HIS A N 1
ATOM 3124 C CA . HIS A 1 422 ? -12.217 14.260 2.033 1.00 70.44 422 HIS A CA 1
ATOM 3125 C C . HIS A 1 422 ? -11.528 12.883 1.917 1.00 70.44 422 HIS A C 1
ATOM 3127 O O . HIS A 1 422 ? -10.312 12.840 1.780 1.00 70.44 422 HIS A O 1
ATOM 3133 N N . TYR A 1 423 ? -12.330 11.807 1.959 1.00 70.38 423 TYR A N 1
ATOM 3134 C CA . TYR A 1 423 ? -11.986 10.376 1.982 1.00 70.38 423 TYR A CA 1
ATOM 3135 C C . TYR A 1 423 ? -10.860 9.981 2.961 1.00 70.38 423 TYR A C 1
ATOM 3137 O O . TYR A 1 423 ? -10.076 10.790 3.446 1.00 70.38 423 TYR A O 1
ATOM 3145 N N . SER A 1 424 ? -10.795 8.692 3.275 1.00 80.75 424 SER A N 1
ATOM 3146 C CA . SER A 1 424 ? -9.662 8.081 3.970 1.00 80.75 424 SER A CA 1
ATOM 3147 C C . SER A 1 424 ? -9.325 8.604 5.386 1.00 80.75 424 SER A C 1
ATOM 3149 O O . SER A 1 424 ? -8.172 8.955 5.642 1.00 80.75 424 SER A O 1
ATOM 3151 N N . PRO A 1 425 ? -10.271 8.635 6.348 1.00 94.44 425 PRO A N 1
ATOM 3152 C CA . PRO A 1 425 ? -9.990 8.999 7.738 1.00 94.44 425 PRO A CA 1
ATOM 3153 C C . PRO A 1 425 ? -9.277 7.884 8.535 1.00 94.44 425 PRO A C 1
ATOM 3155 O O . PRO A 1 425 ? -9.323 7.910 9.760 1.00 94.44 425 PRO A O 1
ATOM 3158 N N . GLN A 1 426 ? -8.625 6.902 7.893 1.00 96.00 426 GLN A N 1
ATOM 3159 C CA . GLN A 1 426 ? -8.135 5.702 8.589 1.00 96.00 426 GLN A CA 1
ATOM 3160 C C . GLN A 1 426 ? -7.121 6.004 9.691 1.00 96.00 426 GLN A C 1
ATOM 3162 O O . GLN A 1 426 ? -7.197 5.405 10.758 1.00 96.00 426 GLN A O 1
ATOM 3167 N N . ALA A 1 427 ? -6.189 6.939 9.480 1.00 95.69 427 ALA A N 1
ATOM 3168 C CA . ALA A 1 427 ? -5.260 7.338 10.535 1.00 95.69 427 ALA A CA 1
ATOM 3169 C C . ALA A 1 427 ? -5.988 8.027 11.696 1.00 95.69 427 ALA A C 1
ATOM 3171 O O . ALA A 1 427 ? -5.674 7.752 12.849 1.00 95.69 427 ALA A O 1
ATOM 3172 N N . ASP A 1 428 ? -6.958 8.899 11.405 1.00 96.69 428 ASP A N 1
ATOM 3173 C CA . ASP A 1 428 ? -7.765 9.575 12.421 1.00 96.69 428 ASP A CA 1
ATOM 3174 C C . ASP A 1 428 ? -8.576 8.557 13.235 1.00 96.69 428 ASP A C 1
ATOM 3176 O O . ASP A 1 428 ? -8.537 8.589 14.461 1.00 96.69 428 ASP A O 1
ATOM 3180 N N . MET A 1 429 ? -9.238 7.600 12.575 1.00 97.31 429 MET A N 1
ATOM 3181 C CA . MET A 1 429 ? -9.965 6.513 13.235 1.00 97.31 429 MET A CA 1
ATOM 3182 C C . MET A 1 429 ? -9.023 5.646 14.072 1.00 97.31 429 MET A C 1
ATOM 3184 O O . MET A 1 429 ? -9.271 5.447 15.259 1.00 97.31 429 MET A O 1
ATOM 3188 N N . TYR A 1 430 ? -7.920 5.170 13.486 1.00 96.50 430 TYR A N 1
ATOM 3189 C CA . TYR A 1 430 ? -6.927 4.327 14.157 1.00 96.50 430 TYR A CA 1
ATOM 3190 C C . TYR A 1 430 ? -6.368 4.987 15.422 1.00 96.50 430 TYR A C 1
ATOM 3192 O O . TYR A 1 430 ? -6.216 4.317 16.440 1.00 96.50 430 TYR A O 1
ATOM 3200 N N . LEU A 1 431 ? -6.104 6.297 15.367 1.00 95.31 431 LEU A N 1
ATOM 3201 C CA . LEU A 1 431 ? -5.592 7.099 16.484 1.00 95.31 431 LEU A CA 1
ATOM 3202 C C . LEU A 1 431 ? -6.692 7.595 17.440 1.00 95.31 431 LEU A C 1
ATOM 3204 O O . LEU A 1 431 ? -6.371 8.153 18.486 1.00 95.31 431 LEU A O 1
ATOM 3208 N N . GLY A 1 432 ? -7.968 7.409 17.091 1.00 95.31 432 GLY A N 1
ATOM 3209 C CA . GLY A 1 432 ? -9.109 7.896 17.864 1.00 95.31 432 GLY A CA 1
ATOM 3210 C C . GLY A 1 432 ? -9.159 9.413 17.937 1.00 95.31 432 GLY A C 1
ATOM 3211 O O . GLY A 1 432 ? -9.174 9.980 19.023 1.00 95.31 432 GLY A O 1
ATOM 3212 N N . ALA A 1 433 ? -9.111 10.083 16.792 1.00 95.12 433 ALA A N 1
ATOM 3213 C CA . ALA A 1 433 ? -9.112 11.534 16.705 1.00 95.12 433 ALA A CA 1
ATOM 3214 C C . ALA A 1 433 ? -10.002 12.025 15.556 1.00 95.12 433 ALA A C 1
ATOM 3216 O O . ALA A 1 433 ? -10.342 11.282 14.641 1.00 95.12 433 ALA A O 1
ATOM 3217 N N . ASN A 1 434 ? -10.322 13.322 15.576 1.00 94.81 434 ASN A N 1
ATOM 3218 C CA . ASN A 1 434 ? -10.939 14.056 14.462 1.00 94.81 434 ASN A CA 1
ATOM 3219 C C . ASN A 1 434 ? -12.325 13.556 13.998 1.00 94.81 434 ASN A C 1
ATOM 3221 O O . ASN A 1 434 ? -12.776 13.936 12.916 1.00 94.81 434 ASN A O 1
ATOM 3225 N N . ALA A 1 435 ? -13.033 12.760 14.800 1.00 94.88 435 ALA A N 1
ATOM 3226 C CA . ALA A 1 435 ? -14.490 12.728 14.743 1.00 94.88 435 ALA A CA 1
ATOM 3227 C C . ALA A 1 435 ? -15.069 13.934 15.507 1.00 94.88 435 ALA A C 1
ATOM 3229 O O . ALA A 1 435 ? -14.347 14.706 16.146 1.00 94.88 435 ALA A O 1
ATOM 3230 N N . TYR A 1 436 ? -16.386 14.118 15.457 1.00 93.75 436 TYR A N 1
ATOM 3231 C CA . TYR A 1 436 ? -17.051 15.056 16.355 1.00 93.75 436 TYR A CA 1
ATOM 3232 C C . TYR A 1 436 ? -17.341 14.370 17.694 1.00 93.75 436 TYR A C 1
ATOM 3234 O O . TYR A 1 436 ? -18.242 13.541 17.788 1.00 93.75 436 TYR A O 1
ATOM 3242 N N . GLU A 1 437 ? -16.572 14.712 18.728 1.00 91.00 437 GLU A N 1
ATOM 3243 C CA . GLU A 1 437 ? -16.548 13.971 20.003 1.00 91.00 437 GLU A CA 1
ATOM 3244 C C . GLU A 1 437 ? -17.529 14.479 21.066 1.00 91.00 437 GLU A C 1
ATOM 3246 O O . GLU A 1 437 ? -17.546 13.953 22.170 1.00 91.00 437 GLU A O 1
ATOM 3251 N N . PHE A 1 438 ? -18.318 15.521 20.790 1.00 89.00 438 PHE A N 1
ATOM 3252 C CA . PHE A 1 438 ? -19.309 16.063 21.739 1.00 89.00 438 PHE A CA 1
ATOM 3253 C C . PHE A 1 438 ? -18.743 16.474 23.118 1.00 89.00 438 PHE A C 1
ATOM 3255 O O . PHE A 1 438 ? -19.487 16.559 24.089 1.00 89.00 438 PHE A O 1
ATOM 3262 N N . GLY A 1 439 ? -17.435 16.743 23.217 1.00 84.69 439 GLY A N 1
ATOM 3263 C CA . GLY A 1 439 ? -16.776 17.071 24.488 1.00 84.69 439 GLY A CA 1
ATOM 3264 C C . GLY A 1 439 ? -16.543 15.870 25.413 1.00 84.69 439 GLY A C 1
ATOM 3265 O O . GLY A 1 439 ? -16.223 16.070 26.579 1.00 84.69 439 GLY A O 1
ATOM 3266 N N . LEU A 1 440 ? -16.668 14.639 24.906 1.00 84.12 440 LEU A N 1
ATOM 3267 C CA . LEU A 1 440 ? -16.555 13.396 25.680 1.00 84.12 440 LEU A CA 1
ATOM 3268 C C . LEU A 1 440 ? -15.112 12.989 26.034 1.00 84.12 440 LEU A C 1
ATOM 3270 O O . LEU A 1 440 ? -14.917 11.978 26.699 1.00 84.12 440 LEU A O 1
ATOM 3274 N N . GLY A 1 441 ? -14.099 13.741 25.588 1.00 85.06 441 GLY A N 1
ATOM 3275 C CA . GLY A 1 441 ? -12.693 13.442 25.886 1.00 85.06 441 GLY A CA 1
ATOM 3276 C C . GLY A 1 441 ? -12.196 12.128 25.270 1.00 85.06 441 GLY A C 1
ATOM 3277 O O . GLY A 1 441 ? -11.404 11.426 25.887 1.00 85.06 441 GLY A O 1
ATOM 3278 N N . LEU A 1 442 ? -12.674 11.783 24.069 1.00 87.81 442 LEU A N 1
ATOM 3279 C CA . LEU A 1 442 ? -12.369 10.510 23.398 1.00 87.81 442 LEU A CA 1
ATOM 3280 C C . LEU A 1 442 ? -11.032 10.533 22.645 1.00 87.81 442 LEU A C 1
ATOM 3282 O O . LEU A 1 442 ? -10.525 9.481 22.258 1.00 87.81 442 LEU A O 1
ATOM 3286 N N . THR A 1 443 ? -10.479 11.723 22.415 1.00 91.25 443 THR A N 1
ATOM 3287 C CA . THR A 1 443 ? -9.247 11.935 21.654 1.00 91.25 443 THR A CA 1
ATOM 3288 C C . THR A 1 443 ? -8.096 11.051 22.157 1.00 91.25 443 THR A C 1
ATOM 3290 O O . THR A 1 443 ? -7.715 11.105 23.325 1.00 91.25 443 THR A O 1
ATOM 3293 N N . GLY A 1 444 ? -7.484 10.282 21.255 1.00 88.81 444 GLY A N 1
ATOM 3294 C CA . GLY A 1 444 ? -6.369 9.376 21.549 1.00 88.81 444 GLY A CA 1
ATOM 3295 C C . GLY A 1 444 ? -6.785 7.988 22.038 1.00 88.81 444 GLY A C 1
ATOM 3296 O O . GLY A 1 444 ? -5.922 7.156 22.328 1.00 88.81 444 GLY A O 1
ATOM 3297 N N . MET A 1 445 ? -8.086 7.710 22.130 1.00 88.88 445 MET A N 1
ATOM 3298 C CA . MET A 1 445 ? -8.596 6.375 22.425 1.00 88.88 445 MET A CA 1
ATOM 3299 C C . MET A 1 445 ? -8.251 5.430 21.282 1.00 88.88 445 MET A C 1
ATOM 3301 O O . MET A 1 445 ? -8.699 5.653 20.172 1.00 88.88 445 MET A O 1
ATOM 3305 N N . MET A 1 446 ? -7.515 4.348 21.531 1.00 88.38 446 MET A N 1
ATOM 3306 C CA . MET A 1 446 ? -7.110 3.406 20.481 1.00 88.38 446 MET A CA 1
ATOM 3307 C C . MET A 1 446 ? -7.443 1.967 20.864 1.00 88.38 446 MET A C 1
ATOM 3309 O O . MET A 1 446 ? -7.214 1.547 21.999 1.00 88.38 446 MET A O 1
ATOM 3313 N N . SER A 1 447 ? -7.927 1.191 19.894 1.00 88.00 447 SER A N 1
ATOM 3314 C CA . SER A 1 447 ? -8.113 -0.260 20.053 1.00 88.00 447 SER A CA 1
ATOM 3315 C C . SER A 1 447 ? -6.856 -1.044 19.653 1.00 88.00 447 SER A C 1
ATOM 3317 O O . SER A 1 447 ? -6.535 -2.045 20.283 1.00 88.00 447 SER A O 1
ATOM 3319 N N . HIS A 1 448 ? -6.093 -0.537 18.676 1.00 90.88 448 HIS A N 1
ATOM 3320 C CA . HIS A 1 448 ? -4.913 -1.203 18.109 1.00 90.88 448 HIS A CA 1
ATOM 3321 C C . HIS A 1 448 ? -3.596 -0.432 18.310 1.00 90.88 448 HIS A C 1
ATOM 3323 O O . HIS A 1 448 ? -2.596 -0.744 17.675 1.00 90.88 448 HIS A O 1
ATOM 3329 N N . GLY A 1 449 ? -3.544 0.544 19.225 1.00 86.00 449 GLY A N 1
ATOM 3330 C CA . GLY A 1 449 ? -2.360 1.401 19.423 1.00 86.00 449 GLY A CA 1
ATOM 3331 C C . GLY A 1 449 ? -1.060 0.657 19.781 1.00 86.00 449 GLY A C 1
ATOM 3332 O O . GLY A 1 449 ? 0.023 1.182 19.538 1.00 86.00 449 GLY A O 1
ATOM 3333 N N . GLY A 1 450 ? -1.160 -0.568 20.314 1.00 84.38 450 GLY A N 1
ATOM 3334 C CA . GLY A 1 450 ? -0.020 -1.441 20.627 1.00 84.38 450 GLY A CA 1
ATOM 3335 C C . GLY A 1 450 ? 0.466 -2.328 19.473 1.00 84.38 450 GLY A C 1
ATOM 3336 O O . GLY A 1 450 ? 1.457 -3.037 19.640 1.00 84.38 450 GLY A O 1
ATOM 3337 N N . VAL A 1 451 ? -0.200 -2.314 18.313 1.00 90.38 451 VAL A N 1
ATOM 3338 C CA . VAL A 1 451 ? 0.215 -3.106 17.148 1.00 90.38 451 VAL A CA 1
ATOM 3339 C C . VAL A 1 451 ? 1.491 -2.507 16.564 1.00 90.38 451 VAL A C 1
ATOM 3341 O O . VAL A 1 451 ? 1.508 -1.378 16.062 1.00 90.38 451 VAL A O 1
ATOM 3344 N N . LYS A 1 452 ? 2.579 -3.282 16.614 1.00 89.38 452 LYS A N 1
ATOM 3345 C CA . LYS A 1 452 ? 3.855 -2.913 15.994 1.00 89.38 452 LYS A CA 1
ATOM 3346 C C . LYS A 1 452 ? 3.641 -2.646 14.507 1.00 89.38 452 LYS A C 1
ATOM 3348 O O . LYS A 1 452 ? 2.921 -3.391 13.860 1.00 89.38 452 LYS A O 1
ATOM 3353 N N . ASP A 1 453 ? 4.251 -1.588 13.975 1.00 90.75 453 ASP A N 1
ATOM 3354 C CA . ASP A 1 453 ? 4.154 -1.182 12.564 1.00 90.75 453 ASP A CA 1
ATOM 3355 C C . ASP A 1 453 ? 2.726 -0.873 12.046 1.00 90.75 453 ASP A C 1
ATOM 3357 O O . ASP A 1 453 ? 2.553 -0.544 10.871 1.00 90.75 453 ASP A O 1
ATOM 3361 N N . GLY A 1 454 ? 1.709 -0.880 12.919 1.00 92.69 454 GLY A N 1
ATOM 3362 C CA . GLY A 1 454 ? 0.347 -0.430 12.631 1.00 92.69 454 GLY A CA 1
ATOM 3363 C C . GLY A 1 454 ? -0.244 -1.040 11.359 1.00 92.69 454 GLY A C 1
ATOM 3364 O O . GLY A 1 454 ? -0.407 -2.253 11.251 1.00 92.69 454 GLY A O 1
ATOM 3365 N N . CYS A 1 455 ? -0.562 -0.182 10.384 1.00 94.44 455 CYS A N 1
ATOM 3366 C CA . CYS A 1 455 ? -1.274 -0.544 9.157 1.00 94.44 455 CYS A CA 1
ATOM 3367 C C . CYS A 1 455 ? -0.642 -1.726 8.404 1.00 94.44 455 CYS A C 1
ATOM 3369 O O . CYS A 1 455 ? -1.367 -2.597 7.921 1.00 94.44 455 CYS A O 1
ATOM 3371 N N . VAL A 1 456 ? 0.694 -1.776 8.297 1.00 92.88 456 VAL A N 1
ATOM 3372 C CA . VAL A 1 456 ? 1.359 -2.812 7.485 1.00 92.88 456 VAL A CA 1
ATOM 3373 C C . VAL A 1 456 ? 1.245 -4.201 8.108 1.00 92.88 456 VAL A C 1
ATOM 3375 O O . VAL A 1 456 ? 1.235 -5.183 7.373 1.00 92.88 456 VAL A O 1
ATOM 3378 N N . THR A 1 457 ? 1.086 -4.293 9.430 1.00 92.31 457 THR A N 1
ATOM 3379 C CA . THR A 1 457 ? 0.957 -5.576 10.132 1.00 92.31 457 THR A CA 1
ATOM 3380 C C . THR A 1 457 ? -0.306 -6.314 9.727 1.00 92.31 457 THR A C 1
ATOM 3382 O O . THR A 1 457 ? -0.250 -7.516 9.510 1.00 92.31 457 THR A O 1
ATOM 3385 N N . CYS A 1 458 ? -1.422 -5.607 9.539 1.00 92.69 458 CYS A N 1
ATOM 3386 C CA . CYS A 1 458 ? -2.670 -6.227 9.096 1.00 92.69 458 CYS A CA 1
ATOM 3387 C C . CYS A 1 458 ? -2.763 -6.260 7.566 1.00 92.69 458 CYS A C 1
ATOM 3389 O O . CYS A 1 458 ? -2.919 -7.326 6.970 1.00 92.69 458 CYS A O 1
ATOM 3391 N N . HIS A 1 459 ? -2.599 -5.108 6.910 1.00 94.25 459 HIS A N 1
ATOM 3392 C CA . HIS A 1 459 ? -2.862 -4.983 5.475 1.00 94.25 459 HIS A CA 1
ATOM 3393 C C . HIS A 1 459 ? -1.820 -5.688 4.609 1.00 94.25 459 HIS A C 1
ATOM 3395 O O . HIS A 1 459 ? -2.168 -6.206 3.553 1.00 94.25 459 HIS A O 1
ATOM 3401 N N . MET A 1 460 ? -0.565 -5.776 5.050 1.00 91.38 460 MET A N 1
ATOM 3402 C CA . MET A 1 460 ? 0.505 -6.453 4.306 1.00 91.38 460 MET A CA 1
ATOM 3403 C C . MET A 1 460 ? 0.875 -7.816 4.907 1.00 91.38 460 MET A C 1
ATOM 3405 O O . MET A 1 460 ? 1.921 -8.375 4.576 1.00 91.38 460 MET A O 1
ATOM 3409 N N . SER A 1 461 ? 0.012 -8.368 5.767 1.00 87.69 461 SER A N 1
ATOM 3410 C CA . SER A 1 461 ? 0.157 -9.732 6.285 1.00 87.69 461 SER A CA 1
ATOM 3411 C C . SER A 1 461 ? 0.073 -10.786 5.184 1.00 87.69 461 SER A C 1
ATOM 3413 O O . SER A 1 461 ? -0.396 -10.511 4.075 1.00 87.69 461 SER A O 1
ATOM 3415 N N . GLU A 1 462 ? 0.544 -11.991 5.501 1.00 80.50 462 GLU A N 1
ATOM 3416 C CA . GLU A 1 462 ? 0.493 -13.147 4.610 1.00 80.50 462 GLU A CA 1
ATOM 3417 C C . GLU A 1 462 ? -0.937 -13.440 4.131 1.00 80.50 462 GLU A C 1
ATOM 3419 O O . GLU A 1 462 ? -1.910 -13.287 4.869 1.00 80.50 462 GLU A O 1
ATOM 3424 N N . ARG A 1 463 ? -1.048 -13.848 2.863 1.00 80.56 463 ARG A N 1
ATOM 3425 C CA . ARG A 1 463 ? -2.309 -14.241 2.220 1.00 80.56 463 ARG A CA 1
ATOM 3426 C C . ARG A 1 463 ? -2.870 -15.535 2.802 1.00 80.56 463 ARG A C 1
ATOM 3428 O O . ARG A 1 463 ? -2.121 -16.365 3.321 1.00 80.56 463 ARG A O 1
ATOM 3435 N N . VAL A 1 464 ? -4.175 -15.744 2.654 1.00 75.12 464 VAL A N 1
ATOM 3436 C CA . VAL A 1 464 ? -4.849 -16.949 3.150 1.00 75.12 464 VAL A CA 1
ATOM 3437 C C . VAL A 1 464 ? -4.312 -18.171 2.397 1.00 75.12 464 VAL A C 1
ATOM 3439 O O . VAL A 1 464 ? -4.322 -18.213 1.170 1.00 75.12 464 VAL A O 1
ATOM 3442 N N . ASN A 1 465 ? -3.808 -19.172 3.129 1.00 65.25 465 ASN A N 1
ATOM 3443 C CA . ASN A 1 465 ? -3.114 -20.351 2.578 1.00 65.25 465 ASN A CA 1
ATOM 3444 C C . ASN A 1 465 ? -1.861 -20.026 1.733 1.00 65.25 465 ASN A C 1
ATOM 3446 O O . ASN A 1 465 ? -1.400 -20.859 0.947 1.00 65.25 465 ASN A O 1
ATOM 3450 N N . GLY A 1 466 ? -1.310 -18.817 1.853 1.00 58.59 466 GLY A N 1
ATOM 3451 C CA . GLY A 1 466 ? -0.201 -18.366 1.028 1.00 58.59 466 GLY A CA 1
ATOM 3452 C C . GLY A 1 466 ? 1.123 -19.016 1.422 1.00 58.59 466 GLY A C 1
ATOM 3453 O O . GLY A 1 466 ? 1.661 -18.743 2.482 1.00 58.59 466 GLY A O 1
ATOM 3454 N N . SER A 1 467 ? 1.741 -19.769 0.510 1.00 51.91 467 SER A N 1
ATOM 3455 C CA . SER A 1 467 ? 3.158 -20.168 0.597 1.00 51.91 467 SER A CA 1
ATOM 3456 C C . SER A 1 467 ? 4.118 -19.030 0.191 1.00 51.91 467 SER A C 1
ATOM 3458 O O . SER A 1 467 ? 5.210 -19.280 -0.326 1.00 51.91 467 SER A O 1
ATOM 3460 N N . SER A 1 468 ? 3.669 -17.773 0.274 1.00 54.75 468 SER A N 1
ATOM 3461 C CA . SER A 1 468 ? 4.414 -16.611 -0.215 1.00 54.75 468 SER A CA 1
ATOM 3462 C C . SER A 1 468 ? 5.513 -16.266 0.777 1.00 54.75 468 SER A C 1
ATOM 3464 O O . SER A 1 468 ? 5.234 -15.924 1.914 1.00 54.75 468 SER A O 1
ATOM 3466 N N . VAL A 1 469 ? 6.764 -16.271 0.322 1.00 57.12 469 VAL A N 1
ATOM 3467 C CA . VAL A 1 469 ? 7.923 -15.826 1.117 1.00 57.12 469 VAL A CA 1
ATOM 3468 C C . VAL A 1 469 ? 7.944 -14.305 1.377 1.00 57.12 469 VAL A C 1
ATOM 3470 O O . VAL A 1 469 ? 8.855 -13.809 2.034 1.00 57.12 469 VAL A O 1
ATOM 3473 N N . HIS A 1 470 ? 6.959 -13.554 0.861 1.00 68.62 470 HIS A N 1
ATOM 3474 C CA . HIS A 1 470 ? 6.886 -12.092 0.954 1.00 68.62 470 HIS A CA 1
ATOM 3475 C C . HIS A 1 470 ? 5.517 -11.587 1.422 1.00 68.62 470 HIS A C 1
ATOM 3477 O O . HIS A 1 470 ? 4.488 -12.186 1.101 1.00 68.62 470 HIS A O 1
ATOM 3483 N N . ALA A 1 471 ? 5.544 -10.423 2.083 1.00 75.88 471 ALA A N 1
ATOM 3484 C CA . ALA A 1 471 ? 4.384 -9.635 2.499 1.00 75.88 471 ALA A CA 1
ATOM 3485 C C . ALA A 1 471 ? 3.429 -9.324 1.333 1.00 75.88 471 ALA A C 1
ATOM 3487 O O . ALA A 1 471 ? 3.862 -9.050 0.205 1.00 75.88 471 ALA A O 1
ATOM 3488 N N . ASP A 1 472 ? 2.128 -9.319 1.610 1.00 85.75 472 ASP A N 1
ATOM 3489 C CA . ASP A 1 472 ? 1.099 -9.040 0.611 1.00 85.75 472 ASP A CA 1
ATOM 3490 C C . ASP A 1 472 ? 1.107 -7.561 0.201 1.00 85.75 472 ASP A C 1
ATOM 3492 O O . ASP A 1 472 ? 1.118 -6.659 1.036 1.00 85.75 472 ASP A O 1
ATOM 3496 N N . HIS A 1 473 ? 1.103 -7.313 -1.108 1.00 91.06 473 HIS A N 1
ATOM 3497 C CA . HIS A 1 473 ? 1.087 -5.966 -1.689 1.00 91.06 473 HIS A CA 1
ATOM 3498 C C . HIS A 1 473 ? -0.245 -5.639 -2.378 1.00 91.06 473 HIS A C 1
ATOM 3500 O O . HIS A 1 473 ? -0.353 -4.581 -2.994 1.00 91.06 473 HIS A O 1
ATOM 3506 N N . ALA A 1 474 ? -1.263 -6.500 -2.251 1.00 89.44 474 ALA A N 1
ATOM 3507 C CA . ALA A 1 474 ? -2.639 -6.132 -2.583 1.00 89.44 474 ALA A CA 1
ATOM 3508 C C . ALA A 1 474 ? -3.245 -5.216 -1.512 1.00 89.44 474 ALA A C 1
ATOM 3510 O O . ALA A 1 474 ? -4.055 -4.355 -1.834 1.00 89.44 474 ALA A O 1
ATOM 3511 N N . MET A 1 475 ? -2.784 -5.339 -0.259 1.00 91.19 475 MET A N 1
ATOM 3512 C CA . MET A 1 475 ? -3.185 -4.505 0.888 1.00 91.19 475 MET A CA 1
ATOM 3513 C C . MET A 1 475 ? -4.668 -4.635 1.276 1.00 91.19 475 MET A C 1
ATOM 3515 O O . MET A 1 475 ? -5.190 -3.834 2.056 1.00 91.19 475 MET A O 1
ATOM 3519 N N . HIS A 1 476 ? -5.354 -5.647 0.745 1.00 90.06 476 HIS A N 1
ATOM 3520 C CA . HIS A 1 476 ? -6.750 -5.925 1.047 1.00 90.06 476 HIS A CA 1
ATOM 3521 C C . HIS A 1 476 ? -6.866 -6.727 2.345 1.00 90.06 476 HIS A C 1
ATOM 3523 O O . HIS A 1 476 ? -6.003 -7.538 2.679 1.00 90.06 476 HIS A O 1
ATOM 3529 N N . MET A 1 477 ? -7.967 -6.512 3.062 1.00 91.75 477 MET A N 1
ATOM 3530 C CA . MET A 1 477 ? -8.333 -7.310 4.238 1.00 91.75 477 MET A CA 1
ATOM 3531 C C . MET A 1 477 ? -9.252 -8.485 3.888 1.00 91.75 477 MET A C 1
ATOM 3533 O O . MET A 1 477 ? -9.695 -9.205 4.777 1.00 91.75 477 MET A O 1
ATOM 3537 N N . LYS A 1 478 ? -9.511 -8.684 2.593 1.00 89.69 478 LYS A N 1
ATOM 3538 C CA . LYS A 1 478 ? -10.281 -9.789 2.036 1.00 89.69 478 LYS A CA 1
ATOM 3539 C C . LYS A 1 478 ? -9.579 -10.349 0.806 1.00 89.69 478 LYS A C 1
ATOM 3541 O O . LYS A 1 478 ? -8.959 -9.594 0.054 1.00 89.69 478 LYS A O 1
ATOM 3546 N N . GLU A 1 479 ? -9.685 -11.653 0.613 1.00 86.38 479 GLU A N 1
ATOM 3547 C CA . GLU A 1 479 ? -9.091 -12.386 -0.504 1.00 86.38 479 GLU A CA 1
ATOM 3548 C C . GLU A 1 479 ? -10.099 -13.391 -1.068 1.00 86.38 479 GLU A C 1
ATOM 3550 O O . GLU A 1 479 ? -10.938 -13.910 -0.339 1.00 86.38 479 GLU A O 1
ATOM 3555 N N . GLU A 1 480 ? -10.025 -13.682 -2.367 1.00 84.75 480 GLU A N 1
ATOM 3556 C CA . GLU A 1 480 ? -10.799 -14.764 -2.973 1.00 84.75 480 GLU A CA 1
ATOM 3557 C C . GLU A 1 480 ? -9.992 -16.070 -2.935 1.00 84.75 480 GLU A C 1
ATOM 3559 O O . GLU A 1 480 ? -8.921 -16.175 -3.534 1.00 84.75 480 GLU A O 1
ATOM 3564 N N . VAL A 1 481 ? -10.521 -17.089 -2.260 1.00 81.81 481 VAL A N 1
ATOM 3565 C CA . VAL A 1 481 ? -9.942 -18.435 -2.187 1.00 81.81 481 VAL A CA 1
ATOM 3566 C C . VAL A 1 481 ? -10.958 -19.429 -2.735 1.00 81.81 481 VAL A C 1
ATOM 3568 O O . VAL A 1 481 ? -12.036 -19.604 -2.176 1.00 81.81 481 VAL A O 1
ATOM 3571 N N . ASN A 1 482 ? -10.616 -20.099 -3.840 1.00 83.69 482 ASN A N 1
ATOM 3572 C CA . ASN A 1 482 ? -11.495 -21.059 -4.524 1.00 83.69 482 ASN A CA 1
ATOM 3573 C C . ASN A 1 482 ? -12.888 -20.485 -4.876 1.00 83.69 482 ASN A C 1
ATOM 3575 O O . ASN A 1 482 ? -13.892 -21.185 -4.757 1.00 83.69 482 ASN A O 1
ATOM 3579 N N . GLY A 1 483 ? -12.953 -19.216 -5.296 1.00 85.31 483 GLY A N 1
ATOM 3580 C CA . GLY A 1 483 ? -14.207 -18.536 -5.643 1.00 85.31 483 GLY A CA 1
ATOM 3581 C C . GLY A 1 483 ? -15.023 -18.041 -4.444 1.00 85.31 483 GLY A C 1
ATOM 3582 O O . GLY A 1 483 ? -16.159 -17.608 -4.624 1.00 85.31 483 GLY A O 1
ATOM 3583 N N . VAL A 1 484 ? -14.474 -18.115 -3.228 1.00 86.69 484 VAL A N 1
ATOM 3584 C CA . VAL A 1 484 ? -15.121 -17.647 -1.996 1.00 86.69 484 VAL A CA 1
ATOM 3585 C C . VAL A 1 484 ? -14.305 -16.511 -1.395 1.00 86.69 484 VAL A C 1
ATOM 3587 O O . VAL A 1 484 ? -13.099 -16.645 -1.200 1.00 86.69 484 VAL A O 1
ATOM 3590 N N . GLU A 1 485 ? -14.964 -15.396 -1.087 1.00 90.12 485 GLU A N 1
ATOM 3591 C CA . GLU A 1 485 ? -14.347 -14.285 -0.362 1.00 90.12 485 GLU A CA 1
ATOM 3592 C C . GLU A 1 485 ? -14.126 -14.675 1.107 1.00 90.12 485 GLU A C 1
ATOM 3594 O O . GLU A 1 485 ? -15.054 -15.107 1.794 1.00 90.12 485 GLU A O 1
ATOM 3599 N N . VAL A 1 486 ? -12.893 -14.528 1.582 1.00 90.62 486 VAL A N 1
ATOM 3600 C CA . VAL A 1 486 ? -12.470 -14.832 2.952 1.00 90.62 486 VAL A CA 1
ATOM 3601 C C . VAL A 1 486 ? -11.756 -13.633 3.569 1.00 90.62 486 VAL A C 1
ATOM 3603 O O . VAL A 1 486 ? -11.059 -12.884 2.881 1.00 90.62 486 VAL A O 1
ATOM 3606 N N . ASP A 1 487 ? -11.906 -13.461 4.880 1.00 92.06 487 ASP A N 1
ATOM 3607 C CA . ASP A 1 487 ? -11.232 -12.398 5.625 1.00 92.06 487 ASP A CA 1
ATOM 3608 C C . ASP A 1 487 ? -9.765 -12.759 5.894 1.00 92.06 487 ASP A C 1
ATOM 3610 O O . ASP A 1 487 ? -9.429 -13.874 6.308 1.00 92.06 487 ASP A O 1
ATOM 3614 N N . LYS A 1 488 ? -8.869 -11.783 5.725 1.00 91.19 488 LYS A N 1
ATOM 3615 C CA . LYS A 1 488 ? -7.445 -11.948 6.025 1.00 91.19 488 LYS A CA 1
ATOM 3616 C C . LYS A 1 488 ? -7.180 -11.707 7.510 1.00 91.19 488 LYS A C 1
ATOM 3618 O O . LYS A 1 488 ? -6.858 -10.595 7.925 1.00 91.19 488 LYS A O 1
ATOM 3623 N N . VAL A 1 489 ? -7.297 -12.770 8.304 1.00 90.50 489 VAL A N 1
ATOM 3624 C CA . VAL A 1 489 ? -7.157 -12.722 9.773 1.00 90.50 489 VAL A CA 1
ATOM 3625 C C . VAL A 1 489 ? -5.847 -13.307 10.308 1.00 90.50 489 VAL A C 1
ATOM 3627 O O . VAL A 1 489 ? -5.679 -13.401 11.519 1.00 90.50 489 VAL A O 1
ATOM 3630 N N . GLU A 1 490 ? -4.898 -13.699 9.453 1.00 87.31 490 GLU A N 1
ATOM 3631 C CA . GLU A 1 490 ? -3.683 -14.402 9.901 1.00 87.31 490 GLU A CA 1
ATOM 3632 C C . GLU A 1 490 ? -2.859 -13.574 10.901 1.00 87.31 490 GLU A C 1
ATOM 3634 O O . GLU A 1 490 ? -2.511 -14.062 11.974 1.00 87.31 490 GLU A O 1
ATOM 3639 N N . ALA A 1 491 ? -2.657 -12.282 10.620 1.00 89.12 491 ALA A N 1
ATOM 3640 C CA . ALA A 1 491 ? -1.989 -11.364 11.548 1.00 89.12 491 ALA A CA 1
ATOM 3641 C C . ALA A 1 491 ? -2.773 -11.118 12.847 1.00 89.12 491 ALA A C 1
ATOM 3643 O O . ALA A 1 491 ? -2.199 -10.710 13.853 1.00 89.12 491 ALA A O 1
ATOM 3644 N N . CYS A 1 492 ? -4.081 -11.368 12.850 1.00 89.31 492 CYS A N 1
ATOM 3645 C CA . CYS A 1 492 ? -4.914 -11.187 14.029 1.00 89.31 492 CYS A CA 1
ATOM 3646 C C . CYS A 1 492 ? -4.746 -12.350 15.018 1.00 89.31 492 CYS A C 1
ATOM 3648 O O . CYS A 1 492 ? -4.912 -12.146 16.220 1.00 89.31 492 CYS A O 1
ATOM 3650 N N . LYS A 1 493 ? -4.397 -13.556 14.545 1.00 86.25 493 LYS A N 1
ATOM 3651 C CA . LYS A 1 493 ? -4.347 -14.781 15.365 1.00 86.25 493 LYS A CA 1
ATOM 3652 C C . LYS A 1 493 ? -3.325 -14.727 16.497 1.00 86.25 493 LYS A C 1
ATOM 3654 O O . LYS A 1 493 ? -3.538 -15.363 17.529 1.00 86.25 493 LYS A O 1
ATOM 3659 N N . GLU A 1 494 ? -2.255 -13.945 16.339 1.00 83.31 494 GLU A N 1
ATOM 3660 C CA . GLU A 1 494 ? -1.257 -13.737 17.397 1.00 83.31 494 GLU A CA 1
ATOM 3661 C C . GLU A 1 494 ? -1.900 -13.184 18.676 1.00 83.31 494 GLU A C 1
ATOM 3663 O O . GLU A 1 494 ? -1.581 -13.634 19.778 1.00 83.31 494 GLU A O 1
ATOM 3668 N N . CYS A 1 495 ? -2.846 -12.253 18.529 1.00 81.12 495 CYS A N 1
ATOM 3669 C CA . CYS A 1 495 ? -3.525 -11.619 19.654 1.00 81.12 495 CYS A CA 1
ATOM 3670 C C . CYS A 1 495 ? -4.920 -12.195 19.910 1.00 81.12 495 CYS A C 1
ATOM 3672 O O . CYS A 1 495 ? -5.303 -12.318 21.064 1.00 81.12 495 CYS A O 1
ATOM 3674 N N . HIS A 1 496 ? -5.674 -12.563 18.874 1.00 83.75 496 HIS A N 1
ATOM 3675 C CA . HIS A 1 496 ? -7.082 -12.973 18.971 1.00 83.75 496 HIS A CA 1
ATOM 3676 C C . HIS A 1 496 ? -7.295 -14.494 18.984 1.00 83.75 496 HIS A C 1
ATOM 3678 O O . HIS A 1 496 ? -8.419 -14.957 19.152 1.00 83.75 496 HIS A O 1
ATOM 3684 N N . GLY A 1 497 ? -6.232 -15.295 18.866 1.00 83.75 497 GLY A N 1
ATOM 3685 C CA . GLY A 1 497 ? -6.329 -16.752 18.900 1.00 83.75 497 GLY A CA 1
ATOM 3686 C C . GLY A 1 497 ? -6.877 -17.349 17.605 1.00 83.75 497 GLY A C 1
ATOM 3687 O O . GLY A 1 497 ? -6.601 -16.857 16.515 1.00 83.75 497 GLY A O 1
ATOM 3688 N N . ASN A 1 498 ? -7.607 -18.460 17.708 1.00 86.00 498 ASN A N 1
ATOM 3689 C CA . ASN A 1 498 ? -8.055 -19.214 16.538 1.00 86.00 498 ASN A CA 1
ATOM 3690 C C . ASN A 1 498 ? -9.336 -18.621 15.933 1.00 86.00 498 ASN A C 1
ATOM 3692 O O . ASN A 1 498 ? -10.429 -19.133 16.162 1.00 86.00 498 ASN A O 1
ATOM 3696 N N . ILE A 1 499 ? -9.178 -17.538 15.176 1.00 88.75 499 ILE A N 1
ATOM 3697 C CA . ILE A 1 499 ? -10.252 -16.901 14.408 1.00 88.75 499 ILE A CA 1
ATOM 3698 C C . ILE A 1 499 ? -10.111 -17.185 12.912 1.00 88.75 499 ILE A C 1
ATOM 3700 O O . ILE A 1 499 ? -9.013 -17.418 12.397 1.00 88.75 499 ILE A O 1
ATOM 3704 N N . THR A 1 500 ? -11.242 -17.154 12.218 1.00 89.69 500 THR A N 1
ATOM 3705 C CA . THR A 1 500 ? -11.371 -17.421 10.779 1.00 89.69 500 THR A CA 1
ATOM 3706 C C . THR A 1 500 ? -11.969 -16.250 10.002 1.00 89.69 500 THR A C 1
ATOM 3708 O O . THR A 1 500 ? -11.768 -16.164 8.794 1.00 89.69 500 THR A O 1
ATOM 3711 N N . LYS A 1 501 ? -12.655 -15.335 10.690 1.00 92.62 501 LYS A N 1
ATOM 3712 C CA . LYS A 1 501 ? -13.247 -14.103 10.149 1.00 92.62 501 LYS A CA 1
ATOM 3713 C C . LYS A 1 501 ? -13.252 -12.994 11.198 1.00 92.62 501 LYS A C 1
ATOM 3715 O O . LYS A 1 501 ? -13.113 -13.284 12.388 1.00 92.62 501 LYS A O 1
ATOM 3720 N N . PHE A 1 502 ? -13.428 -11.736 10.790 1.00 92.38 502 PHE A N 1
ATOM 3721 C CA . PHE A 1 502 ? -13.431 -10.608 11.739 1.00 92.38 502 PHE A CA 1
ATOM 3722 C C . PHE A 1 502 ? -14.523 -10.744 12.804 1.00 92.38 502 PHE A C 1
ATOM 3724 O O . PHE A 1 502 ? -14.291 -10.458 13.977 1.00 92.38 502 PHE A O 1
ATOM 3731 N N . ASP A 1 503 ? -15.684 -11.261 12.405 1.00 92.50 503 ASP A N 1
ATOM 3732 C CA . ASP A 1 503 ? -16.853 -11.424 13.271 1.00 92.50 503 ASP A CA 1
ATOM 3733 C C . ASP A 1 503 ? -16.697 -12.515 14.352 1.00 92.50 503 ASP A C 1
ATOM 3735 O O . ASP A 1 503 ? -17.500 -12.600 15.282 1.00 92.50 503 ASP A O 1
ATOM 3739 N N . ASP A 1 504 ? -15.639 -13.332 14.285 1.00 92.44 504 ASP A N 1
ATOM 3740 C CA . ASP A 1 504 ? -15.302 -14.261 15.372 1.00 92.44 504 ASP A CA 1
ATOM 3741 C C . ASP A 1 504 ? -14.814 -13.507 16.627 1.00 92.44 504 ASP A C 1
ATOM 3743 O O . ASP A 1 504 ? -14.868 -14.041 17.737 1.00 92.44 504 ASP A O 1
ATOM 3747 N N . ILE A 1 505 ? -14.371 -12.250 16.480 1.00 89.44 505 ILE A N 1
ATOM 3748 C CA . ILE A 1 505 ? -13.985 -11.382 17.596 1.00 89.44 505 ILE A CA 1
ATOM 3749 C C . ILE A 1 505 ? -15.250 -10.762 18.196 1.00 89.44 505 ILE A C 1
ATOM 3751 O O . ILE A 1 505 ? -15.736 -9.728 17.736 1.00 89.44 505 ILE A O 1
ATOM 3755 N N . LYS A 1 506 ? -15.772 -11.385 19.255 1.00 88.44 506 LYS A N 1
ATOM 3756 C CA . LYS A 1 506 ? -16.973 -10.913 19.958 1.00 88.44 506 LYS A CA 1
ATOM 3757 C C . LYS A 1 506 ? -16.804 -9.518 20.546 1.00 88.44 506 LYS A C 1
ATOM 3759 O O . LYS A 1 506 ? -15.736 -9.193 21.079 1.00 88.44 506 LYS A O 1
ATOM 3764 N N . ALA A 1 507 ? -17.852 -8.702 20.464 1.00 86.81 507 ALA A N 1
ATOM 3765 C CA . ALA A 1 507 ? -17.947 -7.467 21.227 1.00 86.81 507 ALA A CA 1
ATOM 3766 C C . ALA A 1 507 ? -17.890 -7.779 22.727 1.00 86.81 507 ALA A C 1
ATOM 3768 O O . ALA A 1 507 ? -18.189 -8.887 23.168 1.00 86.81 507 ALA A O 1
ATOM 3769 N N . VAL A 1 508 ? -17.449 -6.807 23.527 1.00 81.06 508 VAL A N 1
ATOM 3770 C CA . VAL A 1 508 ? -17.455 -6.991 24.990 1.00 81.06 508 VAL A CA 1
ATOM 3771 C C . VAL A 1 508 ? -18.857 -6.842 25.585 1.00 81.06 508 VAL A C 1
ATOM 3773 O O . VAL A 1 508 ? -19.050 -7.175 26.750 1.00 81.06 508 VAL A O 1
ATOM 3776 N N . MET A 1 509 ? -19.807 -6.324 24.804 1.00 83.38 509 MET A N 1
ATOM 3777 C CA . MET A 1 509 ? -21.211 -6.157 25.153 1.00 83.38 509 MET A CA 1
ATOM 3778 C C . MET A 1 509 ? -22.036 -5.777 23.922 1.00 83.38 509 MET A C 1
ATOM 3780 O O . MET A 1 509 ? -21.453 -5.350 22.930 1.00 83.38 509 MET A O 1
ATOM 3784 N N . ASP A 1 510 ? -23.354 -5.850 24.090 1.00 87.75 510 ASP A N 1
ATOM 3785 C CA . ASP A 1 510 ? -24.387 -5.395 23.161 1.00 87.75 510 ASP A CA 1
ATOM 3786 C C . ASP A 1 510 ? -24.292 -3.870 22.961 1.00 87.75 510 ASP A C 1
ATOM 3788 O O . ASP A 1 510 ? -24.630 -3.065 23.845 1.00 87.75 510 ASP A O 1
ATOM 3792 N N . TYR A 1 511 ? -23.718 -3.456 21.836 1.00 89.88 511 TYR A N 1
ATOM 3793 C CA . TYR A 1 511 ? -23.497 -2.058 21.503 1.00 89.88 511 TYR A CA 1
ATOM 3794 C C . TYR A 1 511 ? -24.696 -1.422 20.822 1.00 89.88 511 TYR A C 1
ATOM 3796 O O . TYR A 1 511 ? -24.880 -0.211 21.005 1.00 89.88 511 TYR A O 1
ATOM 3804 N N . ASP A 1 512 ? -25.477 -2.162 20.043 1.00 90.56 512 ASP A N 1
ATOM 3805 C CA . ASP A 1 512 ? -26.623 -1.622 19.309 1.00 90.56 512 ASP A CA 1
ATOM 3806 C C . ASP A 1 512 ? -27.959 -1.751 20.069 1.00 90.56 512 ASP A C 1
ATOM 3808 O O . ASP A 1 512 ? -28.897 -0.994 19.802 1.00 90.56 512 ASP A O 1
ATOM 3812 N N . GLY A 1 513 ? -27.991 -2.552 21.130 1.00 88.25 513 GLY A N 1
ATOM 3813 C CA . GLY A 1 513 ? -29.107 -2.719 22.051 1.00 88.25 513 GLY A CA 1
ATOM 3814 C C . GLY A 1 513 ? -30.168 -3.701 21.563 1.00 88.25 513 GLY A C 1
ATOM 3815 O O . GLY A 1 513 ? -31.329 -3.552 21.965 1.00 88.25 513 GLY A O 1
ATOM 3816 N N . ASP A 1 514 ? -29.826 -4.641 20.682 1.00 89.50 514 ASP A N 1
ATOM 3817 C CA . ASP A 1 514 ? -30.766 -5.628 20.143 1.00 89.50 514 ASP A CA 1
ATOM 3818 C C . ASP A 1 514 ? -30.988 -6.855 21.058 1.00 89.50 514 ASP A C 1
ATOM 3820 O O . ASP A 1 514 ? -31.918 -7.643 20.844 1.00 89.50 514 ASP A O 1
ATOM 3824 N N . GLY A 1 515 ? -30.210 -6.965 22.138 1.00 88.69 515 GLY A N 1
ATOM 3825 C CA . GLY A 1 515 ? -30.266 -8.038 23.126 1.00 88.69 515 GLY A CA 1
ATOM 3826 C C . GLY A 1 515 ? -29.324 -9.213 22.849 1.00 88.69 515 GLY A C 1
ATOM 3827 O O . GLY A 1 515 ? -29.331 -10.173 23.633 1.00 88.69 515 GLY A O 1
ATOM 3828 N N . ALA A 1 516 ? -28.528 -9.172 21.782 1.00 89.56 516 ALA A N 1
ATOM 3829 C CA . ALA A 1 516 ? -27.475 -10.129 21.472 1.00 89.56 516 ALA A CA 1
ATOM 3830 C C . ALA A 1 516 ? -26.079 -9.522 21.701 1.00 89.56 516 ALA A C 1
ATOM 3832 O O . ALA A 1 516 ? -25.910 -8.327 21.875 1.00 89.56 516 ALA A O 1
ATOM 3833 N N . ILE A 1 517 ? -25.068 -10.392 21.816 1.00 88.31 517 ILE A N 1
ATOM 3834 C CA . ILE A 1 517 ? -23.660 -9.978 21.771 1.00 88.31 517 ILE A CA 1
ATOM 3835 C C . ILE A 1 517 ? -23.027 -10.679 20.572 1.00 88.31 517 ILE A C 1
ATOM 3837 O O . ILE A 1 517 ? -22.718 -11.884 20.620 1.00 88.31 517 ILE A O 1
ATOM 3841 N N . GLU A 1 518 ? -22.840 -9.953 19.477 1.00 93.06 518 GLU A N 1
ATOM 3842 C CA . GLU A 1 518 ? -22.256 -10.478 18.243 1.00 93.06 518 GLU A CA 1
ATOM 3843 C C . GLU A 1 518 ? -20.760 -10.170 18.120 1.00 93.06 518 GLU A C 1
ATOM 3845 O O . GLU A 1 518 ? -20.054 -9.901 19.096 1.00 93.06 518 GLU A O 1
ATOM 3850 N N . GLY A 1 519 ? -20.212 -10.341 16.915 1.00 92.69 519 GLY A N 1
ATOM 3851 C CA . GLY A 1 519 ? -18.880 -9.847 16.606 1.00 92.69 519 GLY A CA 1
ATOM 3852 C C . GLY A 1 519 ? -18.848 -8.323 16.663 1.00 92.69 519 GLY A C 1
ATOM 3853 O O . GLY A 1 519 ? -19.809 -7.649 16.297 1.00 92.69 519 GLY A O 1
ATOM 3854 N N . ALA A 1 520 ? -17.713 -7.769 17.083 1.00 91.31 520 ALA A N 1
ATOM 3855 C CA . ALA A 1 520 ? -17.514 -6.326 17.192 1.00 91.31 520 ALA A CA 1
ATOM 3856 C C . ALA A 1 520 ? -17.821 -5.576 15.882 1.00 91.31 520 ALA A C 1
ATOM 3858 O O . ALA A 1 520 ? -18.291 -4.442 15.912 1.00 91.31 520 ALA A O 1
ATOM 3859 N N . GLU A 1 521 ? -17.569 -6.209 14.735 1.00 94.56 521 GLU A N 1
ATOM 3860 C CA . GLU A 1 521 ? -17.904 -5.651 13.426 1.00 94.56 521 GLU A CA 1
ATOM 3861 C C . GLU A 1 521 ? -19.425 -5.592 13.189 1.00 94.56 521 GLU A C 1
ATOM 3863 O O . GLU A 1 521 ? -19.930 -4.583 12.692 1.00 94.56 521 GLU A O 1
ATOM 3868 N N . SER A 1 522 ? -20.160 -6.654 13.538 1.00 96.50 522 SER A N 1
ATOM 3869 C CA . SER A 1 522 ? -21.622 -6.720 13.393 1.00 96.50 522 SER A CA 1
ATOM 3870 C C . SER A 1 522 ? -22.325 -5.696 14.277 1.00 96.50 522 SER A C 1
ATOM 3872 O O . SER A 1 522 ? -23.181 -4.959 13.802 1.00 96.50 522 SER A O 1
ATOM 3874 N N . GLU A 1 523 ? -21.855 -5.542 15.505 1.00 95.06 523 GLU A N 1
ATOM 3875 C CA . GLU A 1 523 ? -22.367 -4.579 16.482 1.00 95.06 523 GLU A CA 1
ATOM 3876 C C . GLU A 1 523 ? -22.183 -3.118 16.025 1.00 95.06 523 GLU A C 1
ATOM 3878 O O . GLU A 1 523 ? -23.079 -2.275 16.116 1.00 95.06 523 GLU A O 1
ATOM 3883 N N . VAL A 1 524 ? -21.028 -2.796 15.428 1.00 96.06 524 VAL A N 1
ATOM 3884 C CA . VAL A 1 524 ? -20.803 -1.474 14.814 1.00 96.06 524 VAL A CA 1
ATOM 3885 C C . VAL A 1 524 ? -21.711 -1.264 13.595 1.00 96.06 524 VAL A C 1
ATOM 3887 O O . VAL A 1 524 ? -22.214 -0.154 13.389 1.00 96.06 524 VAL A O 1
ATOM 3890 N N . LYS A 1 525 ? -21.954 -2.303 12.783 1.00 97.31 525 LYS A N 1
ATOM 3891 C CA . LYS A 1 525 ? -22.901 -2.234 11.654 1.00 97.31 525 LYS A CA 1
ATOM 3892 C C . LYS A 1 525 ? -24.336 -2.013 12.133 1.00 97.31 525 LYS A C 1
ATOM 3894 O O . LYS A 1 525 ? -25.041 -1.210 11.519 1.00 97.31 525 LYS A O 1
ATOM 3899 N N . GLY A 1 526 ? -24.741 -2.653 13.224 1.00 97.00 526 GLY A N 1
ATOM 3900 C CA . GLY A 1 526 ? -26.027 -2.441 13.883 1.00 97.00 526 GLY A CA 1
ATOM 3901 C C . GLY A 1 526 ? -26.217 -0.991 14.324 1.00 97.00 526 GLY A C 1
ATOM 3902 O O . GLY A 1 526 ? -27.170 -0.322 13.910 1.00 97.00 526 GLY A O 1
ATOM 3903 N N . LEU A 1 527 ? -25.225 -0.425 15.019 1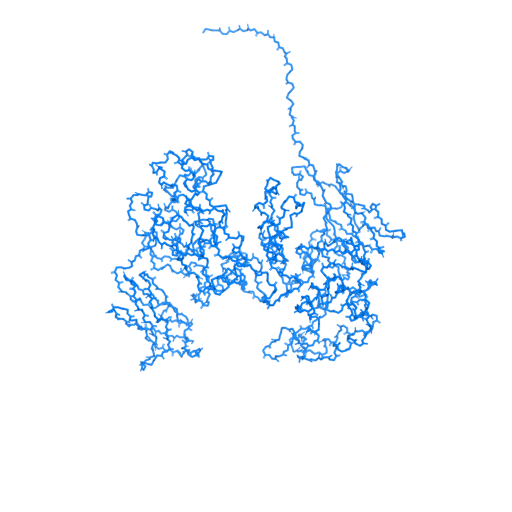.00 95.94 527 LEU A N 1
ATOM 3904 C CA . LEU A 1 527 ? -25.204 0.999 15.378 1.00 95.94 527 LEU A CA 1
ATOM 3905 C C . LEU A 1 527 ? -25.306 1.934 14.166 1.00 95.94 527 LEU A C 1
ATOM 3907 O O . LEU A 1 527 ? -26.040 2.927 14.201 1.00 95.94 527 LEU A O 1
ATOM 3911 N N . LEU A 1 528 ? -24.582 1.638 13.084 1.00 97.69 528 LEU A N 1
ATOM 3912 C CA . LEU A 1 528 ? -24.679 2.397 11.835 1.00 97.69 528 LEU A CA 1
ATOM 3913 C C . LEU A 1 528 ? -26.084 2.309 11.231 1.00 97.69 528 LEU A C 1
ATOM 3915 O O . LEU A 1 528 ? -26.603 3.329 10.775 1.00 97.69 528 LEU A O 1
ATOM 3919 N N . ALA A 1 529 ? -26.718 1.136 11.248 1.00 97.69 529 ALA A N 1
ATOM 3920 C CA . ALA A 1 529 ? -28.076 0.946 10.746 1.00 97.69 529 ALA A CA 1
ATOM 3921 C C . ALA A 1 529 ? -29.104 1.741 11.569 1.00 97.69 529 ALA A C 1
ATOM 3923 O O . ALA A 1 529 ? -29.930 2.462 10.996 1.00 97.69 529 ALA A O 1
ATOM 3924 N N . LEU A 1 530 ? -29.006 1.690 12.901 1.00 96.06 530 LEU A N 1
ATOM 3925 C CA . LEU A 1 530 ? -29.843 2.479 13.808 1.00 96.06 530 LEU A CA 1
ATOM 3926 C C . LEU A 1 530 ? -29.672 3.980 13.572 1.00 96.06 530 LEU A C 1
ATOM 3928 O O . LEU A 1 530 ? -30.663 4.709 13.486 1.00 96.06 530 LEU A O 1
ATOM 3932 N N . LEU A 1 531 ? -28.430 4.448 13.424 1.00 96.00 531 LEU A N 1
ATOM 3933 C CA . LEU A 1 531 ? -28.150 5.855 13.162 1.00 96.00 531 LEU A CA 1
ATOM 3934 C C . LEU A 1 531 ? -28.658 6.285 11.782 1.00 96.00 531 LEU A C 1
ATOM 3936 O O . LEU A 1 531 ? -29.326 7.312 11.683 1.00 96.00 531 LEU A O 1
ATOM 3940 N N . LYS A 1 532 ? -28.421 5.491 10.729 1.00 97.06 532 LYS A N 1
ATOM 3941 C CA . LYS A 1 532 ? -28.930 5.743 9.369 1.00 97.06 532 LYS A CA 1
ATOM 3942 C C . LYS A 1 532 ? -30.440 5.965 9.366 1.00 97.06 532 LYS A C 1
ATOM 3944 O O . LYS A 1 532 ? -30.904 6.911 8.738 1.00 97.06 532 LYS A O 1
ATOM 3949 N N . ALA A 1 533 ? -31.195 5.165 10.120 1.00 95.50 533 ALA A N 1
ATOM 3950 C CA . ALA A 1 533 ? -32.649 5.301 10.233 1.00 95.50 533 ALA A CA 1
ATOM 3951 C C . ALA A 1 533 ? -33.112 6.641 10.847 1.00 95.50 533 ALA A C 1
ATOM 3953 O O . ALA A 1 533 ? -34.302 6.961 10.801 1.00 95.50 533 ALA A O 1
ATOM 3954 N N . LYS A 1 534 ? -32.199 7.417 11.444 1.00 94.69 534 LYS A N 1
ATOM 3955 C CA . LYS A 1 534 ? -32.453 8.727 12.065 1.00 94.69 534 LYS A CA 1
ATOM 3956 C C . LYS A 1 534 ? -31.785 9.895 11.334 1.00 94.69 534 LYS A C 1
ATOM 3958 O O . LYS A 1 534 ? -31.890 11.024 11.806 1.00 94.69 534 LYS A O 1
ATOM 3963 N N . LEU A 1 535 ? -31.079 9.646 10.231 1.00 95.69 535 LEU A N 1
ATOM 3964 C CA . LEU A 1 535 ? -30.364 10.672 9.472 1.00 95.69 535 LEU A CA 1
ATOM 3965 C C . LEU A 1 535 ? -31.159 11.140 8.242 1.00 95.69 535 LEU A C 1
ATOM 3967 O O . LEU A 1 535 ? -31.974 10.389 7.707 1.00 95.69 535 LEU A O 1
ATOM 3971 N N . PRO A 1 536 ? -30.909 12.367 7.744 1.00 94.50 536 PRO A N 1
ATOM 3972 C CA . PRO A 1 536 ? -31.447 12.819 6.465 1.00 94.50 536 PRO A CA 1
ATOM 3973 C C . PRO A 1 536 ? -30.894 11.960 5.320 1.00 94.50 536 PRO A C 1
ATOM 3975 O O . PRO A 1 536 ? -29.675 11.835 5.170 1.00 94.50 536 PRO A O 1
ATOM 3978 N N . LEU A 1 537 ? -31.794 11.406 4.505 1.00 94.56 537 LEU A N 1
ATOM 3979 C CA . LEU A 1 537 ? -31.467 10.508 3.396 1.00 94.56 537 LEU A CA 1
ATOM 3980 C C . LEU A 1 537 ? -31.625 11.200 2.038 1.00 94.56 537 LEU A C 1
ATOM 3982 O O . LEU A 1 537 ? -32.500 12.045 1.849 1.00 94.56 537 LEU A O 1
ATOM 3986 N N . ASP A 1 538 ? -30.786 10.823 1.085 1.00 91.62 538 ASP A N 1
ATOM 3987 C CA . ASP A 1 538 ? -30.927 11.192 -0.317 1.00 91.62 538 ASP A CA 1
ATOM 3988 C C . ASP A 1 538 ? -32.015 10.335 -1.016 1.00 91.62 538 ASP A C 1
ATOM 3990 O O . ASP A 1 538 ? -32.567 9.406 -0.415 1.00 91.62 538 ASP A O 1
ATOM 3994 N N . PRO A 1 539 ? -32.354 10.605 -2.293 1.00 90.88 539 PRO A N 1
ATOM 3995 C CA . PRO A 1 539 ? -33.371 9.835 -3.018 1.00 90.88 539 PRO A CA 1
ATOM 3996 C C . PRO A 1 539 ? -33.063 8.340 -3.201 1.00 90.88 539 PRO A C 1
ATOM 3998 O O . PRO A 1 539 ? -33.955 7.590 -3.590 1.00 90.88 539 PRO A O 1
ATOM 4001 N N . THR A 1 540 ? -31.822 7.904 -2.963 1.00 92.62 540 THR A N 1
ATOM 4002 C CA . THR A 1 540 ? -31.422 6.488 -3.011 1.00 92.62 540 THR A CA 1
ATOM 4003 C C . THR A 1 540 ? -31.598 5.780 -1.667 1.00 92.62 540 THR A C 1
ATOM 4005 O O . THR A 1 540 ? -31.462 4.562 -1.600 1.00 92.62 540 THR A O 1
ATOM 4008 N N . GLY A 1 541 ? -31.953 6.519 -0.610 1.00 92.88 541 GLY A N 1
ATOM 4009 C CA . GLY A 1 541 ? -32.107 5.988 0.743 1.00 92.88 541 GLY A CA 1
ATOM 4010 C C . GLY A 1 541 ? -30.805 5.952 1.546 1.00 92.88 541 GLY A C 1
ATOM 4011 O O . GLY A 1 541 ? -30.763 5.311 2.597 1.00 92.88 541 GLY A O 1
ATOM 4012 N N . GLU A 1 542 ? -29.749 6.633 1.092 1.00 94.19 542 GLU A N 1
ATOM 4013 C CA . GLU A 1 542 ? -28.477 6.740 1.814 1.00 94.19 542 GLU A CA 1
ATOM 4014 C C . GLU A 1 542 ? -28.341 8.085 2.532 1.00 94.19 542 GLU A C 1
ATOM 4016 O O . GLU A 1 542 ? -28.840 9.094 2.031 1.00 94.19 542 GLU A O 1
ATOM 4021 N N . PRO A 1 543 ? -27.654 8.158 3.690 1.00 94.62 543 PRO A N 1
ATOM 4022 C CA . PRO A 1 543 ? -27.402 9.433 4.348 1.00 94.62 543 PRO A CA 1
ATOM 4023 C C . PRO A 1 543 ? -26.715 10.426 3.416 1.00 94.62 543 PRO A C 1
ATOM 4025 O O . PRO A 1 543 ? -25.697 10.122 2.794 1.00 94.62 543 PRO A O 1
ATOM 4028 N N . VAL A 1 544 ? -27.265 11.636 3.342 1.00 92.75 544 VAL A N 1
ATOM 4029 C CA . VAL A 1 544 ? -26.818 12.679 2.410 1.00 92.75 544 VAL A CA 1
ATOM 4030 C C . VAL A 1 544 ? -25.313 12.948 2.504 1.00 92.75 544 VAL A C 1
ATOM 4032 O O . VAL A 1 544 ? -24.749 13.122 3.585 1.00 92.75 544 VAL A O 1
ATOM 4035 N N . THR A 1 545 ? -24.648 13.004 1.350 1.00 88.81 545 THR A N 1
ATOM 4036 C CA . THR A 1 545 ? -23.180 13.122 1.246 1.00 88.81 545 THR A CA 1
ATOM 4037 C C . THR A 1 545 ? -22.715 14.475 0.709 1.00 88.81 545 THR A C 1
ATOM 4039 O O . THR A 1 545 ? -21.604 14.909 1.024 1.00 88.81 545 THR A O 1
ATOM 4042 N N . MET A 1 546 ? -23.559 15.173 -0.062 1.00 85.19 546 MET A N 1
ATOM 4043 C CA . MET A 1 546 ? -23.176 16.332 -0.878 1.00 85.19 546 MET A CA 1
ATOM 4044 C C . MET A 1 546 ? -24.110 17.536 -0.697 1.00 85.19 546 MET A C 1
ATOM 4046 O O . MET A 1 546 ? -25.294 17.375 -0.410 1.00 85.19 546 MET A O 1
ATOM 4050 N N . ALA A 1 547 ? -23.624 18.748 -0.999 1.00 82.88 547 ALA A N 1
ATOM 4051 C CA . ALA A 1 547 ? -24.393 20.003 -0.882 1.00 82.88 547 ALA A CA 1
ATOM 4052 C C . ALA A 1 547 ? -25.755 20.004 -1.599 1.00 82.88 547 ALA A C 1
ATOM 4054 O O . ALA A 1 547 ? -26.662 20.736 -1.200 1.00 82.88 547 ALA A O 1
ATOM 4055 N N . LYS A 1 548 ? -25.889 19.231 -2.685 1.00 86.56 548 LYS A N 1
ATOM 4056 C CA . LYS A 1 548 ? -27.100 19.182 -3.519 1.00 86.56 548 LYS A CA 1
ATOM 4057 C C . LYS A 1 548 ? -28.349 18.784 -2.715 1.00 86.56 548 LYS A C 1
ATOM 4059 O O . LYS A 1 548 ? -29.428 19.290 -2.995 1.00 86.56 548 LYS A O 1
ATOM 4064 N N . ASP A 1 549 ? -28.173 17.972 -1.672 1.00 86.62 549 ASP A N 1
ATOM 4065 C CA . ASP A 1 549 ? -29.254 17.462 -0.818 1.00 86.62 549 ASP A CA 1
ATOM 4066 C C . ASP A 1 549 ? -29.384 18.266 0.489 1.00 86.62 549 ASP A C 1
ATOM 4068 O O . ASP A 1 549 ? -30.063 17.871 1.435 1.00 86.62 549 ASP A O 1
ATOM 4072 N N . SER A 1 550 ? -28.743 19.436 0.558 1.00 87.31 550 SER A N 1
ATOM 4073 C CA . SER A 1 550 ? -28.709 20.282 1.756 1.00 87.31 550 SER A CA 1
ATOM 4074 C C . SER A 1 550 ? -30.081 20.715 2.271 1.00 87.31 550 SER A C 1
ATOM 4076 O O . SER A 1 550 ? -30.233 20.956 3.468 1.00 87.31 550 SER A O 1
ATOM 4078 N N . MET A 1 551 ? -31.095 20.797 1.406 1.00 90.31 551 MET A N 1
ATOM 4079 C CA . MET A 1 551 ? -32.469 21.083 1.832 1.00 90.31 551 MET A CA 1
ATOM 4080 C C . MET A 1 551 ? -33.069 19.953 2.664 1.00 90.31 551 MET A C 1
ATOM 4082 O O . MET A 1 551 ? -33.790 20.240 3.615 1.00 90.31 551 MET A O 1
ATOM 4086 N N . VAL A 1 552 ? -32.714 18.695 2.391 1.00 90.44 552 VAL A N 1
ATOM 4087 C CA . VAL A 1 552 ? -33.124 17.560 3.231 1.00 90.44 552 VAL A CA 1
ATOM 4088 C C . VAL A 1 552 ? -32.532 17.710 4.633 1.00 90.44 552 VAL A C 1
ATOM 4090 O O . VAL A 1 552 ? -33.233 17.545 5.626 1.00 90.44 552 VAL A O 1
ATOM 4093 N N . VAL A 1 553 ? -31.261 18.116 4.721 1.00 91.69 553 VAL A N 1
ATOM 4094 C CA . VAL A 1 553 ? -30.587 18.378 6.002 1.00 91.69 553 VAL A CA 1
ATOM 4095 C C . VAL A 1 553 ? -31.221 19.556 6.737 1.00 91.69 553 VAL A C 1
ATOM 4097 O O . VAL A 1 553 ? -31.510 19.455 7.926 1.00 91.69 553 VAL A O 1
ATOM 4100 N N . LYS A 1 554 ? -31.439 20.678 6.043 1.00 91.19 554 LYS A N 1
ATOM 4101 C CA . LYS A 1 554 ? -31.974 21.912 6.637 1.00 91.19 554 LYS A CA 1
ATOM 4102 C C . LYS A 1 554 ? -33.405 21.741 7.152 1.00 91.19 554 LYS A C 1
ATOM 4104 O O . LYS A 1 554 ? -33.764 22.376 8.137 1.00 91.19 554 LYS A O 1
ATOM 4109 N N . ASN A 1 555 ? -34.198 20.894 6.500 1.00 91.62 555 ASN A N 1
ATOM 4110 C CA . ASN A 1 555 ? -35.584 20.618 6.878 1.00 91.62 555 ASN A CA 1
ATOM 4111 C C . ASN A 1 555 ? -35.713 19.509 7.938 1.00 91.62 555 ASN A C 1
ATOM 4113 O O . ASN A 1 555 ? -36.824 19.214 8.374 1.00 91.62 555 ASN A O 1
ATOM 4117 N N . HIS A 1 556 ? -34.607 18.883 8.351 1.00 91.38 556 HIS A N 1
ATOM 4118 C CA . HIS A 1 556 ? -34.619 17.846 9.376 1.00 91.38 556 HIS A CA 1
ATOM 4119 C C . HIS A 1 556 ? -35.015 18.437 10.747 1.00 91.38 556 HIS A C 1
ATOM 4121 O O . HIS A 1 556 ? -34.473 19.483 11.116 1.00 91.38 556 HIS A O 1
ATOM 4127 N N . PRO A 1 557 ? -35.887 17.789 11.550 1.00 88.94 557 PRO A N 1
ATOM 4128 C CA . PRO A 1 557 ? -36.393 18.375 12.801 1.00 88.94 557 PRO A CA 1
ATOM 4129 C C . PRO A 1 557 ? -35.296 18.729 13.815 1.00 88.94 557 PRO A C 1
ATOM 4131 O O . PRO A 1 557 ? -35.395 19.712 14.540 1.00 88.94 557 PRO A O 1
ATOM 4134 N N . GLN A 1 558 ? -34.221 17.944 13.835 1.00 88.12 558 GLN A N 1
ATOM 4135 C CA . GLN A 1 558 ? -33.064 18.121 14.710 1.00 88.12 558 GLN A CA 1
ATOM 4136 C C . GLN A 1 558 ? -31.999 19.056 14.107 1.00 88.12 558 GLN A C 1
ATOM 4138 O O . GLN A 1 558 ? -30.867 19.071 14.582 1.00 88.12 558 GLN A O 1
ATOM 4143 N N . TYR A 1 559 ? -32.285 19.810 13.041 1.00 90.31 559 TYR A N 1
ATOM 4144 C CA . TYR A 1 559 ? -31.335 20.788 12.501 1.00 90.31 559 TYR A CA 1
ATOM 4145 C C . TYR A 1 559 ? -31.108 21.953 13.491 1.00 90.31 559 TYR A C 1
ATOM 4147 O O . TYR A 1 559 ? -32.075 22.466 14.052 1.00 90.31 559 TYR A O 1
ATOM 4155 N N . PRO A 1 560 ? -29.860 22.433 13.701 1.00 85.88 560 PRO A N 1
ATOM 4156 C CA . PRO A 1 560 ? -28.594 21.988 13.100 1.00 85.88 560 PRO A CA 1
ATOM 4157 C C . PRO A 1 560 ? -27.885 20.843 13.850 1.00 85.88 560 PRO A C 1
ATOM 4159 O O . PRO A 1 560 ? -26.797 20.434 13.444 1.00 85.88 560 PRO A O 1
ATOM 4162 N N . GLY A 1 561 ? -28.463 20.331 14.938 1.00 84.94 561 GLY A N 1
ATOM 4163 C CA . GLY A 1 561 ? -27.916 19.253 15.775 1.00 84.94 561 GLY A CA 1
ATOM 4164 C C . GLY A 1 561 ? -27.714 17.904 15.071 1.00 84.94 561 GLY A C 1
ATOM 4165 O O . GLY A 1 561 ? -26.910 17.104 15.529 1.00 84.94 561 GLY A O 1
ATOM 4166 N N . VAL A 1 562 ? -28.351 17.664 13.921 1.00 92.00 562 VAL A N 1
ATOM 4167 C CA . VAL A 1 562 ? -28.130 16.444 13.117 1.00 92.00 562 VAL A CA 1
ATOM 4168 C C . VAL A 1 562 ? -26.784 16.430 12.371 1.00 92.00 562 VAL A C 1
ATOM 4170 O O . VAL A 1 562 ? -26.294 15.368 11.999 1.00 92.00 562 VAL A O 1
ATOM 4173 N N . LEU A 1 563 ? -26.147 17.591 12.160 1.00 93.19 563 LEU A N 1
ATOM 4174 C CA . LEU A 1 563 ? -24.911 17.697 11.368 1.00 93.19 563 LEU A CA 1
ATOM 4175 C C . LEU A 1 563 ? -23.723 16.912 11.960 1.00 93.19 563 LEU A C 1
ATOM 4177 O O . LEU A 1 563 ? -23.075 16.194 11.200 1.00 93.19 563 LEU A O 1
ATOM 4181 N N . PRO A 1 564 ? -23.423 16.996 13.273 1.00 94.38 564 PRO A N 1
ATOM 4182 C CA . PRO A 1 564 ? -22.428 16.130 13.902 1.00 94.38 564 PRO A CA 1
ATOM 4183 C C . PRO A 1 564 ? -22.671 14.635 13.698 1.00 94.38 564 PRO A C 1
ATOM 4185 O O . PRO A 1 564 ? -21.741 13.903 13.375 1.00 94.38 564 PRO A O 1
ATOM 4188 N N . ALA A 1 565 ? -23.922 14.193 13.849 1.00 95.25 565 ALA A N 1
ATOM 4189 C CA . ALA A 1 565 ? -24.291 12.793 13.694 1.00 95.25 565 ALA A CA 1
ATOM 4190 C C . ALA A 1 565 ? -24.104 12.318 12.246 1.00 95.25 565 ALA A C 1
ATOM 4192 O O . ALA A 1 565 ? -23.547 11.248 12.009 1.00 95.25 565 ALA A O 1
ATOM 4193 N N . LEU A 1 566 ? -24.486 13.155 11.276 1.00 95.00 566 LEU A N 1
ATOM 4194 C CA . LEU A 1 566 ? -24.256 12.899 9.856 1.00 95.00 566 LEU A CA 1
ATOM 4195 C C . LEU A 1 566 ? -22.758 12.817 9.525 1.00 95.00 566 LEU A C 1
ATOM 4197 O O . LEU A 1 566 ? -22.334 11.920 8.799 1.00 95.00 566 LEU A O 1
ATOM 4201 N N . TYR A 1 567 ? -21.946 13.727 10.072 1.00 95.00 567 TYR A N 1
ATOM 4202 C CA . TYR A 1 567 ? -20.494 13.695 9.889 1.00 95.00 567 TYR A CA 1
ATOM 4203 C C . TYR A 1 567 ? -19.886 12.417 10.473 1.00 95.00 567 TYR A C 1
ATOM 4205 O O . TYR A 1 567 ? -19.108 11.758 9.791 1.00 95.00 567 TYR A O 1
ATOM 4213 N N . ASN A 1 568 ? -20.246 12.051 11.707 1.00 96.06 568 ASN A N 1
ATOM 4214 C CA . ASN A 1 568 ? -19.713 10.866 12.379 1.00 96.06 568 ASN A CA 1
ATOM 4215 C C . ASN A 1 568 ? -20.117 9.567 11.675 1.00 96.06 568 ASN A C 1
ATOM 4217 O O . ASN A 1 568 ? -19.272 8.688 11.519 1.00 96.06 568 ASN A O 1
ATOM 4221 N N . TYR A 1 569 ? -21.358 9.465 11.183 1.00 96.38 569 TYR A N 1
ATOM 4222 C CA . TYR A 1 569 ? -21.777 8.343 10.338 1.00 96.38 569 TYR A CA 1
ATOM 4223 C C . TYR A 1 569 ? -20.840 8.189 9.139 1.00 96.38 569 TYR A C 1
ATOM 4225 O O . TYR A 1 569 ? -20.295 7.113 8.901 1.00 96.38 569 TYR A O 1
ATOM 4233 N N . HIS A 1 570 ? -20.587 9.282 8.412 1.00 95.00 570 HIS A N 1
ATOM 4234 C CA . HIS A 1 570 ? -19.687 9.241 7.264 1.00 95.00 570 HIS A CA 1
ATOM 4235 C C . HIS A 1 570 ? -18.227 9.019 7.654 1.00 95.00 570 HIS A C 1
ATOM 4237 O O . HIS A 1 570 ? -17.522 8.326 6.935 1.00 95.00 570 HIS A O 1
ATOM 4243 N N . PHE A 1 571 ? -17.761 9.545 8.785 1.00 96.06 571 PHE A N 1
ATOM 4244 C CA . PHE A 1 571 ? -16.415 9.285 9.299 1.00 96.06 571 PHE A CA 1
ATOM 4245 C C . PHE A 1 571 ? -16.181 7.781 9.511 1.00 96.06 571 PHE A C 1
ATOM 4247 O O . PHE A 1 571 ? -15.174 7.254 9.043 1.00 96.06 571 PHE A O 1
ATOM 4254 N N . VAL A 1 572 ? -17.134 7.079 10.136 1.00 96.38 572 VAL A N 1
ATOM 4255 C CA . VAL A 1 572 ? -17.040 5.628 10.372 1.00 96.38 572 VAL A CA 1
ATOM 4256 C C . VAL A 1 572 ? -17.208 4.826 9.079 1.00 96.38 572 VAL A C 1
ATOM 4258 O O . VAL A 1 572 ? -16.455 3.885 8.846 1.00 96.38 572 VAL A O 1
ATOM 4261 N N . THR A 1 573 ? -18.149 5.179 8.200 1.00 95.25 573 THR A N 1
ATOM 4262 C CA . THR A 1 573 ? -18.347 4.419 6.950 1.00 95.25 573 THR A CA 1
ATOM 4263 C C . THR A 1 573 ? -17.211 4.628 5.948 1.00 95.25 573 THR A C 1
ATOM 4265 O O . THR A 1 573 ? -16.815 3.688 5.262 1.00 95.25 573 THR A O 1
ATOM 4268 N N . HIS A 1 574 ? -16.626 5.827 5.887 1.00 93.69 574 HIS A N 1
ATOM 4269 C CA . HIS A 1 574 ? -15.517 6.141 4.978 1.00 93.69 574 HIS A CA 1
ATOM 4270 C C . HIS A 1 574 ? -14.151 5.700 5.507 1.00 93.69 574 HIS A C 1
ATOM 4272 O O . HIS A 1 574 ? -13.189 5.664 4.737 1.00 93.69 574 HIS A O 1
ATOM 4278 N N . ASP A 1 575 ? -14.059 5.342 6.787 1.00 95.44 575 ASP A N 1
ATOM 4279 C CA . ASP A 1 575 ? -12.937 4.574 7.319 1.00 95.44 575 ASP A CA 1
ATOM 4280 C C . ASP A 1 575 ? -12.850 3.175 6.671 1.00 95.44 575 ASP A C 1
ATOM 4282 O O . ASP A 1 575 ? -11.749 2.668 6.461 1.00 95.44 575 ASP A O 1
ATOM 4286 N N . MET A 1 576 ? -13.992 2.613 6.249 1.00 93.56 576 MET A N 1
ATOM 4287 C CA . MET A 1 576 ? -14.128 1.338 5.521 1.00 93.56 576 MET A CA 1
ATOM 4288 C C . MET A 1 576 ? -13.661 0.091 6.287 1.00 93.56 576 MET A C 1
ATOM 4290 O O . MET A 1 576 ? -13.567 -0.982 5.698 1.00 93.56 576 MET A O 1
ATOM 4294 N N . SER A 1 577 ? -13.403 0.200 7.594 1.00 94.44 577 SER A N 1
ATOM 4295 C CA . SER A 1 577 ? -13.043 -0.948 8.438 1.00 94.44 577 SER A CA 1
ATOM 4296 C C . SER A 1 577 ? -14.210 -1.504 9.255 1.00 94.44 577 SER A C 1
ATOM 4298 O O . SER A 1 577 ? -14.015 -2.442 10.017 1.00 94.44 577 SER A O 1
ATOM 4300 N N . ASN A 1 578 ? -15.404 -0.903 9.161 1.00 93.50 578 ASN A N 1
ATOM 4301 C CA . ASN A 1 578 ? -16.549 -1.215 10.028 1.00 93.50 578 ASN A CA 1
ATOM 4302 C C . ASN A 1 578 ? -16.184 -1.173 11.525 1.00 93.50 578 ASN A C 1
ATOM 4304 O O . ASN A 1 578 ? -16.620 -1.998 12.320 1.00 93.50 578 ASN A O 1
ATOM 4308 N N . GLY A 1 579 ? -15.337 -0.211 11.906 1.00 93.81 579 GLY A N 1
ATOM 4309 C CA . GLY A 1 579 ? -14.875 -0.040 13.280 1.00 93.81 579 GLY A CA 1
ATOM 4310 C C . GLY A 1 579 ? -13.727 -0.962 13.692 1.00 93.81 579 GLY A C 1
ATOM 4311 O O . GLY A 1 579 ? -13.288 -0.867 14.833 1.00 93.81 579 GLY A O 1
ATOM 4312 N N . ILE A 1 580 ? -13.180 -1.809 12.814 1.00 95.19 580 ILE A N 1
ATOM 4313 C CA . ILE A 1 580 ? -12.017 -2.653 13.142 1.00 95.19 580 ILE A CA 1
ATOM 4314 C C . ILE A 1 580 ? -10.783 -1.798 13.447 1.00 95.19 580 ILE A C 1
ATOM 4316 O O . ILE A 1 580 ? -10.064 -2.094 14.396 1.00 95.19 580 ILE A O 1
ATOM 4320 N N . HIS A 1 581 ? -10.535 -0.700 12.723 1.00 95.94 581 HIS A N 1
ATOM 4321 C CA . HIS A 1 581 ? -9.400 0.179 13.036 1.00 95.94 581 HIS A CA 1
ATOM 4322 C C . HIS A 1 581 ? -9.453 0.674 14.484 1.00 95.94 581 HIS A C 1
ATOM 4324 O O . HIS A 1 581 ? -8.415 0.722 15.152 1.00 95.94 581 HIS A O 1
ATOM 4330 N N . ASN A 1 582 ? -10.654 0.986 14.985 1.00 95.56 582 ASN A N 1
ATOM 4331 C CA . ASN A 1 582 ? -10.849 1.418 16.359 1.00 95.56 582 ASN A CA 1
ATOM 4332 C C . ASN A 1 582 ? -12.292 1.260 16.861 1.00 95.56 582 ASN A C 1
ATOM 4334 O O . ASN A 1 582 ? -13.093 2.196 16.816 1.00 95.56 582 ASN A O 1
ATOM 4338 N N . THR A 1 583 ? -12.606 0.084 17.400 1.00 92.44 583 THR A N 1
ATOM 4339 C CA . THR A 1 583 ? -13.975 -0.268 17.794 1.00 92.44 583 THR A CA 1
ATOM 4340 C C . THR A 1 583 ? -14.480 0.625 18.916 1.00 92.44 583 THR A C 1
ATOM 4342 O O . THR A 1 583 ? -15.589 1.143 18.832 1.00 92.44 583 THR A O 1
ATOM 4345 N N . LYS A 1 584 ? -13.647 0.884 19.933 1.00 90.19 584 LYS A N 1
ATOM 4346 C CA . LYS A 1 584 ? -14.023 1.735 21.074 1.00 90.19 584 LYS A CA 1
ATOM 4347 C C . LYS A 1 584 ? -14.419 3.141 20.626 1.00 90.19 584 LYS A C 1
ATOM 4349 O O . LYS A 1 584 ? -15.469 3.639 21.020 1.00 90.19 584 LYS A O 1
ATOM 4354 N N . TYR A 1 585 ? -13.601 3.756 19.771 1.00 94.88 585 TYR A N 1
ATOM 4355 C CA . TYR A 1 585 ? -13.862 5.105 19.278 1.00 94.88 585 TYR A CA 1
ATOM 4356 C C . TYR A 1 585 ? -15.091 5.150 18.366 1.00 94.88 585 TYR A C 1
ATOM 4358 O O . TYR A 1 585 ? -15.940 6.019 18.547 1.00 94.88 585 TYR A O 1
ATOM 4366 N N . ALA A 1 586 ? -15.230 4.188 17.443 1.00 95.94 586 ALA A N 1
ATOM 4367 C CA . ALA A 1 586 ? -16.386 4.090 16.553 1.00 95.94 586 ALA A CA 1
ATOM 4368 C C . ALA A 1 586 ? -17.703 3.929 17.333 1.00 95.94 586 ALA A C 1
ATOM 4370 O O . ALA A 1 586 ? -18.648 4.681 17.100 1.00 95.94 586 ALA A O 1
ATOM 4371 N N . VAL A 1 587 ? -17.750 3.012 18.303 1.00 94.50 587 VAL A N 1
ATOM 4372 C CA . VAL A 1 587 ? -18.921 2.809 19.173 1.00 94.50 587 VAL A CA 1
ATOM 4373 C C . VAL A 1 587 ? -19.253 4.090 19.937 1.00 94.50 587 VAL A C 1
ATOM 4375 O O . VAL A 1 587 ? -20.403 4.532 19.908 1.00 94.50 587 VAL A O 1
ATOM 4378 N N . ALA A 1 588 ? -18.248 4.739 20.537 1.00 93.38 588 ALA A N 1
ATOM 4379 C CA . ALA A 1 588 ? -18.435 5.964 21.310 1.00 93.38 588 ALA A CA 1
ATOM 4380 C C . ALA A 1 588 ? -19.085 7.089 20.506 1.00 93.38 588 ALA A C 1
ATOM 4382 O O . ALA A 1 588 ? -20.097 7.664 20.920 1.00 93.38 588 ALA A O 1
ATOM 4383 N N . ILE A 1 589 ? -18.535 7.390 19.330 1.00 95.38 589 ILE A N 1
ATOM 4384 C CA . ILE A 1 589 ? -19.043 8.485 18.502 1.00 95.38 589 ILE A CA 1
ATOM 4385 C C . ILE A 1 589 ? -20.400 8.151 17.878 1.00 95.38 589 ILE A C 1
ATOM 4387 O O . ILE A 1 589 ? -21.217 9.059 17.713 1.00 95.38 589 ILE A O 1
ATOM 4391 N N . LEU A 1 590 ? -20.683 6.880 17.564 1.00 96.06 590 LEU A N 1
ATOM 4392 C CA . LEU A 1 590 ? -21.977 6.458 17.016 1.00 96.06 590 LEU A CA 1
ATOM 4393 C C . LEU A 1 590 ? -23.083 6.503 18.066 1.00 96.06 590 LEU A C 1
ATOM 4395 O O . LEU A 1 590 ? -24.132 7.087 17.801 1.00 96.06 590 LEU A O 1
ATOM 4399 N N . ARG A 1 591 ? -22.845 5.976 19.271 1.00 94.12 591 ARG A N 1
ATOM 4400 C CA . ARG A 1 591 ? -23.820 6.017 20.373 1.00 94.12 591 ARG A CA 1
ATOM 4401 C C . ARG A 1 591 ? -24.111 7.446 20.816 1.00 94.12 591 ARG A C 1
ATOM 4403 O O . ARG A 1 591 ? -25.276 7.809 20.966 1.00 94.12 591 ARG A O 1
ATOM 4410 N N . ALA A 1 592 ? -23.086 8.296 20.918 1.00 93.06 592 ALA A N 1
ATOM 4411 C CA . ALA A 1 592 ? -23.277 9.722 21.189 1.00 93.06 592 ALA A CA 1
ATOM 4412 C C . ALA A 1 592 ? -24.102 10.417 20.089 1.00 93.06 592 ALA A C 1
ATOM 4414 O O . ALA A 1 592 ? -25.000 11.210 20.378 1.00 93.06 592 ALA A O 1
ATOM 4415 N N . SER A 1 593 ? -23.841 10.083 18.820 1.00 95.00 593 SER A N 1
ATOM 4416 C CA . SER A 1 593 ? -24.602 10.609 17.681 1.00 95.00 593 SER A CA 1
ATOM 4417 C C . SER A 1 593 ? -26.061 10.151 17.707 1.00 95.00 593 SER A C 1
ATOM 4419 O O . SER A 1 593 ? -26.955 10.964 17.475 1.00 95.00 593 SER A O 1
ATOM 4421 N N . LEU A 1 594 ? -26.310 8.877 18.022 1.00 93.56 594 LEU A N 1
ATOM 4422 C CA . LEU A 1 594 ? -27.648 8.300 18.124 1.00 93.56 594 LEU A CA 1
ATOM 4423 C C . LEU A 1 594 ? -28.438 8.926 19.278 1.00 93.56 594 LEU A C 1
ATOM 4425 O O . LEU A 1 594 ? -29.590 9.323 19.086 1.00 93.56 594 LEU A O 1
ATOM 4429 N N . GLY A 1 595 ? -27.811 9.108 20.441 1.00 91.12 595 GLY A N 1
ATOM 4430 C CA . GLY A 1 595 ? -28.443 9.776 21.576 1.00 91.12 595 GLY A CA 1
ATOM 4431 C C . GLY A 1 595 ? -28.827 11.227 21.273 1.00 91.12 595 GLY A C 1
ATOM 4432 O O . GLY A 1 595 ? -29.923 11.672 21.615 1.00 91.12 595 GLY A O 1
ATOM 4433 N N . LEU A 1 596 ? -27.985 11.949 20.525 1.00 89.06 596 LEU A N 1
ATOM 4434 C CA . LEU A 1 596 ? -28.282 13.313 20.085 1.00 89.06 596 LEU A CA 1
ATOM 4435 C C . LEU A 1 596 ? -29.493 13.383 19.142 1.00 89.06 596 LEU A C 1
ATOM 4437 O O . LEU A 1 596 ? -30.355 14.243 19.320 1.00 89.06 596 LEU A O 1
ATOM 4441 N N . VAL A 1 597 ? -29.569 12.511 18.131 1.00 90.88 597 VAL A N 1
ATOM 4442 C CA . VAL A 1 597 ? -30.658 12.571 17.133 1.00 90.88 597 VAL A CA 1
ATOM 4443 C C . VAL A 1 597 ? -31.978 12.005 17.655 1.00 90.88 597 VAL A C 1
ATOM 4445 O O . VAL A 1 597 ? -33.043 12.411 17.188 1.00 90.88 597 VAL A O 1
ATOM 4448 N N . THR A 1 598 ? -31.929 11.096 18.629 1.00 89.56 598 THR A N 1
ATOM 4449 C CA . THR A 1 598 ? -33.125 10.523 19.268 1.00 89.56 598 THR A CA 1
ATOM 4450 C C . THR A 1 598 ? -33.619 11.340 20.459 1.00 89.56 598 THR A C 1
ATOM 4452 O O . THR A 1 598 ? -34.787 11.224 20.819 1.00 89.56 598 THR A O 1
ATOM 4455 N N . GLY A 1 599 ? -32.759 12.160 21.072 1.00 84.25 599 GLY A N 1
ATOM 4456 C CA . GLY A 1 599 ? -33.051 12.833 22.339 1.00 84.25 599 GLY A CA 1
ATOM 4457 C C . GLY A 1 599 ? -33.041 11.889 23.548 1.00 84.25 599 GLY A C 1
ATOM 4458 O O . GLY A 1 599 ? -33.446 12.293 24.635 1.00 84.25 599 GLY A O 1
ATOM 4459 N N . ILE A 1 600 ? -32.593 10.642 23.371 1.00 83.50 600 ILE A N 1
ATOM 4460 C CA . ILE A 1 600 ? -32.456 9.649 24.436 1.00 83.50 600 ILE A CA 1
ATOM 4461 C C . ILE A 1 600 ? -30.990 9.632 24.849 1.00 83.50 600 ILE A C 1
ATOM 4463 O O . ILE A 1 600 ? -30.117 9.363 24.029 1.00 83.50 600 ILE A O 1
ATOM 4467 N N . ALA A 1 601 ? -30.701 9.920 26.117 1.00 76.38 601 ALA A N 1
ATOM 4468 C CA . ALA A 1 601 ? -29.336 9.832 26.618 1.00 76.38 601 ALA A CA 1
ATOM 4469 C C . ALA A 1 601 ? -28.829 8.389 26.469 1.00 76.38 601 ALA A C 1
ATOM 4471 O O . ALA A 1 601 ? -29.331 7.474 27.118 1.00 76.38 601 ALA A O 1
ATOM 4472 N N . MET A 1 602 ? -27.841 8.199 25.598 1.00 79.00 602 MET A N 1
ATOM 4473 C CA . MET A 1 602 ? -27.120 6.942 25.452 1.00 79.00 602 MET A CA 1
ATOM 4474 C C . MET A 1 602 ? -25.746 7.117 26.070 1.00 79.00 602 MET A C 1
ATOM 4476 O O . MET A 1 602 ? -25.067 8.096 25.766 1.00 79.00 602 MET A O 1
ATOM 4480 N N . ASP A 1 603 ? -25.331 6.168 26.908 1.00 79.00 603 ASP A N 1
ATOM 4481 C CA . ASP A 1 603 ? -23.945 6.120 27.361 1.00 79.00 603 ASP A CA 1
ATOM 4482 C C . ASP A 1 603 ? -23.041 5.873 26.138 1.00 79.00 603 ASP A C 1
ATOM 4484 O O . ASP A 1 603 ? -23.213 4.836 25.481 1.00 79.00 603 ASP A O 1
ATOM 4488 N N . PRO A 1 604 ? -22.136 6.805 25.780 1.00 74.50 604 PRO A N 1
ATOM 4489 C CA . PRO A 1 604 ? -21.243 6.649 24.637 1.00 74.50 604 PRO A CA 1
ATOM 4490 C C . PRO A 1 604 ? -20.317 5.441 24.794 1.00 74.50 604 PRO A C 1
ATOM 4492 O O . PRO A 1 604 ? -20.058 4.731 23.829 1.00 74.50 604 PRO A O 1
ATOM 4495 N N . LEU A 1 605 ? -19.855 5.164 26.011 1.00 72.00 605 LEU A N 1
ATOM 4496 C CA . LEU A 1 605 ? -18.990 4.031 26.321 1.00 72.00 605 LEU A CA 1
ATOM 4497 C C . LEU A 1 605 ? -19.579 3.327 27.528 1.00 72.00 605 LEU A C 1
ATOM 4499 O O . LEU A 1 605 ? -19.151 3.618 28.640 1.00 72.00 605 LEU A O 1
ATOM 4503 N N . PRO A 1 606 ? -20.555 2.431 27.326 1.00 65.62 606 PRO A N 1
ATOM 4504 C CA . PRO A 1 606 ? -21.262 1.833 28.439 1.00 65.62 606 PRO A CA 1
ATOM 4505 C C . PRO A 1 606 ? -20.283 1.169 29.414 1.00 65.62 606 PRO A C 1
ATOM 4507 O O . PRO A 1 606 ? -19.612 0.182 29.103 1.00 65.62 606 PRO A O 1
ATOM 4510 N N . VAL A 1 607 ? -20.153 1.787 30.589 1.00 68.88 607 VAL A N 1
ATOM 4511 C CA . VAL A 1 607 ? -19.267 1.320 31.653 1.00 68.88 607 VAL A CA 1
ATOM 4512 C C . VAL A 1 607 ? -20.030 0.268 32.456 1.00 68.88 607 VAL A C 1
ATOM 4514 O O . VAL A 1 607 ? -21.143 0.541 32.913 1.00 68.88 607 VAL A O 1
ATOM 4517 N N . PRO A 1 608 ? -19.464 -0.933 32.666 1.00 73.69 608 PRO A N 1
ATOM 4518 C CA . PRO A 1 608 ? -20.079 -1.930 33.529 1.00 73.69 608 PRO A CA 1
ATOM 4519 C C . PRO A 1 608 ? -20.357 -1.357 34.919 1.00 73.69 608 PRO A C 1
ATOM 4521 O O . PRO A 1 608 ? -19.522 -0.666 35.485 1.00 73.69 608 PRO A O 1
ATOM 4524 N N . THR A 1 609 ? -21.501 -1.666 35.521 1.00 80.00 609 THR A N 1
ATOM 4525 C CA . THR A 1 609 ? -21.852 -1.109 36.841 1.00 80.00 609 THR A CA 1
ATOM 4526 C C . THR A 1 609 ? -21.184 -1.837 38.010 1.00 80.00 609 THR A C 1
ATOM 4528 O O . THR A 1 609 ? -21.279 -1.392 39.153 1.00 80.00 609 THR A O 1
ATOM 4531 N N . SER A 1 610 ? -20.511 -2.960 37.753 1.00 85.50 610 SER A N 1
ATOM 4532 C CA . SER A 1 610 ? -19.871 -3.801 38.766 1.00 85.50 610 SER A CA 1
ATOM 4533 C C . SER A 1 610 ? -18.568 -4.412 38.267 1.00 85.50 610 SER A C 1
ATOM 4535 O O . SER A 1 610 ? -18.363 -4.586 37.065 1.00 85.50 610 SER A O 1
ATOM 4537 N N . PHE A 1 611 ? -17.695 -4.774 39.212 1.00 91.31 611 PHE A N 1
ATOM 4538 C CA . PHE A 1 611 ? -16.553 -5.626 38.904 1.00 91.31 611 PHE A CA 1
ATOM 4539 C C . PHE A 1 611 ? -17.034 -7.034 38.554 1.00 91.31 611 PHE A C 1
ATOM 4541 O O . PHE A 1 611 ? -17.855 -7.603 39.274 1.00 91.31 611 PHE A O 1
ATOM 4548 N N . GLU A 1 612 ? -16.501 -7.610 37.481 1.00 93.12 612 GLU A N 1
ATOM 4549 C CA . GLU A 1 612 ? -16.826 -8.977 37.077 1.00 93.12 612 GLU A CA 1
ATOM 4550 C C . GLU A 1 612 ? -15.603 -9.671 36.476 1.00 93.12 612 GLU A C 1
ATOM 4552 O O . GLU A 1 612 ? -14.793 -9.045 35.797 1.00 93.12 612 GLU A O 1
ATOM 4557 N N . LEU A 1 613 ? -15.482 -10.977 36.716 1.00 95.75 613 LEU A N 1
ATOM 4558 C CA . LEU A 1 613 ? -14.568 -11.864 36.004 1.00 95.75 613 LEU A CA 1
ATOM 4559 C C . LEU A 1 613 ? -15.419 -12.935 35.329 1.00 95.75 613 LEU A C 1
ATOM 4561 O O . LEU A 1 613 ? -16.107 -13.677 36.029 1.00 95.75 613 LEU A O 1
ATOM 4565 N N . ALA A 1 614 ? -15.369 -13.038 34.004 1.00 93.25 614 ALA A N 1
ATOM 4566 C CA . ALA A 1 614 ? -16.136 -14.014 33.239 1.00 93.25 614 ALA A CA 1
ATOM 4567 C C . ALA A 1 614 ? -15.435 -15.379 33.183 1.00 93.25 614 ALA A C 1
ATOM 4569 O O . ALA A 1 614 ? -14.233 -15.509 33.445 1.00 93.25 614 ALA A O 1
ATOM 4570 N N . GLN A 1 615 ? -16.196 -16.427 32.852 1.00 96.44 615 GLN A N 1
ATOM 4571 C CA . GLN A 1 615 ? -15.607 -17.724 32.513 1.00 96.44 615 GLN A CA 1
ATOM 4572 C C . GLN A 1 615 ? -14.831 -17.609 31.199 1.00 96.44 615 GLN A C 1
ATOM 4574 O O . GLN A 1 615 ? -15.331 -17.020 30.247 1.00 96.44 615 GLN A O 1
ATOM 4579 N N . ASN A 1 616 ? -13.615 -18.154 31.159 1.00 94.44 616 ASN A N 1
ATOM 4580 C CA . ASN A 1 616 ? -12.789 -18.130 29.961 1.00 94.44 616 ASN A CA 1
ATOM 4581 C C . ASN A 1 616 ? -13.453 -18.935 28.833 1.00 94.44 616 ASN A C 1
ATOM 4583 O O . ASN A 1 616 ? -14.100 -19.954 29.100 1.00 94.44 616 ASN A O 1
ATOM 4587 N N . TYR A 1 617 ? -13.271 -18.501 27.589 1.00 86.06 617 TYR A N 1
ATOM 4588 C CA . TYR A 1 617 ? -13.801 -19.193 26.417 1.00 86.06 617 TYR A CA 1
ATOM 4589 C C . TYR A 1 617 ? -12.757 -19.255 25.284 1.00 86.06 617 TYR A C 1
ATOM 4591 O O . TYR A 1 617 ? -12.089 -18.251 25.022 1.00 86.06 617 TYR A O 1
ATOM 4599 N N . PRO A 1 618 ? -12.605 -20.410 24.602 1.00 88.88 618 PRO A N 1
ATOM 4600 C CA . PRO A 1 618 ? -13.219 -21.702 24.930 1.00 88.88 618 PRO A CA 1
ATOM 4601 C C . PRO A 1 618 ? -12.688 -22.295 26.253 1.00 88.88 618 PRO A C 1
ATOM 4603 O O . PRO A 1 618 ? -11.649 -21.896 26.769 1.00 88.88 618 PRO A O 1
ATOM 4606 N N . ASN A 1 619 ? -13.422 -23.238 26.845 1.00 88.25 619 ASN A N 1
ATOM 4607 C CA . ASN A 1 619 ? -12.960 -24.018 27.997 1.00 88.25 619 ASN A CA 1
ATOM 4608 C C . ASN A 1 619 ? -13.618 -25.413 27.977 1.00 88.25 619 ASN A C 1
ATOM 4610 O O . ASN A 1 619 ? -14.822 -25.495 28.225 1.00 88.25 619 ASN A O 1
ATOM 4614 N N . PRO A 1 620 ? -12.876 -26.506 27.709 1.00 91.19 620 PRO A N 1
ATOM 4615 C CA . PRO A 1 620 ? -11.423 -26.559 27.512 1.00 91.19 620 PRO A CA 1
ATOM 4616 C C . PRO A 1 620 ? -10.933 -25.826 26.252 1.00 91.19 620 PRO A C 1
ATOM 4618 O O . PRO A 1 620 ? -11.705 -25.620 25.320 1.00 91.19 620 PRO A O 1
ATOM 4621 N N . PHE A 1 621 ? -9.656 -25.439 26.216 1.00 92.38 621 PHE A N 1
ATOM 4622 C CA . PHE A 1 621 ? -9.042 -24.718 25.089 1.00 92.38 621 PHE A CA 1
ATOM 4623 C C . PHE A 1 621 ? -7.740 -25.376 24.610 1.00 92.38 621 PHE A C 1
ATOM 4625 O O . PHE A 1 621 ? -7.093 -26.086 25.379 1.00 92.38 621 PHE A O 1
ATOM 4632 N N . ASN A 1 622 ? -7.352 -25.122 23.352 1.00 85.56 622 ASN A N 1
ATOM 4633 C CA . ASN A 1 622 ? -6.099 -25.592 22.744 1.00 85.56 622 ASN A CA 1
ATOM 4634 C C . ASN A 1 622 ? -5.564 -24.597 21.685 1.00 85.56 622 ASN A C 1
ATOM 4636 O O . ASN A 1 622 ? -6.213 -24.423 20.654 1.00 85.56 622 ASN A O 1
ATOM 4640 N N . PRO A 1 623 ? -4.390 -23.965 21.871 1.00 83.19 623 PRO A N 1
ATOM 4641 C CA . PRO A 1 623 ? -3.767 -23.592 23.137 1.00 83.19 623 PRO A CA 1
ATOM 4642 C C . PRO A 1 623 ? -4.195 -22.187 23.598 1.00 83.19 623 PRO A C 1
ATOM 4644 O O . PRO A 1 623 ? -3.635 -21.688 24.568 1.00 83.19 623 PRO A O 1
ATOM 4647 N N . THR A 1 624 ? -5.155 -21.535 22.928 1.00 88.75 624 THR A N 1
ATOM 4648 C CA . THR A 1 624 ? -5.530 -20.139 23.214 1.00 88.75 624 THR A CA 1
ATOM 4649 C C . THR A 1 624 ? -6.944 -19.996 23.783 1.00 88.75 624 THR A C 1
ATOM 4651 O O . THR A 1 624 ? -7.875 -20.626 23.288 1.00 88.75 624 THR A O 1
ATOM 4654 N N . THR A 1 625 ? -7.106 -19.146 24.801 1.00 91.19 625 THR A N 1
ATOM 4655 C CA . THR A 1 625 ? -8.397 -18.763 25.398 1.00 91.19 625 THR A CA 1
ATOM 4656 C C . THR A 1 625 ? -8.460 -17.264 25.685 1.00 91.19 625 THR A C 1
ATOM 4658 O O . THR A 1 625 ? -7.436 -16.630 25.951 1.00 91.19 625 THR A O 1
ATOM 4661 N N . GLU A 1 626 ? -9.678 -16.725 25.702 1.00 90.69 626 GLU A N 1
ATOM 4662 C CA . GLU A 1 626 ? -9.985 -15.366 26.153 1.00 90.69 626 GLU A CA 1
ATOM 4663 C C . GLU A 1 626 ? -10.522 -15.364 27.590 1.00 90.69 626 GLU A C 1
ATOM 4665 O O . GLU A 1 626 ? -11.268 -16.263 27.983 1.00 90.69 626 GLU A O 1
ATOM 4670 N N . ILE A 1 627 ? -10.148 -14.346 28.369 1.00 93.69 627 ILE A N 1
ATOM 4671 C CA . ILE A 1 627 ? -10.669 -14.037 29.704 1.00 93.69 627 ILE A CA 1
ATOM 4672 C C . ILE A 1 627 ? -11.237 -12.615 29.674 1.00 93.69 627 ILE A C 1
ATOM 4674 O O . ILE A 1 627 ? -10.489 -11.650 29.502 1.00 93.69 627 ILE A O 1
ATOM 4678 N N . LEU A 1 628 ? -12.549 -12.485 29.878 1.00 91.44 628 LEU A N 1
ATOM 4679 C CA . LEU A 1 628 ? -13.225 -11.190 29.979 1.00 91.44 628 LEU A CA 1
ATOM 4680 C C . LEU A 1 628 ? -13.344 -10.751 31.439 1.00 91.44 628 LEU A C 1
ATOM 4682 O O . LEU A 1 628 ? -13.591 -11.569 32.331 1.00 91.44 628 LEU A O 1
ATOM 4686 N N . PHE A 1 629 ? -13.179 -9.455 31.683 1.00 92.94 629 PHE A N 1
ATOM 4687 C CA . PHE A 1 629 ? -13.424 -8.847 32.987 1.00 92.94 629 PHE A CA 1
ATOM 4688 C C . PHE A 1 629 ? -13.918 -7.409 32.843 1.00 92.94 629 PHE A C 1
ATOM 4690 O O . PHE A 1 629 ? -13.560 -6.703 31.904 1.00 92.94 629 PHE A O 1
ATOM 4697 N N . SER A 1 630 ? -14.718 -6.968 33.803 1.00 90.50 630 SER A N 1
ATOM 4698 C CA . SER A 1 630 ? -15.390 -5.669 33.791 1.00 90.50 630 SER A CA 1
ATOM 4699 C C . SER A 1 630 ? -14.940 -4.827 34.975 1.00 90.50 630 SER A C 1
ATOM 4701 O O . SER A 1 630 ? -14.815 -5.346 36.085 1.00 90.50 630 SER A O 1
ATOM 4703 N N . LEU A 1 631 ? -14.695 -3.535 34.746 1.00 90.62 631 LEU A N 1
ATOM 4704 C CA . LEU A 1 631 ? -14.299 -2.562 35.766 1.00 90.62 631 LEU A CA 1
ATOM 4705 C C . LEU A 1 631 ? -15.294 -1.388 35.770 1.00 90.62 631 LEU A C 1
ATOM 4707 O O . LEU A 1 631 ? -15.418 -0.710 34.749 1.00 90.62 631 LEU A O 1
ATOM 4711 N N . PRO A 1 632 ? -15.956 -1.081 36.898 1.00 86.50 632 PRO A N 1
ATOM 4712 C CA . PRO A 1 632 ? -16.882 0.048 36.989 1.00 86.50 632 PRO A CA 1
ATOM 4713 C C . PRO A 1 632 ? -16.192 1.409 37.106 1.00 86.50 632 PRO A C 1
ATOM 4715 O O . PRO A 1 632 ? -16.825 2.454 36.989 1.00 86.50 632 PRO A O 1
ATOM 4718 N N . LYS A 1 633 ? -14.885 1.408 37.360 1.00 84.12 633 LYS A N 1
ATOM 4719 C CA . LYS A 1 633 ? -14.033 2.591 37.463 1.00 84.12 633 LYS A CA 1
ATOM 4720 C C . LYS A 1 633 ? -12.605 2.217 37.091 1.00 84.12 633 LYS A C 1
ATOM 4722 O O . LYS A 1 633 ? -12.246 1.040 37.138 1.00 84.12 633 LYS A O 1
ATOM 4727 N N . THR A 1 634 ? -11.792 3.214 36.757 1.00 88.56 634 THR A N 1
ATOM 4728 C CA . THR A 1 634 ? -10.353 3.024 36.559 1.00 88.56 634 THR A CA 1
ATOM 4729 C C . THR A 1 634 ? -9.750 2.412 37.821 1.00 88.56 634 THR A C 1
ATOM 4731 O O . THR A 1 634 ? -10.058 2.840 38.932 1.00 88.56 634 THR A O 1
ATOM 4734 N N . SER A 1 635 ? -8.966 1.349 37.671 1.00 93.31 635 SER A N 1
ATOM 4735 C CA . SER A 1 635 ? -8.465 0.549 38.793 1.00 93.31 635 SER A CA 1
ATOM 4736 C C . SER A 1 635 ? -7.117 -0.074 38.456 1.00 93.31 635 SER A C 1
ATOM 4738 O O . SER A 1 635 ? -6.845 -0.406 37.302 1.00 93.31 635 SER A O 1
ATOM 4740 N N . ASN A 1 636 ? -6.265 -0.263 39.465 1.00 95.75 636 ASN A N 1
ATOM 4741 C CA . ASN A 1 636 ? -5.059 -1.074 39.307 1.00 95.75 636 ASN A CA 1
ATOM 4742 C C . ASN A 1 636 ? -5.448 -2.558 39.273 1.00 95.75 636 ASN A C 1
ATOM 4744 O O . ASN A 1 636 ? -5.986 -3.068 40.258 1.00 95.75 636 ASN A O 1
ATOM 4748 N N . VAL A 1 637 ? -5.214 -3.222 38.140 1.00 97.62 637 VAL A N 1
ATOM 4749 C CA . VAL A 1 637 ? -5.618 -4.606 37.881 1.00 97.62 637 VAL A CA 1
ATOM 4750 C C . VAL A 1 637 ? -4.397 -5.509 37.842 1.00 97.62 637 VAL A C 1
ATOM 4752 O O . VAL A 1 637 ? -3.439 -5.251 37.114 1.00 97.62 637 VAL A O 1
ATOM 4755 N N . LYS A 1 638 ? -4.486 -6.631 38.553 1.00 97.75 638 LYS A N 1
ATOM 4756 C CA . LYS A 1 638 ? -3.547 -7.742 38.452 1.00 97.75 638 LYS A CA 1
ATOM 4757 C C . LYS A 1 638 ? -4.293 -9.018 38.076 1.00 97.75 638 LYS A C 1
ATOM 4759 O O . LYS A 1 638 ? -5.088 -9.510 38.870 1.00 97.75 638 LYS A O 1
ATOM 4764 N N . LEU A 1 639 ? -4.056 -9.536 36.872 1.00 98.00 639 LEU A N 1
ATOM 4765 C CA . LEU A 1 639 ? -4.629 -10.786 36.364 1.00 98.00 639 LEU A CA 1
ATOM 4766 C C . LEU A 1 639 ? -3.505 -11.799 36.145 1.00 98.00 639 LEU A C 1
ATOM 4768 O O . LEU A 1 639 ? -2.662 -11.620 35.265 1.00 98.00 639 LEU A O 1
ATOM 4772 N N . VAL A 1 640 ? -3.501 -12.862 36.945 1.00 98.19 640 VAL A N 1
ATOM 4773 C CA . VAL A 1 640 ? -2.416 -13.851 36.992 1.00 98.19 640 VAL A CA 1
ATOM 4774 C C . VAL A 1 640 ? -2.973 -15.258 36.842 1.00 98.19 640 VAL A C 1
ATOM 4776 O O . VAL A 1 640 ? -4.030 -15.587 37.381 1.00 98.19 640 VAL A O 1
ATOM 4779 N N . ILE A 1 641 ? -2.241 -16.093 36.113 1.00 97.94 641 ILE A N 1
ATOM 4780 C CA . ILE A 1 641 ? -2.516 -17.512 35.924 1.00 97.94 641 ILE A CA 1
ATOM 4781 C C . ILE A 1 641 ? -1.642 -18.324 36.867 1.00 97.94 641 ILE A C 1
ATOM 4783 O O . ILE A 1 641 ? -0.434 -18.103 36.951 1.00 97.94 641 ILE A O 1
ATOM 4787 N N . PHE A 1 642 ? -2.247 -19.308 37.516 1.00 97.75 642 PHE A N 1
ATOM 4788 C CA . PHE A 1 642 ? -1.629 -20.228 38.452 1.00 97.75 642 PHE A CA 1
ATOM 4789 C C . PHE A 1 642 ? -1.851 -21.677 38.020 1.00 97.75 642 PHE A C 1
ATOM 4791 O O . PHE A 1 642 ? -2.883 -22.020 37.434 1.00 97.75 642 PHE A O 1
ATOM 4798 N N . ASP A 1 643 ? -0.890 -22.542 38.333 1.00 95.88 643 ASP A N 1
ATOM 4799 C CA . ASP A 1 643 ? -1.081 -23.989 38.252 1.00 95.88 643 ASP A CA 1
ATOM 4800 C C . ASP A 1 643 ? -1.812 -24.539 39.491 1.00 95.88 643 ASP A C 1
ATOM 4802 O O . ASP A 1 643 ? -2.121 -23.816 40.439 1.00 95.88 643 ASP A O 1
ATOM 4806 N N . VAL A 1 644 ? -2.085 -25.847 39.499 1.00 95.25 644 VAL A N 1
ATOM 4807 C CA . VAL A 1 644 ? -2.760 -26.529 40.621 1.00 95.25 644 VAL A CA 1
ATOM 4808 C C . VAL A 1 644 ? -1.990 -26.478 41.947 1.00 95.25 644 VAL A C 1
ATOM 4810 O O . VAL A 1 644 ? -2.578 -26.741 42.992 1.00 95.25 644 VAL A O 1
ATOM 4813 N N . MET A 1 645 ? -0.694 -26.151 41.924 1.00 94.38 645 MET A N 1
ATOM 4814 C CA . MET A 1 645 ? 0.146 -25.995 43.116 1.00 94.38 645 MET A CA 1
ATOM 4815 C C . MET A 1 645 ? 0.190 -24.534 43.598 1.00 94.38 645 MET A C 1
ATOM 4817 O O . MET A 1 645 ? 0.907 -24.231 44.549 1.00 94.38 645 MET A O 1
ATOM 4821 N N . GLY A 1 646 ? -0.544 -23.623 42.946 1.00 91.75 646 GLY A N 1
ATOM 4822 C CA . GLY A 1 646 ? -0.555 -22.195 43.260 1.00 91.75 646 GLY A CA 1
ATOM 4823 C C . GLY A 1 646 ? 0.679 -21.440 42.762 1.00 91.75 646 GLY A C 1
ATOM 4824 O O . GLY A 1 646 ? 0.908 -20.307 43.180 1.00 91.75 646 GLY A O 1
ATOM 4825 N N . ARG A 1 647 ? 1.495 -22.035 41.882 1.00 94.12 647 ARG A N 1
ATOM 4826 C CA . ARG A 1 647 ? 2.667 -21.357 41.308 1.00 94.12 647 ARG A CA 1
ATOM 4827 C C . ARG A 1 647 ? 2.233 -20.484 40.142 1.00 94.12 647 ARG A C 1
ATOM 4829 O O . ARG A 1 647 ? 1.453 -20.931 39.301 1.00 94.12 647 ARG A O 1
ATOM 4836 N N . THR A 1 648 ? 2.773 -19.270 40.064 1.00 96.62 648 THR A N 1
ATOM 4837 C CA . THR A 1 648 ? 2.542 -18.369 38.929 1.00 96.62 648 THR A CA 1
ATOM 4838 C C . THR A 1 648 ? 3.041 -19.002 37.633 1.00 96.62 648 THR A C 1
ATOM 4840 O O . THR A 1 648 ? 4.173 -19.482 37.539 1.00 96.62 648 THR A O 1
ATOM 4843 N N . VAL A 1 649 ? 2.169 -19.010 36.633 1.00 96.81 649 VAL A N 1
ATOM 4844 C CA . VAL A 1 649 ? 2.414 -19.523 35.285 1.00 96.81 649 VAL A CA 1
ATOM 4845 C C . VAL A 1 649 ? 2.613 -18.361 34.325 1.00 96.81 649 VAL A C 1
ATOM 4847 O O . VAL A 1 649 ? 3.597 -18.366 33.590 1.00 96.81 649 VAL A O 1
ATOM 4850 N N . ALA A 1 650 ? 1.697 -17.391 34.339 1.00 96.44 650 ALA A N 1
ATOM 4851 C CA . ALA A 1 650 ? 1.771 -16.204 33.498 1.00 96.44 650 ALA A CA 1
ATOM 4852 C C . ALA A 1 650 ? 1.088 -14.999 34.154 1.00 96.44 650 ALA A C 1
ATOM 4854 O O . ALA A 1 650 ? 0.040 -15.153 34.787 1.00 96.44 650 ALA A O 1
ATOM 4855 N N . THR A 1 651 ? 1.630 -13.801 33.953 1.00 96.38 651 THR A N 1
ATOM 4856 C CA . THR A 1 651 ? 0.973 -12.540 34.331 1.00 96.38 651 THR A CA 1
ATOM 4857 C C . THR A 1 651 ? 0.378 -11.888 33.088 1.00 96.38 651 THR A C 1
ATOM 4859 O O . THR A 1 651 ? 1.103 -11.405 32.225 1.00 96.38 651 THR A O 1
ATOM 4862 N N . LEU A 1 652 ? -0.953 -11.878 32.982 1.00 94.75 652 LEU A N 1
ATOM 4863 C CA . LEU A 1 652 ? -1.646 -11.344 31.804 1.00 94.75 652 LEU A CA 1
ATOM 4864 C C . LEU A 1 652 ? -1.850 -9.831 31.876 1.00 94.75 652 LEU A C 1
ATOM 4866 O O . LEU A 1 652 ? -1.829 -9.145 30.857 1.00 94.75 652 LEU A O 1
ATOM 4870 N N . VAL A 1 653 ? -2.089 -9.311 33.080 1.00 96.44 653 VAL A N 1
ATOM 4871 C CA . VAL A 1 653 ? -2.274 -7.880 33.333 1.00 96.44 653 VAL A CA 1
ATOM 4872 C C . VAL A 1 653 ? -1.605 -7.541 34.658 1.00 96.44 653 VAL A C 1
ATOM 4874 O O . VAL A 1 653 ? -1.865 -8.211 35.653 1.00 96.44 653 VAL A O 1
ATOM 4877 N N . ASP A 1 654 ? -0.781 -6.497 34.672 1.00 96.19 654 ASP A N 1
ATOM 4878 C CA . ASP A 1 654 ? -0.263 -5.876 35.894 1.00 96.19 654 ASP A CA 1
ATOM 4879 C C . ASP A 1 654 ? -0.168 -4.362 35.657 1.00 96.19 654 ASP A C 1
ATOM 4881 O O . ASP A 1 654 ? 0.738 -3.882 34.971 1.00 96.19 654 ASP A O 1
ATOM 4885 N N . GLY A 1 655 ? -1.179 -3.615 36.107 1.00 95.12 655 GLY A N 1
ATOM 4886 C CA . GLY A 1 655 ? -1.207 -2.158 35.990 1.00 95.12 655 GLY A CA 1
ATOM 4887 C C . GLY A 1 655 ? -2.604 -1.540 35.937 1.00 95.12 655 GLY A C 1
ATOM 4888 O O . GLY A 1 655 ? -3.630 -2.218 35.983 1.00 95.12 655 GLY A O 1
ATOM 4889 N N . VAL A 1 656 ? -2.639 -0.211 35.811 1.00 91.75 656 VAL A N 1
ATOM 4890 C CA . VAL A 1 656 ? -3.882 0.573 35.756 1.00 91.75 656 VAL A CA 1
ATOM 4891 C C . VAL A 1 656 ? -4.652 0.289 34.464 1.00 91.75 656 VAL A C 1
ATOM 4893 O O . VAL A 1 656 ? -4.091 0.313 33.365 1.00 91.75 656 VAL A O 1
ATOM 4896 N N . LYS A 1 657 ? -5.952 0.023 34.602 1.00 88.69 657 LYS A N 1
ATOM 4897 C CA . LYS A 1 657 ? -6.911 -0.140 33.506 1.00 88.69 657 LYS A CA 1
ATOM 4898 C C . LYS A 1 657 ? -8.076 0.818 33.700 1.00 88.69 657 LYS A C 1
ATOM 4900 O O . LYS A 1 657 ? -8.559 0.970 34.817 1.00 88.69 657 LYS A O 1
ATOM 4905 N N . GLU A 1 658 ? -8.514 1.440 32.609 1.00 84.38 658 GLU A N 1
ATOM 4906 C CA . GLU A 1 658 ? -9.657 2.358 32.609 1.00 84.38 658 GLU A CA 1
ATOM 4907 C C . GLU A 1 658 ? -10.975 1.652 32.943 1.00 84.38 658 GLU A C 1
ATOM 4909 O O . GLU A 1 658 ? -11.093 0.436 32.787 1.00 84.38 658 GLU A O 1
ATOM 4914 N N . ALA A 1 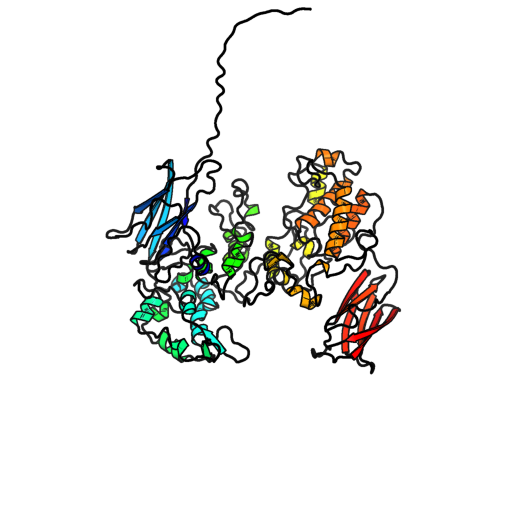659 ? -11.982 2.416 33.366 1.00 83.12 659 ALA A N 1
ATOM 4915 C CA . ALA A 1 659 ? -13.348 1.912 33.487 1.00 83.12 659 ALA A CA 1
ATOM 4916 C C . ALA A 1 659 ? -13.828 1.308 32.151 1.00 83.12 659 ALA A C 1
ATOM 4918 O O . ALA A 1 659 ? -13.521 1.832 31.078 1.00 83.12 659 ALA A O 1
ATOM 4919 N N . GLY A 1 660 ? -14.562 0.198 32.204 1.00 83.44 660 GLY A N 1
ATOM 4920 C CA . GLY A 1 660 ? -15.054 -0.501 31.019 1.00 83.44 660 GLY A CA 1
ATOM 4921 C C . GLY A 1 660 ? -14.892 -2.016 31.093 1.00 83.44 660 GLY A C 1
ATOM 4922 O O . GLY A 1 660 ? -14.372 -2.570 32.063 1.00 83.44 660 GLY A O 1
ATOM 4923 N N . ALA A 1 661 ? -15.339 -2.689 30.037 1.00 84.25 661 ALA A N 1
ATOM 4924 C CA . ALA A 1 661 ? -15.086 -4.107 29.833 1.00 84.25 661 ALA A CA 1
ATOM 4925 C C . ALA A 1 661 ? -13.747 -4.329 29.109 1.00 84.25 661 ALA A C 1
ATOM 4927 O O . ALA A 1 661 ? -13.371 -3.603 28.182 1.00 84.25 661 ALA A O 1
ATOM 4928 N N . HIS A 1 662 ? -13.019 -5.351 29.545 1.00 87.69 662 HIS A N 1
ATOM 4929 C CA . HIS A 1 662 ? -11.666 -5.680 29.115 1.00 87.69 662 HIS A CA 1
ATOM 4930 C C . HIS A 1 662 ? -11.561 -7.153 28.748 1.00 87.69 662 HIS A C 1
ATOM 4932 O O . HIS A 1 662 ? -12.305 -8.001 29.240 1.00 87.69 662 HIS A O 1
ATOM 4938 N N . ARG A 1 663 ? -10.571 -7.449 27.908 1.00 88.62 663 ARG A N 1
ATOM 4939 C CA . ARG A 1 663 ? -10.202 -8.805 27.514 1.00 88.62 663 ARG A CA 1
ATOM 4940 C C . ARG A 1 663 ? -8.717 -9.032 27.747 1.00 88.62 663 ARG A C 1
ATOM 4942 O O . ARG A 1 663 ? -7.905 -8.137 27.505 1.00 88.62 663 ARG A O 1
ATOM 4949 N N . ALA A 1 664 ? -8.374 -10.227 28.198 1.00 91.31 664 ALA A N 1
ATOM 4950 C CA . ALA A 1 664 ? -7.008 -10.712 28.300 1.00 91.31 664 ALA A CA 1
ATOM 4951 C C . ALA A 1 664 ? -6.910 -12.085 27.635 1.00 91.31 664 ALA A C 1
ATOM 4953 O O . ALA A 1 664 ? -7.776 -12.937 27.819 1.00 91.31 664 ALA A O 1
ATOM 4954 N N . MET A 1 665 ? -5.846 -12.291 26.867 1.00 90.25 665 MET A N 1
ATOM 4955 C CA . MET A 1 665 ? -5.642 -13.502 26.079 1.00 90.25 665 MET A CA 1
ATOM 4956 C C . MET A 1 665 ? -4.527 -14.333 26.689 1.00 90.25 665 MET A C 1
ATOM 4958 O O . MET A 1 665 ? -3.479 -13.798 27.050 1.00 90.25 665 MET A O 1
ATOM 4962 N N . TRP A 1 666 ? -4.735 -15.644 26.774 1.00 93.50 666 TRP A N 1
ATOM 4963 C CA . TRP A 1 666 ? -3.684 -16.581 27.149 1.00 93.50 666 TRP A CA 1
ATOM 4964 C C . TRP A 1 666 ? -3.494 -17.631 26.066 1.00 93.50 666 TRP A C 1
ATOM 4966 O O . TRP A 1 666 ? -4.437 -18.327 25.705 1.00 93.50 666 TRP A O 1
ATOM 4976 N N . ASN A 1 667 ? -2.264 -17.760 25.572 1.00 89.19 667 ASN A N 1
ATOM 4977 C CA . ASN A 1 667 ? -1.860 -18.689 24.509 1.00 89.19 667 ASN A CA 1
ATOM 4978 C C . ASN A 1 667 ? -1.229 -19.988 25.049 1.00 89.19 667 ASN A C 1
ATOM 4980 O O . ASN A 1 667 ? -0.471 -20.661 24.345 1.00 89.19 667 ASN A O 1
ATOM 4984 N N . GLY A 1 668 ? -1.457 -20.298 26.329 1.00 91.50 668 GLY A N 1
ATOM 4985 C CA . GLY A 1 668 ? -0.898 -21.486 26.965 1.00 91.50 668 GLY A CA 1
ATOM 4986 C C . GLY A 1 668 ? 0.621 -21.432 27.149 1.00 91.50 668 GLY A C 1
ATOM 4987 O O . GLY A 1 668 ? 1.239 -22.485 27.302 1.00 91.50 668 GLY A O 1
ATOM 4988 N N . ARG A 1 669 ? 1.254 -20.251 27.109 1.00 91.94 669 ARG A N 1
ATOM 4989 C CA . ARG A 1 669 ? 2.678 -20.067 27.441 1.00 91.94 669 ARG A CA 1
ATOM 4990 C C . ARG A 1 669 ? 2.862 -19.498 28.841 1.00 91.94 669 ARG A C 1
ATOM 4992 O O . ARG A 1 669 ? 1.978 -18.837 29.381 1.00 91.94 669 ARG A O 1
ATOM 4999 N N . ARG A 1 670 ? 4.014 -19.788 29.429 1.00 92.56 670 ARG A N 1
ATOM 5000 C CA . ARG A 1 670 ? 4.457 -19.237 30.709 1.00 92.56 670 ARG A CA 1
ATOM 5001 C C . ARG A 1 670 ? 5.209 -17.923 30.482 1.00 92.56 670 ARG A C 1
ATOM 5003 O O . ARG A 1 670 ? 5.614 -17.638 29.354 1.00 92.56 670 ARG A O 1
ATOM 5010 N N . ASP A 1 671 ? 5.474 -17.181 31.554 1.00 90.25 671 ASP A N 1
ATOM 5011 C CA . ASP A 1 671 ? 6.281 -15.946 31.501 1.00 90.25 671 ASP A CA 1
ATOM 5012 C C . ASP A 1 671 ? 7.718 -16.185 30.975 1.00 90.25 671 ASP A C 1
ATOM 5014 O O . ASP A 1 671 ? 8.340 -15.279 30.429 1.00 90.25 671 ASP A O 1
ATOM 5018 N N . ASP A 1 672 ? 8.239 -17.417 31.075 1.00 88.50 672 ASP A N 1
ATOM 5019 C CA . ASP A 1 672 ? 9.540 -17.833 30.518 1.00 88.50 672 ASP A CA 1
ATOM 5020 C C . ASP A 1 672 ? 9.504 -18.153 29.002 1.00 88.50 672 ASP A C 1
ATOM 5022 O O . ASP A 1 672 ? 10.503 -18.583 28.421 1.00 88.50 672 ASP A O 1
ATOM 5026 N N . GLY A 1 673 ? 8.351 -17.967 28.351 1.00 85.12 673 GLY A N 1
ATOM 5027 C CA . GLY A 1 673 ? 8.123 -18.241 26.931 1.00 85.12 673 GLY A CA 1
ATOM 5028 C C . GLY A 1 673 ? 7.876 -19.715 26.590 1.00 85.12 673 GLY A C 1
ATOM 5029 O O . GLY A 1 673 ? 7.468 -20.014 25.457 1.00 85.12 673 GLY A O 1
ATOM 5030 N N . GLN A 1 674 ? 8.067 -20.643 27.534 1.00 89.19 674 GLN A N 1
ATOM 5031 C CA . GLN A 1 674 ? 7.809 -22.067 27.324 1.00 89.19 674 GLN A CA 1
ATOM 5032 C C . GLN A 1 674 ? 6.313 -22.380 27.343 1.00 89.19 674 GLN A C 1
ATOM 5034 O O . GLN A 1 674 ? 5.500 -21.676 27.939 1.00 89.19 674 GLN A O 1
ATOM 5039 N N . GLY A 1 675 ? 5.931 -23.468 26.675 1.00 89.94 675 GLY A N 1
ATOM 5040 C CA . GLY A 1 675 ? 4.553 -23.943 26.692 1.00 89.94 675 GLY A CA 1
ATOM 5041 C C . GLY A 1 675 ? 4.183 -24.545 28.047 1.00 89.94 675 GLY A C 1
ATOM 5042 O O . GLY A 1 675 ? 4.914 -25.374 28.582 1.00 89.94 675 GLY A O 1
ATOM 5043 N N . ALA A 1 676 ? 3.012 -24.189 28.559 1.00 92.25 676 ALA A N 1
ATOM 5044 C CA . ALA A 1 676 ? 2.370 -24.885 29.660 1.00 92.25 676 ALA A CA 1
ATOM 5045 C C . ALA A 1 676 ? 1.922 -26.297 29.216 1.00 92.25 676 ALA A C 1
ATOM 5047 O O . ALA A 1 676 ? 1.656 -26.542 28.027 1.00 92.25 676 ALA A O 1
ATOM 5048 N N . SER A 1 677 ? 1.890 -27.238 30.161 1.00 93.12 677 SER A N 1
ATOM 5049 C CA . SER A 1 677 ? 1.432 -28.618 29.945 1.00 93.12 677 SER A CA 1
ATOM 5050 C C . SER A 1 677 ? -0.096 -28.693 29.873 1.00 93.12 677 SER A C 1
ATOM 5052 O O . SER A 1 677 ? -0.781 -27.841 30.428 1.00 93.12 677 SER A O 1
ATOM 5054 N N . SER A 1 678 ? -0.656 -29.732 29.244 1.00 94.25 678 SER A N 1
ATOM 5055 C CA . SER A 1 678 ? -2.093 -30.014 29.371 1.00 94.25 678 SER A CA 1
ATOM 5056 C C . SER A 1 678 ? -2.463 -30.176 30.843 1.00 94.25 678 SER A C 1
ATOM 5058 O O . SER A 1 678 ? -1.748 -30.846 31.592 1.00 94.25 678 SER A O 1
ATOM 5060 N N . GLY A 1 679 ? -3.571 -29.579 31.269 1.00 95.06 679 GLY A N 1
ATOM 5061 C CA . GLY A 1 679 ? -3.972 -29.632 32.666 1.00 95.06 679 GLY A CA 1
ATOM 5062 C C . GLY A 1 679 ? -4.935 -28.532 33.085 1.00 95.06 679 GLY A C 1
ATOM 5063 O O . GLY A 1 679 ? -5.407 -27.726 32.282 1.00 95.06 679 GLY A O 1
ATOM 5064 N N . VAL A 1 680 ? -5.233 -28.529 34.382 1.00 96.88 680 VAL A N 1
ATOM 5065 C CA . VAL A 1 680 ? -6.094 -27.531 35.018 1.00 96.88 680 VAL A CA 1
ATOM 5066 C C . VAL A 1 680 ? -5.250 -26.350 35.483 1.00 96.88 680 VAL A C 1
ATOM 5068 O O . VAL A 1 680 ? -4.202 -26.528 36.102 1.00 96.88 680 VAL A O 1
ATOM 5071 N N . TYR A 1 681 ? -5.751 -25.151 35.222 1.00 97.81 681 TYR A N 1
ATOM 5072 C CA . TYR A 1 681 ? -5.164 -23.888 35.645 1.00 97.81 681 TYR A CA 1
ATOM 5073 C C . TYR A 1 681 ? -6.227 -23.012 36.302 1.00 97.81 681 TYR A C 1
ATOM 5075 O O . TYR A 1 681 ? -7.431 -23.178 36.075 1.00 97.81 681 TYR A O 1
ATOM 5083 N N . PHE A 1 682 ? -5.774 -22.050 37.095 1.00 97.94 682 PHE A N 1
ATOM 5084 C CA . PHE A 1 682 ? -6.624 -21.044 37.715 1.00 97.94 682 PHE A CA 1
ATOM 5085 C C . PHE A 1 682 ? -6.172 -19.668 37.268 1.00 97.94 682 PHE A C 1
ATOM 5087 O O . PHE A 1 682 ? -4.977 -19.407 37.201 1.00 97.94 682 PHE A O 1
ATOM 5094 N N . TYR A 1 683 ? -7.109 -18.781 36.975 1.00 97.81 683 TYR A N 1
ATOM 5095 C CA . TYR A 1 683 ? -6.806 -17.374 36.756 1.00 97.81 683 TYR A CA 1
ATOM 5096 C C . TYR A 1 683 ? -7.479 -16.551 37.843 1.00 97.81 683 TYR A C 1
ATOM 5098 O O . TYR A 1 683 ? -8.635 -16.794 38.200 1.00 97.81 683 TYR A O 1
ATOM 5106 N N . HIS A 1 684 ? -6.717 -15.616 38.394 1.00 97.44 684 HIS A N 1
ATOM 5107 C CA . HIS A 1 684 ? -7.103 -14.782 39.517 1.00 97.44 684 HIS A CA 1
ATOM 5108 C C . HIS A 1 684 ? -6.949 -13.320 39.133 1.00 97.44 684 HIS A C 1
ATOM 5110 O O . HIS A 1 684 ? -5.879 -12.915 38.672 1.00 97.44 684 HIS A O 1
ATOM 5116 N N . ILE A 1 685 ? -8.008 -12.543 39.341 1.00 98.00 685 ILE A N 1
ATOM 5117 C CA . ILE A 1 685 ? -7.990 -11.094 39.184 1.00 98.00 685 ILE A CA 1
ATOM 5118 C C . ILE A 1 685 ? -8.033 -10.422 40.552 1.00 98.00 685 ILE A C 1
ATOM 5120 O O . ILE A 1 685 ? -8.797 -10.829 41.428 1.00 98.00 685 ILE A O 1
ATOM 5124 N N . GLN A 1 686 ? -7.254 -9.359 40.695 1.00 97.25 686 GLN A N 1
ATOM 5125 C CA . GLN A 1 686 ? -7.318 -8.415 41.797 1.00 97.25 686 GLN A CA 1
ATOM 5126 C C . GLN A 1 686 ? -7.471 -7.006 41.221 1.00 97.25 686 GLN A C 1
ATOM 5128 O O . GLN A 1 686 ? -6.657 -6.587 40.399 1.00 97.25 686 GLN A O 1
ATOM 5133 N N . ALA A 1 687 ? -8.508 -6.286 41.641 1.00 95.00 687 ALA A N 1
ATOM 5134 C CA . ALA A 1 687 ? -8.765 -4.902 41.247 1.00 95.00 687 ALA A CA 1
ATOM 5135 C C . ALA A 1 687 ? -9.510 -4.181 42.375 1.00 95.00 687 ALA A C 1
ATOM 5137 O O . ALA A 1 687 ? -10.566 -4.644 42.765 1.00 95.00 687 ALA A O 1
ATOM 5138 N N . GLU A 1 688 ? -8.966 -3.092 42.928 1.00 87.38 688 GLU A N 1
ATOM 5139 C CA . GLU A 1 688 ? -9.607 -2.230 43.951 1.00 87.38 688 GLU A CA 1
ATOM 5140 C C . GLU A 1 688 ? -10.684 -2.886 44.854 1.00 87.38 688 GLU A C 1
ATOM 5142 O O . GLU A 1 688 ? -11.869 -2.566 44.786 1.00 87.38 688 GLU A O 1
ATOM 5147 N N . GLY A 1 689 ? -10.273 -3.809 45.729 1.00 87.62 689 GLY A N 1
ATOM 5148 C CA . GLY A 1 689 ? -11.174 -4.478 46.683 1.00 87.62 689 GLY A CA 1
ATOM 5149 C C . GLY A 1 689 ? -12.006 -5.633 46.104 1.00 87.62 689 GLY A C 1
ATOM 5150 O O . GLY A 1 689 ? -12.594 -6.395 46.867 1.00 87.62 689 GLY A O 1
ATOM 5151 N N . PHE A 1 690 ? -12.007 -5.823 44.786 1.00 95.88 690 PHE A N 1
ATOM 5152 C CA . PHE A 1 690 ? -12.527 -7.000 44.099 1.00 95.88 690 PHE A CA 1
ATOM 5153 C C . PHE A 1 690 ? -11.425 -8.045 43.896 1.00 95.88 690 PHE A C 1
ATOM 5155 O O . PHE A 1 690 ? -10.328 -7.746 43.415 1.00 95.88 690 PHE A O 1
ATOM 5162 N N . THR A 1 691 ? -11.741 -9.293 44.241 1.00 96.62 691 THR A N 1
ATOM 5163 C CA . THR A 1 691 ? -10.933 -10.459 43.882 1.00 96.62 691 THR A CA 1
ATOM 5164 C C . THR A 1 691 ? -11.839 -11.569 43.375 1.00 96.62 691 THR A C 1
ATOM 5166 O O . THR A 1 691 ? -12.906 -11.812 43.938 1.00 96.62 691 THR A O 1
ATOM 5169 N N . ALA A 1 692 ? -11.425 -12.246 42.309 1.00 97.44 692 ALA A N 1
ATOM 5170 C CA . ALA A 1 692 ? -12.143 -13.402 41.789 1.00 97.44 692 ALA A CA 1
ATOM 5171 C C . ALA A 1 692 ? -11.165 -14.414 41.197 1.00 97.44 692 ALA A C 1
ATOM 5173 O O . ALA A 1 692 ? -10.165 -14.039 40.588 1.00 97.44 692 ALA A O 1
ATOM 5174 N N . THR A 1 693 ? -11.477 -15.699 41.359 1.00 97.56 693 THR A N 1
ATOM 5175 C CA . THR A 1 693 ? -10.705 -16.806 40.787 1.00 97.56 693 THR A CA 1
ATOM 5176 C C . THR A 1 693 ? -11.634 -17.717 40.007 1.00 97.56 693 THR A C 1
ATOM 5178 O O . THR A 1 693 ? -12.709 -18.077 40.491 1.00 97.56 693 THR A O 1
ATOM 5181 N N . LYS A 1 694 ? -11.211 -18.136 38.817 1.00 98.12 694 LYS A N 1
ATOM 5182 C CA . LYS A 1 694 ? -11.933 -19.109 37.993 1.00 98.12 694 LYS A CA 1
ATOM 5183 C C . LYS A 1 694 ? -10.984 -20.169 37.439 1.00 98.12 694 LYS A C 1
ATOM 5185 O O . LYS A 1 694 ? -9.767 -20.001 37.424 1.00 98.12 694 LYS A O 1
ATOM 5190 N N . LYS A 1 695 ? -11.565 -21.303 37.044 1.00 97.31 695 LYS A N 1
ATOM 5191 C CA . LYS A 1 695 ? -10.856 -22.510 36.596 1.00 97.31 695 LYS A CA 1
ATOM 5192 C C . LYS A 1 695 ? -10.916 -22.635 35.076 1.00 97.31 695 LYS A C 1
ATOM 5194 O O . LYS A 1 695 ? -12.001 -22.529 34.504 1.00 97.31 695 LYS A O 1
ATOM 5199 N N . MET A 1 696 ? -9.794 -22.989 34.458 1.00 96.75 696 MET A N 1
ATOM 5200 C CA . MET A 1 696 ? -9.679 -23.295 33.030 1.00 96.75 696 MET A CA 1
ATOM 5201 C C . MET A 1 696 ? -8.921 -24.599 32.777 1.00 96.75 696 MET A C 1
ATOM 5203 O O . MET A 1 696 ? -8.133 -25.036 33.615 1.00 96.75 696 MET A O 1
ATOM 5207 N N . THR A 1 697 ? -9.171 -25.227 31.628 1.00 96.62 697 THR A N 1
ATOM 5208 C CA . THR A 1 697 ? -8.542 -26.499 31.241 1.00 96.62 697 THR A CA 1
ATOM 5209 C C . THR A 1 697 ? -7.844 -26.358 29.892 1.00 96.62 697 THR A C 1
ATOM 5211 O O . THR A 1 697 ? -8.507 -26.131 28.882 1.00 96.62 697 THR A O 1
ATOM 5214 N N . LEU A 1 698 ? -6.518 -26.510 29.884 1.00 95.00 698 LEU A N 1
ATOM 5215 C CA . LEU A 1 698 ? -5.697 -26.569 28.674 1.00 95.00 698 LEU A CA 1
ATOM 5216 C C . LEU A 1 698 ? -5.615 -28.021 28.196 1.00 95.00 698 LEU A C 1
ATOM 5218 O O . LEU A 1 698 ? -5.201 -28.902 28.954 1.00 95.00 698 LEU A O 1
ATOM 5222 N N . ILE A 1 699 ? -5.969 -28.260 26.939 1.00 90.38 699 ILE A N 1
ATOM 5223 C CA . ILE A 1 699 ? -5.770 -29.532 26.241 1.00 90.38 699 ILE A CA 1
ATOM 5224 C C . ILE A 1 699 ? -4.793 -29.254 25.103 1.00 90.38 699 ILE A C 1
ATOM 5226 O O . ILE A 1 699 ? -4.968 -28.270 24.399 1.00 90.38 699 ILE A O 1
ATOM 5230 N N . LYS A 1 700 ? -3.764 -30.083 24.943 1.00 75.81 700 LYS A N 1
ATOM 5231 C CA . LYS A 1 700 ? -2.807 -30.008 23.834 1.00 75.81 700 LYS A CA 1
ATOM 5232 C C . LYS A 1 700 ? -2.952 -31.213 22.933 1.00 75.81 700 LYS A C 1
ATOM 5234 O O . LYS A 1 700 ? -3.057 -32.326 23.500 1.00 75.81 700 LYS A O 1
#